Protein 6CFZ (pdb70)

Radius of gyration: 44.82 Å; Cα contacts (8 Å, |Δi|>4): 626; chains: 10; bounding box: 83×160×106 Å

Secondary structure (DSSP, 8-state):
-HHHHHHHHHHHHHHHHHHHHHHHHHHHHHIIIIIHHHHHHHHHHHHHHHHHHHHHHHHHHHHHT-/-HHHHHHHHHHHHHHHHHHHHHHHHHHHHHHHHHHHHHHHHHHHHHHHIIIIIHHHHHHHHHHH-/-HHHHHHHHHHHHHHHHHHHHHHHHHHHHHHHHHHHHHHHHHHHHHHHHHHHHHHHHHHHHHHHHHHT-----------/-HHHHHHHHHHHHHHHHHHHHHHHHHHHHHHHHHHHHHHHHHHHHHHHHHHHHHHHHHHHHHHHHHSSS----/-HHHHHHHHHHHHHHHHHHHHHHHHHHHHHHHHHHHHTTHHHHHHHHHHHHHHHHHHHHHHHS-----/-HHHHHHHHHHHHHHHHHHHHHHHHHHHHHHHHHHHHHH---HHHHHHHHHHHHHHTT-/-HHHHHHHHHHHHHHHHHHHHHHHHHHHHHHHHHHHHHHHHHHHHHHHHHHHHHH-/---HHHHHHHHHHHHHHHHHHHHHHHHHHHHHHHHHHHHHHHHHHHHHHHHS---/-HHHHHHHHHHHHHHHHHHHHHHHHHHTTHHHHHHHHHHH-------TTTHHHHHHHHHHHTTTHHHHHHHHHHHHHHHHHHHHHHHHHHHHHHHHHHHHHHHHT-/-HHHHHHHHHHHHHHHHTS----S--SHHHHTTS--S--S---------HHHHHHHHHHHHSSS--SS-SSSHHHHHHHHHHHHHHH---TTHHHHHHHHHHHHHHHHHHHHHHHHHHHHHHHHHHHHHHHHH-

Structure (mmCIF, N/CA/C/O backbone):
data_6CFZ
#
_entry.id   6CFZ
#
_cell.length_a   1
_cell.length_b   1
_cell.length_c   1
_cell.angle_alpha   90.000
_cell.angle_beta   90.000
_cell.angle_gamma   90.000
#
_symmetry.space_group_name_H-M   'P 1'
#
loop_
_entity.id
_entity.type
_entity.pdbx_description
1 polymer Ask1
2 polymer Dad3
3 polymer Dad2
4 polymer Duo1
5 polymer Dad4
6 polymer Dad1,Dad1
7 polymer Hsk3
8 polymer Dam1
9 polymer Spc19
10 polymer Spc34
#
loop_
_atom_site.group_PDB
_atom_site.id
_atom_site.type_symbol
_atom_site.label_atom_id
_atom_site.label_alt_id
_atom_site.label_comp_id
_atom_site.label_asym_id
_atom_site.label_entity_id
_atom_site.label_seq_id
_atom_site.pdbx_PDB_ins_code
_atom_site.Cartn_x
_atom_site.Cartn_y
_atom_site.Cartn_z
_atom_site.occupancy
_atom_site.B_iso_or_equiv
_atom_site.auth_seq_id
_atom_site.auth_comp_id
_atom_site.auth_asym_id
_atom_site.auth_atom_id
_atom_site.pdbx_PDB_model_num
ATOM 1 N N . THR A 1 2 ? 624.140 424.654 435.776 1.00 245.68 13 THR A N 1
ATOM 2 C CA . THR A 1 2 ? 623.280 423.499 435.995 1.00 245.68 13 THR A CA 1
ATOM 3 C C . THR A 1 2 ? 623.367 422.534 434.830 1.00 245.68 13 THR A C 1
ATOM 4 O O . THR A 1 2 ? 623.490 421.329 435.007 1.00 245.68 13 THR A O 1
ATOM 14 N N . LEU A 1 3 ? 623.306 423.094 433.627 1.00 238.79 14 LEU A N 1
ATOM 15 C CA . LEU A 1 3 ? 623.353 422.288 432.415 1.00 238.79 14 LEU A CA 1
ATOM 16 C C . LEU A 1 3 ? 624.718 421.639 432.263 1.00 238.79 14 LEU A C 1
ATOM 17 O O . LEU A 1 3 ? 624.848 420.407 432.281 1.00 238.79 14 LEU A O 1
ATOM 33 N N . THR A 1 4 ? 625.758 422.466 432.145 1.00 233.69 15 THR A N 1
ATOM 34 C CA . THR A 1 4 ? 627.115 421.952 432.049 1.00 233.69 15 THR A CA 1
ATOM 35 C C . THR A 1 4 ? 627.513 421.247 433.339 1.00 233.69 15 THR A C 1
ATOM 36 O O . THR A 1 4 ? 628.358 420.341 433.324 1.00 233.69 15 THR A O 1
ATOM 47 N N . GLU A 1 5 ? 626.902 421.644 434.458 1.00 254.40 16 GLU A N 1
ATOM 48 C CA . GLU A 1 5 ? 627.168 421.003 435.734 1.00 254.40 16 GLU A CA 1
ATOM 49 C C . GLU A 1 5 ? 626.750 419.543 435.682 1.00 254.40 16 GLU A C 1
ATOM 50 O O . GLU A 1 5 ? 627.551 418.645 435.958 1.00 254.40 16 GLU A O 1
ATOM 62 N N . GLU A 1 6 ? 625.492 419.295 435.309 1.00 247.26 17 GLU A N 1
ATOM 63 C CA . GLU A 1 6 ? 624.996 417.931 435.200 1.00 247.26 17 GLU A CA 1
ATOM 64 C C . GLU A 1 6 ? 625.735 417.168 434.123 1.00 247.26 17 GLU A C 1
ATOM 65 O O . GLU A 1 6 ? 625.934 415.957 434.258 1.00 247.26 17 GLU A O 1
ATOM 77 N N . LEU A 1 7 ? 626.151 417.862 433.061 1.00 235.27 18 LEU A N 1
ATOM 78 C CA . LEU A 1 7 ? 626.913 417.229 431.993 1.00 235.27 18 LEU A CA 1
ATOM 79 C C . LEU A 1 7 ? 628.196 416.628 432.539 1.00 235.27 18 LEU A C 1
ATOM 80 O O . LEU A 1 7 ? 628.445 415.425 432.409 1.00 235.27 18 LEU A O 1
ATOM 96 N N . GLU A 1 8 ? 629.007 417.464 433.181 1.00 241.37 19 GLU A N 1
ATOM 97 C CA . GLU A 1 8 ? 630.268 417.004 433.744 1.00 241.37 19 GLU A CA 1
ATOM 98 C C . GLU A 1 8 ? 630.049 415.987 434.856 1.00 241.37 19 GLU A C 1
ATOM 99 O O . GLU A 1 8 ? 630.822 415.029 434.985 1.00 241.37 19 GLU A O 1
ATOM 111 N N . LYS A 1 9 ? 628.998 416.174 435.661 1.00 238.64 20 LYS A N 1
ATOM 112 C CA . LYS A 1 9 ? 628.713 415.253 436.758 1.00 238.64 20 LYS A CA 1
ATOM 113 C C . LYS A 1 9 ? 628.423 413.858 436.242 1.00 238.64 20 LYS A C 1
ATOM 114 O O . LYS A 1 9 ? 629.049 412.878 436.662 1.00 238.64 20 LYS A O 1
ATOM 133 N N . LEU A 1 10 ? 627.481 413.756 435.318 1.00 226.80 21 LEU A N 1
ATOM 134 C CA . LEU A 1 10 ? 627.134 412.466 434.764 1.00 226.80 21 LEU A CA 1
ATOM 135 C C . LEU A 1 10 ? 628.283 411.896 433.955 1.00 226.80 21 LEU A C 1
ATOM 136 O O . LEU A 1 10 ? 628.435 410.676 433.886 1.00 226.80 21 LEU A O 1
ATOM 152 N N . GLU A 1 11 ? 629.115 412.757 433.367 1.00 217.08 22 GLU A N 1
ATOM 153 C CA . GLU A 1 11 ? 630.272 412.278 432.631 1.00 217.08 22 GLU A CA 1
ATOM 154 C C . GLU A 1 11 ? 631.235 411.586 433.583 1.00 217.08 22 GLU A C 1
ATOM 155 O O . GLU A 1 11 ? 631.766 410.504 433.289 1.00 217.08 22 GLU A O 1
ATOM 167 N N . GLN A 1 12 ? 631.447 412.196 434.747 1.00 229.78 23 GLN A N 1
ATOM 168 C CA . GLN A 1 12 ? 632.317 411.598 435.747 1.00 229.78 23 GLN A CA 1
ATOM 169 C C . GLN A 1 12 ? 631.702 410.316 436.276 1.00 229.78 23 GLN A C 1
ATOM 170 O O . GLN A 1 12 ? 632.420 409.349 436.554 1.00 229.78 23 GLN A O 1
ATOM 184 N N . GLN A 1 13 ? 630.371 410.294 436.413 1.00 221.00 24 GLN A N 1
ATOM 185 C CA . GLN A 1 13 ? 629.694 409.085 436.868 1.00 221.00 24 GLN A CA 1
ATOM 186 C C . GLN A 1 13 ? 629.914 407.964 435.879 1.00 221.00 24 GLN A C 1
ATOM 187 O O . GLN A 1 13 ? 630.153 406.821 436.266 1.00 221.00 24 GLN A O 1
ATOM 201 N N . ILE A 1 14 ? 629.851 408.297 434.596 1.00 219.48 25 ILE A N 1
ATOM 202 C CA . ILE A 1 14 ? 630.048 407.327 433.533 1.00 219.48 25 ILE A CA 1
ATOM 203 C C . ILE A 1 14 ? 631.452 406.756 433.602 1.00 219.48 25 ILE A C 1
ATOM 204 O O . ILE A 1 14 ? 631.653 405.540 433.506 1.00 219.48 25 ILE A O 1
ATOM 220 N N . THR A 1 15 ? 632.441 407.633 433.758 1.00 208.04 26 THR A N 1
ATOM 221 C CA . THR A 1 15 ? 633.825 407.179 433.825 1.00 208.04 26 THR A CA 1
ATOM 222 C C . THR A 1 15 ? 634.052 406.294 435.045 1.00 208.04 26 THR A C 1
ATOM 223 O O . THR A 1 15 ? 634.720 405.249 434.965 1.00 208.04 26 THR A O 1
ATOM 234 N N . LEU A 1 16 ? 633.476 406.692 436.178 1.00 217.04 27 LEU A N 1
ATOM 235 C CA . LEU A 1 16 ? 633.602 405.919 437.402 1.00 217.04 27 LEU A CA 1
ATOM 236 C C . LEU A 1 16 ? 632.955 404.557 437.241 1.00 217.04 27 LEU A C 1
ATOM 237 O O . LEU A 1 16 ? 633.523 403.535 437.638 1.00 217.04 27 LEU A O 1
ATOM 253 N N . THR A 1 17 ? 631.763 404.534 436.653 1.00 216.22 28 THR A N 1
ATOM 254 C CA . THR A 1 17 ? 631.045 403.293 436.438 1.00 216.22 28 THR A CA 1
ATOM 255 C C . THR A 1 17 ? 631.817 402.379 435.509 1.00 216.22 28 THR A C 1
ATOM 256 O O . THR A 1 17 ? 631.809 401.158 435.693 1.00 216.22 28 THR A O 1
ATOM 267 N N . LEU A 1 18 ? 632.497 402.959 434.519 1.00 218.36 29 LEU A N 1
ATOM 268 C CA . LEU A 1 18 ? 633.304 402.167 433.604 1.00 218.36 29 LEU A CA 1
ATOM 269 C C . LEU A 1 18 ? 634.426 401.491 434.368 1.00 218.36 29 LEU A C 1
ATOM 270 O O . LEU A 1 18 ? 634.693 400.293 434.190 1.00 218.36 29 LEU A O 1
ATOM 286 N N . GLN A 1 19 ? 635.086 402.257 435.237 1.00 239.63 30 GLN A N 1
ATOM 287 C CA . GLN A 1 19 ? 636.173 401.695 436.027 1.00 239.63 30 GLN A CA 1
ATOM 288 C C . GLN A 1 19 ? 635.653 400.614 436.968 1.00 239.63 30 GLN A C 1
ATOM 289 O O . GLN A 1 19 ? 636.330 399.605 437.206 1.00 239.63 30 GLN A O 1
ATOM 303 N N . GLU A 1 20 ? 634.436 400.791 437.476 1.00 228.05 31 GLU A N 1
ATOM 304 C CA . GLU A 1 20 ? 633.840 399.792 438.354 1.00 228.05 31 GLU A CA 1
ATOM 305 C C . GLU A 1 20 ? 633.557 398.506 437.604 1.00 228.05 31 GLU A C 1
ATOM 306 O O . GLU A 1 20 ? 633.758 397.403 438.133 1.00 228.05 31 GLU A O 1
ATOM 318 N N . ILE A 1 21 ? 633.066 398.642 436.376 1.00 217.88 32 ILE A N 1
ATOM 319 C CA . ILE A 1 21 ? 632.782 397.485 435.543 1.00 217.88 32 ILE A CA 1
ATOM 320 C C . ILE A 1 21 ? 634.071 396.735 435.282 1.00 217.88 32 ILE A C 1
ATOM 321 O O . ILE A 1 21 ? 634.112 395.499 435.322 1.00 217.88 32 ILE A O 1
ATOM 337 N N . ASP A 1 22 ? 635.144 397.483 435.026 1.00 231.54 33 ASP A N 1
ATOM 338 C CA . ASP A 1 22 ? 636.447 396.876 434.806 1.00 231.54 33 ASP A CA 1
ATOM 339 C C . ASP A 1 22 ? 636.901 396.122 436.040 1.00 231.54 33 ASP A C 1
ATOM 340 O O . ASP A 1 22 ? 637.486 395.038 435.942 1.00 231.54 33 ASP A O 1
ATOM 349 N N . SER A 1 23 ? 636.622 396.684 437.212 1.00 232.44 34 SER A N 1
ATOM 350 C CA . SER A 1 23 ? 637.014 396.042 438.457 1.00 232.44 34 SER A CA 1
ATOM 351 C C . SER A 1 23 ? 636.288 394.720 438.646 1.00 232.44 34 SER A C 1
ATOM 352 O O . SER A 1 23 ? 636.905 393.703 438.983 1.00 232.44 34 SER A O 1
ATOM 360 N N . ASN A 1 24 ? 634.972 394.718 438.430 1.00 223.41 35 ASN A N 1
ATOM 361 C CA . ASN A 1 24 ? 634.19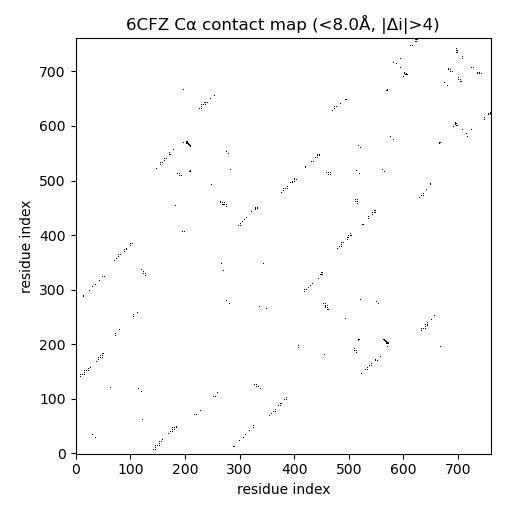3 393.492 438.586 1.00 223.41 35 ASN A CA 1
ATOM 362 C C . ASN A 1 24 ? 634.629 392.440 437.583 1.00 223.41 35 ASN A C 1
ATOM 363 O O . ASN A 1 24 ? 634.734 391.244 437.903 1.00 223.41 35 ASN A O 1
ATOM 374 N N . PHE A 1 25 ? 634.894 392.889 436.365 1.00 212.58 36 PHE A N 1
ATOM 375 C CA . PHE A 1 25 ? 635.330 392.013 435.298 1.00 212.58 36 PHE A CA 1
ATOM 376 C C . PHE A 1 25 ? 636.646 391.345 435.661 1.00 212.58 36 PHE A C 1
ATOM 377 O O . PHE A 1 25 ? 636.801 390.119 435.566 1.00 212.58 36 PHE A O 1
ATOM 394 N N . ALA A 1 26 ? 637.600 392.149 436.112 1.00 226.41 37 ALA A N 1
ATOM 395 C CA . ALA A 1 26 ? 638.890 391.624 436.515 1.00 226.41 37 ALA A CA 1
ATOM 396 C C . ALA A 1 26 ? 638.764 390.742 437.742 1.00 226.41 37 ALA A C 1
ATOM 397 O O . ALA A 1 26 ? 639.582 389.843 437.943 1.00 226.41 37 ALA A O 1
ATOM 404 N N . LYS A 1 27 ? 637.753 390.981 438.575 1.00 223.32 38 LYS A N 1
ATOM 405 C CA . LYS A 1 27 ? 637.566 390.131 439.736 1.00 223.32 38 LYS A CA 1
ATOM 406 C C . LYS A 1 27 ? 637.172 388.742 439.287 1.00 223.32 38 LYS A C 1
ATOM 407 O O . LYS A 1 27 ? 637.687 387.740 439.802 1.00 223.32 38 LYS A O 1
ATOM 426 N N . ALA A 1 28 ? 636.277 388.676 438.304 1.00 212.85 39 ALA A N 1
ATOM 427 C CA . ALA A 1 28 ? 635.879 387.385 437.764 1.00 212.85 39 ALA A CA 1
ATOM 428 C C . ALA A 1 28 ? 637.077 386.702 437.121 1.00 212.85 39 ALA A C 1
ATOM 429 O O . ALA A 1 28 ? 637.265 385.479 437.249 1.00 212.85 39 ALA A O 1
ATOM 436 N N . HIS A 1 29 ? 637.912 387.501 436.456 1.00 223.43 40 HIS A N 1
ATOM 437 C CA . HIS A 1 29 ? 639.115 386.982 435.828 1.00 223.43 40 HIS A CA 1
ATOM 438 C C . HIS A 1 29 ? 640.045 386.372 436.857 1.00 223.43 40 HIS A C 1
ATOM 439 O O . HIS A 1 29 ? 640.608 385.292 436.642 1.00 223.43 40 HIS A O 1
ATOM 453 N N . ARG A 1 30 ? 640.210 387.056 437.983 1.00 235.16 41 ARG A N 1
ATOM 454 C CA . ARG A 1 30 ? 641.078 386.553 439.036 1.00 235.16 41 ARG A CA 1
ATOM 455 C C . ARG A 1 30 ? 640.533 385.271 439.619 1.00 235.16 41 ARG A C 1
ATOM 456 O O . ARG A 1 30 ? 641.306 384.358 439.928 1.00 235.16 41 ARG A O 1
ATOM 477 N N . ILE A 1 31 ? 639.208 385.196 439.781 1.00 210.57 42 ILE A N 1
ATOM 478 C CA . ILE A 1 31 ? 638.589 384.004 440.353 1.00 210.57 42 ILE A CA 1
ATOM 479 C C . ILE A 1 31 ? 638.881 382.806 439.479 1.00 210.57 42 ILE A C 1
ATOM 480 O O . ILE A 1 31 ? 639.250 381.737 439.971 1.00 210.57 42 ILE A O 1
ATOM 496 N N . VAL A 1 32 ? 638.736 382.975 438.172 1.00 195.54 43 VAL A N 1
ATOM 497 C CA . VAL A 1 32 ? 638.992 381.859 437.272 1.00 195.54 43 VAL A CA 1
ATOM 498 C C . VAL A 1 32 ? 640.466 381.507 437.275 1.00 195.54 43 VAL A C 1
ATOM 499 O O . VAL A 1 32 ? 640.845 380.338 437.405 1.00 195.54 43 VAL A O 1
ATOM 512 N N . THR A 1 33 ? 641.315 382.510 437.130 1.00 223.76 44 THR A N 1
ATOM 513 C CA . THR A 1 33 ? 642.742 382.268 437.100 1.00 223.76 44 THR A CA 1
ATOM 514 C C . THR A 1 33 ? 643.312 381.917 438.471 1.00 223.76 44 THR A C 1
ATOM 515 O O . THR A 1 33 ? 644.462 381.471 438.545 1.00 223.76 44 THR A O 1
ATOM 526 N N . THR A 1 34 ? 642.546 382.100 439.549 1.00 227.20 45 THR A N 1
ATOM 527 C CA . THR A 1 34 ? 643.053 381.828 440.892 1.00 227.20 45 THR A CA 1
ATOM 528 C C . THR A 1 34 ? 643.455 380.375 441.116 1.00 227.20 45 THR A C 1
ATOM 529 O O . THR A 1 34 ? 644.645 380.059 441.207 1.00 227.20 45 THR A O 1
ATOM 540 N N . SER A 1 35 ? 642.469 379.487 441.219 1.00 204.36 46 SER A N 1
ATOM 541 C CA . SER A 1 35 ? 642.706 378.076 441.475 1.00 204.36 46 SER A CA 1
ATOM 542 C C . SER A 1 35 ? 641.710 377.148 440.800 1.00 204.36 46 SER A C 1
ATOM 543 O O . SER A 1 35 ? 641.723 375.946 441.085 1.00 204.36 46 SER A O 1
ATOM 551 N N . ILE A 1 36 ? 640.860 377.660 439.916 1.00 180.19 47 ILE A N 1
ATOM 552 C CA . ILE A 1 36 ? 639.876 376.823 439.248 1.00 180.19 47 ILE A CA 1
ATOM 553 C C . ILE A 1 36 ? 640.571 375.818 438.359 1.00 180.19 47 ILE A C 1
ATOM 554 O O . ILE A 1 36 ? 640.179 374.646 438.286 1.00 180.19 47 ILE A O 1
ATOM 570 N N . LEU A 1 37 ? 641.611 376.261 437.672 1.00 193.28 48 LEU A N 1
ATOM 571 C CA . LEU A 1 37 ? 642.326 375.364 436.775 1.00 193.28 48 LEU A CA 1
ATOM 572 C C . LEU A 1 37 ? 643.035 374.266 437.560 1.00 193.28 48 LEU A C 1
ATOM 573 O O . LEU A 1 37 ? 642.878 373.086 437.201 1.00 193.28 48 LEU A O 1
ATOM 589 N N . PRO A 1 38 ? 643.779 374.553 438.637 1.00 194.97 49 PRO A N 1
ATOM 590 C CA . PRO A 1 38 ? 644.351 373.451 439.420 1.00 194.97 49 PRO A CA 1
ATOM 591 C C . PRO A 1 38 ? 643.293 372.593 440.067 1.00 194.97 49 PRO A C 1
ATOM 592 O O . PRO A 1 38 ? 643.514 371.393 440.253 1.00 194.97 49 PRO A O 1
ATOM 603 N N . LEU A 1 39 ? 642.145 373.179 440.404 1.00 187.67 50 LEU A N 1
ATOM 604 C CA . LEU A 1 39 ? 641.070 372.420 441.020 1.00 187.67 50 LEU A CA 1
ATOM 605 C C . LEU A 1 39 ? 640.565 371.354 440.070 1.00 187.67 50 LEU A C 1
ATOM 606 O O . LEU A 1 39 ? 640.425 370.182 440.441 1.00 187.67 50 LEU A O 1
ATOM 622 N N . VAL A 1 40 ? 640.308 371.742 438.825 1.00 182.71 51 VAL A N 1
ATOM 623 C CA . VAL A 1 40 ? 639.843 370.756 437.862 1.00 182.71 51 VAL A CA 1
ATOM 624 C C . VAL A 1 40 ? 640.964 369.800 437.515 1.00 182.71 51 VAL A C 1
ATOM 625 O O . VAL A 1 40 ? 640.707 368.657 437.136 1.00 182.71 51 VAL A O 1
ATOM 638 N N . GLU A 1 41 ? 642.219 370.238 437.622 1.00 195.10 52 GLU A N 1
ATOM 639 C CA . GLU A 1 41 ? 643.310 369.313 437.363 1.00 195.10 52 GLU A CA 1
ATOM 640 C C . GLU A 1 41 ? 643.322 368.230 438.425 1.00 195.10 52 GLU A C 1
ATOM 641 O O . GLU A 1 41 ? 643.529 367.051 438.125 1.00 195.10 52 GLU A O 1
ATOM 653 N N . GLN A 1 42 ? 643.058 368.622 439.666 1.00 193.15 53 GLN A N 1
ATOM 654 C CA . GLN A 1 42 ? 642.978 367.661 440.754 1.00 193.15 53 GLN A CA 1
ATOM 655 C C . GLN A 1 42 ? 641.802 366.729 440.538 1.00 193.15 53 GLN A C 1
ATOM 656 O O . GLN A 1 42 ? 641.904 365.518 440.773 1.00 193.15 53 GLN A O 1
ATOM 670 N N . TYR A 1 43 ? 640.686 367.296 440.079 1.00 182.67 54 TYR A N 1
ATOM 671 C CA . TYR A 1 43 ? 639.485 366.527 439.791 1.00 182.67 54 TYR A CA 1
ATOM 672 C C . TYR A 1 43 ? 639.781 365.469 438.753 1.00 182.67 54 TYR A C 1
ATOM 673 O O . TYR A 1 43 ? 639.468 364.290 438.934 1.00 182.67 54 TYR A O 1
ATOM 691 N N . GLY A 1 44 ? 640.416 365.882 437.667 1.00 179.25 55 GLY A N 1
ATOM 692 C CA . GLY A 1 44 ? 640.761 364.954 436.619 1.00 179.25 55 GLY A CA 1
ATOM 693 C C . GLY A 1 44 ? 641.795 363.951 437.064 1.00 179.25 55 GLY A C 1
ATOM 694 O O . GLY A 1 44 ? 641.818 362.825 436.573 1.00 179.25 55 GLY A O 1
ATOM 698 N N . GLU A 1 45 ? 642.647 364.331 438.010 1.00 190.45 56 GLU A N 1
ATOM 699 C CA . GLU A 1 45 ? 643.655 363.410 438.499 1.00 190.45 56 GLU A CA 1
ATOM 700 C C . GLU A 1 45 ? 642.994 362.297 439.285 1.00 190.45 56 GLU A C 1
ATOM 701 O O . GLU A 1 45 ? 643.290 361.108 439.099 1.00 190.45 56 GLU A O 1
ATOM 713 N N . HIS A 1 46 ? 642.083 362.677 440.166 1.00 190.40 57 HIS A N 1
ATOM 714 C CA . HIS A 1 46 ? 641.371 361.676 440.932 1.00 190.40 57 HIS A CA 1
ATOM 715 C C . HIS A 1 46 ? 640.494 360.846 440.014 1.00 190.40 57 HIS A C 1
ATOM 716 O O . HIS A 1 46 ? 640.345 359.638 440.215 1.00 190.40 57 HIS A O 1
ATOM 730 N N . SER A 1 47 ? 639.953 361.475 438.976 1.00 186.96 58 SER A N 1
ATOM 731 C CA . SER A 1 47 ? 639.138 360.773 438.002 1.00 186.96 58 SER A CA 1
ATOM 732 C C . SER A 1 47 ? 639.983 359.753 437.260 1.00 186.96 58 SER A C 1
ATOM 733 O O . SER A 1 47 ? 639.522 358.648 436.950 1.00 186.96 58 SER A O 1
ATOM 741 N N . ARG A 1 48 ? 641.231 360.120 436.981 1.00 196.92 59 ARG A N 1
ATOM 742 C CA . ARG A 1 48 ? 642.161 359.223 436.321 1.00 196.92 59 ARG A CA 1
ATOM 743 C C . ARG A 1 48 ? 642.405 358.018 437.207 1.00 196.92 59 ARG A C 1
ATOM 744 O O . ARG A 1 48 ? 642.481 356.872 436.735 1.00 196.92 59 ARG A O 1
ATOM 765 N N . ALA A 1 49 ? 642.499 358.269 438.511 1.00 183.97 60 ALA A N 1
ATOM 766 C CA . ALA A 1 49 ? 642.670 357.178 439.453 1.00 183.97 60 ALA A CA 1
ATOM 767 C C . ALA A 1 49 ? 641.449 356.283 439.434 1.00 183.97 60 ALA A C 1
ATOM 768 O O . ALA A 1 49 ? 641.558 355.061 439.523 1.00 183.97 60 ALA A O 1
ATOM 775 N N . VAL A 1 50 ? 640.274 356.880 439.291 1.00 186.20 61 VAL A N 1
ATOM 776 C CA . VAL A 1 50 ? 639.064 356.074 439.235 1.00 186.20 61 VAL A CA 1
ATOM 777 C C . VAL A 1 50 ? 639.075 355.213 437.990 1.00 186.20 61 VAL A C 1
ATOM 778 O O . VAL A 1 50 ? 638.593 354.077 438.007 1.00 186.20 61 VAL A O 1
ATOM 791 N N . TRP A 1 51 ? 639.620 355.741 436.894 1.00 192.85 62 TRP A N 1
ATOM 792 C CA . TRP A 1 51 ? 639.692 354.948 435.675 1.00 192.85 62 TRP A CA 1
ATOM 793 C C . TRP A 1 51 ? 640.620 353.773 435.887 1.00 192.85 62 TRP A C 1
ATOM 794 O O . TRP A 1 51 ? 640.378 352.681 435.359 1.00 192.85 62 TRP A O 1
ATOM 815 N N . GLU A 1 52 ? 641.672 353.981 436.683 1.00 202.74 63 GLU A N 1
ATOM 816 C CA . GLU A 1 52 ? 642.549 352.872 437.022 1.00 202.74 63 GLU A CA 1
ATOM 817 C C . GLU A 1 52 ? 641.797 351.870 437.877 1.00 202.74 63 GLU A C 1
ATOM 818 O O . GLU A 1 52 ? 642.100 350.674 437.857 1.00 202.74 63 GLU A O 1
ATOM 830 N N . ALA A 1 53 ? 640.819 352.350 438.638 1.00 190.26 64 ALA A N 1
ATOM 831 C CA . ALA A 1 53 ? 640.002 351.456 439.443 1.00 190.26 64 ALA A CA 1
ATOM 832 C C . ALA A 1 53 ? 639.143 350.598 438.535 1.00 190.26 64 ALA A C 1
ATOM 833 O O . ALA A 1 53 ? 639.082 349.371 438.677 1.00 190.26 64 ALA A O 1
ATOM 840 N N . THR A 1 54 ? 638.481 351.243 437.580 1.00 201.27 65 THR A N 1
ATOM 841 C CA . THR A 1 54 ? 637.623 350.555 436.630 1.00 201.27 65 THR A CA 1
ATOM 842 C C . THR A 1 54 ? 638.410 349.730 435.630 1.00 201.27 65 THR A C 1
ATOM 843 O O . THR A 1 54 ? 637.827 348.854 434.982 1.00 201.27 65 THR A O 1
ATOM 854 N N . LYS A 1 55 ? 639.716 349.982 435.497 1.00 199.78 66 LYS A N 1
ATOM 855 C CA . LYS A 1 55 ? 640.563 349.238 434.578 1.00 199.78 66 LYS A CA 1
ATOM 856 C C . LYS A 1 55 ? 640.575 347.743 434.868 1.00 199.78 66 LYS A C 1
ATOM 857 O O . LYS A 1 55 ? 640.853 346.952 433.964 1.00 199.78 66 LYS A O 1
ATOM 876 N N . PHE A 1 56 ? 640.285 347.341 436.102 1.00 179.25 67 PHE A N 1
ATOM 877 C CA . PHE A 1 56 ? 640.271 345.939 436.468 1.00 179.25 67 PHE A CA 1
ATOM 878 C C . PHE A 1 56 ? 638.959 345.264 436.100 1.00 179.25 67 PHE A C 1
ATOM 879 O O . PHE A 1 56 ? 638.928 344.323 435.304 1.00 179.25 67 PHE A O 1
ATOM 896 N N . TRP A 1 57 ? 637.864 345.738 436.689 1.00 182.29 68 TRP A N 1
ATOM 897 C CA . TRP A 1 57 ? 636.553 345.134 436.487 1.00 182.29 68 TRP A CA 1
ATOM 898 C C . TRP A 1 57 ? 636.053 345.206 435.056 1.00 182.29 68 TRP A C 1
ATOM 899 O O . TRP A 1 57 ? 635.231 344.371 434.660 1.00 182.29 68 TRP A O 1
ATOM 920 N N . LYS A 1 58 ? 636.527 346.165 434.273 1.00 190.94 69 LYS A N 1
ATOM 921 C CA . LYS A 1 58 ? 636.104 346.248 432.886 1.00 190.94 69 LYS A CA 1
ATOM 922 C C . LYS A 1 58 ? 636.582 345.039 432.102 1.00 190.94 69 LYS A C 1
ATOM 923 O O . LYS A 1 58 ? 635.911 344.610 431.155 1.00 190.94 69 LYS A O 1
ATOM 942 N N . GLN A 1 59 ? 637.735 344.490 432.490 1.00 185.45 70 GLN A N 1
ATOM 943 C CA . GLN A 1 59 ? 638.294 343.326 431.821 1.00 185.45 70 GLN A CA 1
ATOM 944 C C . GLN A 1 59 ? 637.344 342.149 431.893 1.00 185.45 70 GLN A C 1
ATOM 945 O O . GLN A 1 59 ? 637.213 341.381 430.935 1.00 185.45 70 GLN A O 1
ATOM 959 N N . PHE A 1 60 ? 636.661 342.004 433.021 1.00 185.03 71 PHE A N 1
ATOM 960 C CA . PHE A 1 60 ? 635.755 340.882 433.189 1.00 185.03 71 PHE A CA 1
ATOM 961 C C . PHE A 1 60 ? 634.514 341.056 432.341 1.00 185.03 71 PHE A C 1
ATOM 962 O O . PHE A 1 60 ? 633.988 340.080 431.796 1.00 185.03 71 PHE A O 1
ATOM 979 N N . PHE A 1 61 ? 634.048 342.288 432.194 1.00 180.20 72 PHE A N 1
ATOM 980 C CA . PHE A 1 61 ? 632.902 342.522 431.334 1.00 180.20 72 PHE A CA 1
ATOM 981 C C . PHE A 1 61 ? 633.279 342.235 429.891 1.00 180.20 72 PHE A C 1
ATOM 982 O O . PHE A 1 61 ? 632.492 341.652 429.129 1.00 180.20 72 PHE A O 1
ATOM 999 N N . GLU A 1 62 ? 634.504 342.605 429.518 1.00 190.50 73 GLU A N 1
ATOM 1000 C CA . GLU A 1 62 ? 634.991 342.312 428.180 1.00 190.50 73 GLU A CA 1
ATOM 1001 C C . GLU A 1 62 ? 635.102 340.808 427.985 1.00 190.50 73 GLU A C 1
ATOM 1002 O O . GLU A 1 62 ? 634.810 340.287 426.902 1.00 190.50 73 GLU A O 1
ATOM 1014 N N . ALA A 1 63 ? 635.505 340.098 429.038 1.00 181.54 74 ALA A N 1
ATOM 1015 C CA . ALA A 1 63 ? 635.622 338.651 428.968 1.00 181.54 74 ALA A CA 1
ATOM 1016 C C . ALA A 1 63 ? 634.258 338.011 428.797 1.00 181.54 74 ALA A C 1
ATOM 1017 O O . ALA A 1 63 ? 634.112 337.026 428.065 1.00 181.54 74 ALA A O 1
ATOM 1024 N N . SER A 1 64 ? 633.251 338.562 429.474 1.00 179.67 75 SER A N 1
ATOM 1025 C CA . SER A 1 64 ? 631.896 338.044 429.346 1.00 179.67 75 SER A CA 1
ATOM 1026 C C . SER A 1 64 ? 631.404 338.219 427.921 1.00 179.67 75 SER A C 1
ATOM 1027 O O . SER A 1 64 ? 630.766 337.322 427.358 1.00 179.67 75 SER A O 1
ATOM 1035 N N . ALA A 1 65 ? 631.707 339.369 427.318 1.00 174.59 76 ALA A N 1
ATOM 1036 C CA . ALA A 1 65 ? 631.307 339.584 425.934 1.00 174.59 76 ALA A CA 1
ATOM 1037 C C . ALA A 1 65 ? 632.062 338.644 425.010 1.00 174.59 76 ALA A C 1
ATOM 1038 O O . ALA A 1 65 ? 631.508 338.159 424.019 1.00 174.59 76 ALA A O 1
ATOM 1045 N N . ASN A 1 66 ? 633.326 338.373 425.330 1.00 179.61 77 ASN A N 1
ATOM 1046 C CA . ASN A 1 66 ? 634.176 337.492 424.549 1.00 179.61 77 ASN A CA 1
ATOM 1047 C C . ASN A 1 66 ? 634.112 336.040 425.013 1.00 179.61 77 ASN A C 1
ATOM 1048 O O . ASN A 1 66 ? 635.022 335.265 424.701 1.00 179.61 77 ASN A O 1
ATOM 1059 N N . VAL A 1 67 ? 633.067 335.662 425.750 1.00 183.02 78 VAL A N 1
ATOM 1060 C CA . VAL A 1 67 ? 632.883 334.299 426.249 1.00 183.02 78 VAL A CA 1
ATOM 1061 C C . VAL A 1 67 ? 634.039 333.909 427.165 1.00 183.02 78 VAL A C 1
ATOM 1062 O O . VAL A 1 67 ? 635.043 333.362 426.711 1.00 183.02 78 VAL A O 1
ATOM 1075 N N . LEU B 2 2 ? 636.868 265.095 442.469 1.00 252.46 18 LEU B N 1
ATOM 1076 C CA . LEU B 2 2 ? 638.189 265.551 442.881 1.00 252.46 18 LEU B CA 1
ATOM 1077 C C . LEU B 2 2 ? 638.132 266.624 443.947 1.00 252.46 18 LEU B C 1
ATOM 1078 O O . LEU B 2 2 ? 637.602 267.707 443.714 1.00 252.46 18 LEU B O 1
ATOM 1093 N N . SER B 2 3 ? 638.691 266.330 445.113 1.00 279.17 19 SER B N 1
ATOM 1094 C CA . SER B 2 3 ? 638.716 267.317 446.182 1.00 279.17 19 SER B CA 1
ATOM 1095 C C . SER B 2 3 ? 639.577 268.542 445.846 1.00 279.17 19 SER B C 1
ATOM 1096 O O . SER B 2 3 ? 639.192 269.639 446.268 1.00 279.17 19 SER B O 1
ATOM 1104 N N . PRO B 2 4 ? 640.713 268.456 445.117 1.00 269.22 20 PRO B N 1
ATOM 1105 C CA . PRO B 2 4 ? 641.422 269.714 444.822 1.00 269.22 20 PRO B CA 1
ATOM 1106 C C . PRO B 2 4 ? 640.631 270.593 443.879 1.00 269.22 20 PRO B C 1
ATOM 1107 O O . PRO B 2 4 ? 640.562 271.810 444.086 1.00 269.22 20 PRO B O 1
ATOM 1118 N N . LEU B 2 5 ? 640.015 269.991 442.856 1.00 258.09 21 LEU B N 1
ATOM 1119 C CA . LEU B 2 5 ? 639.180 270.745 441.930 1.00 258.09 21 LEU B CA 1
ATOM 1120 C C . LEU B 2 5 ? 638.006 271.351 442.673 1.00 258.09 21 LEU B C 1
ATOM 1121 O O . LEU B 2 5 ? 637.605 272.494 442.408 1.00 258.09 21 LEU B O 1
ATOM 1137 N N . GLU B 2 6 ? 637.451 270.579 443.612 1.00 278.53 22 GLU B N 1
ATOM 1138 C CA . GLU B 2 6 ? 636.339 271.036 444.428 1.00 278.53 22 GLU B CA 1
ATOM 1139 C C . GLU B 2 6 ? 636.745 272.260 445.220 1.00 278.53 22 GLU B C 1
ATOM 1140 O O . GLU B 2 6 ? 636.038 273.269 445.227 1.00 278.53 22 GLU B O 1
ATOM 1152 N N . GLN B 2 7 ? 637.899 272.180 445.884 1.00 274.60 23 GLN B N 1
ATOM 1153 C CA . GLN B 2 7 ? 638.389 273.283 446.696 1.00 274.60 23 GLN B CA 1
ATOM 1154 C C . GLN B 2 7 ? 638.628 274.517 445.844 1.00 274.60 23 GLN B C 1
ATOM 1155 O O . GLN B 2 7 ? 638.259 275.630 446.235 1.00 274.60 23 GLN B O 1
ATOM 1169 N N . GLU B 2 8 ? 639.213 274.322 444.661 1.00 267.88 24 GLU B N 1
ATOM 1170 C CA . GLU B 2 8 ? 639.496 275.429 443.754 1.00 267.88 24 GLU B CA 1
ATOM 1171 C C . GLU B 2 8 ? 638.231 276.153 443.333 1.00 267.88 24 GLU B C 1
ATOM 1172 O O . GLU B 2 8 ? 638.067 277.348 443.598 1.00 267.88 24 GLU B O 1
ATOM 1184 N N . VAL B 2 9 ? 637.331 275.438 442.662 1.00 260.18 25 VAL B N 1
ATOM 1185 C CA . VAL B 2 9 ? 636.112 276.062 442.157 1.00 260.18 25 VAL B CA 1
ATOM 1186 C C . VAL B 2 9 ? 635.243 276.586 443.293 1.00 260.18 25 VAL B C 1
ATOM 1187 O O . VAL B 2 9 ? 634.642 277.659 443.178 1.00 260.18 25 VAL B O 1
ATOM 1200 N N . LEU B 2 10 ? 635.198 275.873 444.419 1.00 269.85 26 LEU B N 1
ATOM 1201 C CA . LEU B 2 10 ? 634.373 276.296 445.540 1.00 269.85 26 LEU B CA 1
ATOM 1202 C C . LEU B 2 10 ? 634.886 277.589 446.152 1.00 269.85 26 LEU B C 1
ATOM 1203 O O . LEU B 2 10 ? 634.126 278.550 446.311 1.00 269.85 26 LEU B O 1
ATOM 1219 N N . ASP B 2 11 ? 636.176 277.637 446.495 1.00 265.50 27 ASP B N 1
ATOM 1220 C CA . ASP B 2 11 ? 636.737 278.837 447.101 1.00 265.50 27 ASP B CA 1
ATOM 1221 C C . ASP B 2 11 ? 636.704 280.014 446.143 1.00 265.50 27 ASP B C 1
ATOM 1222 O O . ASP B 2 11 ? 636.353 281.134 446.537 1.00 265.50 27 ASP B O 1
ATOM 1231 N N . GLU B 2 12 ? 637.067 279.776 444.883 1.00 260.57 28 GLU B N 1
ATOM 1232 C CA . GLU B 2 12 ? 637.081 280.841 443.894 1.00 260.57 28 GLU B CA 1
ATOM 1233 C C . GLU B 2 12 ? 635.687 281.413 443.679 1.00 260.57 28 GLU B C 1
ATOM 1234 O O . GLU B 2 12 ? 635.495 282.635 443.697 1.00 260.57 28 GLU B O 1
ATOM 1246 N N . TYR B 2 13 ? 634.688 280.545 443.506 1.00 268.96 29 TYR B N 1
ATOM 1247 C CA . TYR B 2 13 ? 633.335 281.042 443.309 1.00 268.96 29 TYR B CA 1
ATOM 1248 C C . TYR B 2 13 ? 632.798 281.677 444.578 1.00 268.96 29 TYR B C 1
ATOM 1249 O O . TYR B 2 13 ? 631.960 282.581 444.500 1.00 268.96 29 TYR B O 1
ATOM 1267 N N . GLU B 2 14 ? 633.275 281.240 445.745 1.00 281.74 30 GLU B N 1
ATOM 1268 C CA . GLU B 2 14 ? 632.850 281.862 446.987 1.00 281.74 30 GLU B CA 1
ATOM 1269 C C . GLU B 2 14 ? 633.344 283.295 447.027 1.00 281.74 30 GLU B C 1
ATOM 1270 O O . GLU B 2 14 ? 632.607 284.212 447.419 1.00 281.74 30 GLU B O 1
ATOM 1282 N N . ARG B 2 15 ? 634.591 283.495 446.594 1.00 261.35 31 ARG B N 1
ATOM 1283 C CA . ARG B 2 15 ? 635.155 284.833 446.530 1.00 261.35 31 ARG B CA 1
ATOM 1284 C C . ARG B 2 15 ? 634.370 285.683 445.553 1.00 261.35 31 ARG B C 1
ATOM 1285 O O . ARG B 2 15 ? 634.075 286.847 445.829 1.00 261.35 31 ARG B O 1
ATOM 1306 N N . LEU B 2 16 ? 634.012 285.100 444.409 1.00 253.68 32 LEU B N 1
ATOM 1307 C CA . LEU B 2 16 ? 633.257 285.836 443.402 1.00 253.68 32 LEU B CA 1
ATOM 1308 C C . LEU B 2 16 ? 631.890 286.249 443.918 1.00 253.68 32 LEU B C 1
ATOM 1309 O O . LEU B 2 16 ? 631.459 287.384 443.702 1.00 253.68 32 LEU B O 1
ATOM 1325 N N . SER B 2 17 ? 631.199 285.344 444.606 1.00 269.72 33 SER B N 1
ATOM 1326 C CA . SER B 2 17 ? 629.882 285.665 445.140 1.00 269.72 33 SER B CA 1
ATOM 1327 C C . SER B 2 17 ? 629.978 286.752 446.196 1.00 269.72 33 SER B C 1
ATOM 1328 O O . SER B 2 17 ? 629.157 287.680 446.228 1.00 269.72 33 SER B O 1
ATOM 1336 N N . GLU B 2 18 ? 630.986 286.654 447.064 1.00 272.64 34 GLU B N 1
ATOM 1337 C CA . GLU B 2 18 ? 631.178 287.652 448.106 1.00 272.64 34 GLU B CA 1
ATOM 1338 C C . GLU B 2 18 ? 631.481 289.008 447.489 1.00 272.64 34 GLU B C 1
ATOM 1339 O O . GLU B 2 18 ? 630.910 290.036 447.888 1.00 272.64 34 GLU B O 1
ATOM 1351 N N . ASN B 2 19 ? 632.373 289.019 446.497 1.00 258.64 35 ASN B N 1
ATOM 1352 C CA . ASN B 2 19 ? 632.723 290.257 445.827 1.00 258.64 35 ASN B CA 1
ATOM 1353 C C . ASN B 2 19 ? 631.526 290.838 445.108 1.00 258.64 35 ASN B C 1
ATOM 1354 O O . ASN B 2 19 ? 631.361 292.054 445.081 1.00 258.64 35 ASN B O 1
ATOM 1365 N N . MET B 2 20 ? 630.669 289.993 444.547 1.00 247.75 36 MET B N 1
ATOM 1366 C CA . MET B 2 20 ? 629.496 290.510 443.862 1.00 247.75 36 MET B CA 1
ATOM 1367 C C . MET B 2 20 ? 628.493 291.087 444.840 1.00 247.75 36 MET B C 1
ATOM 1368 O O . MET B 2 20 ? 627.797 292.056 444.509 1.00 247.75 36 MET B O 1
ATOM 1382 N N . LYS B 2 21 ? 628.408 290.523 446.044 1.00 250.26 37 LYS B N 1
ATOM 1383 C CA . LYS B 2 21 ? 627.513 291.109 447.031 1.00 250.26 37 LYS B CA 1
ATOM 1384 C C . LYS B 2 21 ? 628.034 292.487 447.410 1.00 250.26 37 LYS B C 1
ATOM 1385 O O . LYS B 2 21 ? 627.262 293.460 447.517 1.00 250.26 37 LYS B O 1
ATOM 1404 N N . LYS B 2 22 ? 629.360 292.578 447.569 1.00 250.45 38 LYS B N 1
ATOM 1405 C CA . LYS B 2 22 ? 629.998 293.852 447.867 1.00 250.45 38 LYS B CA 1
ATOM 1406 C C . LYS B 2 22 ? 629.758 294.832 446.738 1.00 250.45 38 LYS B C 1
ATOM 1407 O O . LYS B 2 22 ? 629.512 296.015 446.981 1.00 250.45 38 LYS B O 1
ATOM 1426 N N . LEU B 2 23 ? 629.827 294.343 445.497 1.00 243.49 39 LEU B N 1
ATOM 1427 C CA . LEU B 2 23 ? 629.610 295.180 444.328 1.00 243.49 39 LEU B CA 1
ATOM 1428 C C . LEU B 2 23 ? 628.236 295.790 444.353 1.00 243.49 39 LEU B C 1
ATOM 1429 O O . LEU B 2 23 ? 628.093 297.002 444.239 1.00 243.49 39 LEU B O 1
ATOM 1445 N N . ALA B 2 24 ? 627.218 294.951 444.512 1.00 249.10 40 ALA B N 1
ATOM 1446 C CA . ALA B 2 24 ? 625.837 295.419 444.519 1.00 249.10 40 ALA B CA 1
ATOM 1447 C C . ALA B 2 24 ? 625.603 296.478 445.585 1.00 249.10 40 ALA B C 1
ATOM 1448 O O . ALA B 2 24 ? 625.140 297.588 445.280 1.00 249.10 40 ALA B O 1
ATOM 1455 N N . VAL B 2 25 ? 625.978 296.169 446.827 1.00 250.71 41 VAL B N 1
ATOM 1456 C CA . VAL B 2 25 ? 625.763 297.103 447.932 1.00 250.71 41 VAL B CA 1
ATOM 1457 C C . VAL B 2 25 ? 626.542 298.399 447.728 1.00 250.71 41 VAL B C 1
ATOM 1458 O O . VAL B 2 25 ? 625.979 299.504 447.793 1.00 250.71 41 VAL B O 1
ATOM 1471 N N . LEU B 2 26 ? 627.848 298.279 447.486 1.00 241.86 42 LEU B N 1
ATOM 1472 C CA . LEU B 2 26 ? 628.706 299.443 447.340 1.00 241.86 42 LEU B CA 1
ATOM 1473 C C . LEU B 2 26 ? 628.312 300.299 446.158 1.00 241.86 42 LEU B C 1
ATOM 1474 O O . LEU B 2 26 ? 628.200 301.514 446.294 1.00 241.86 42 LEU B O 1
ATOM 1490 N N . LEU B 2 27 ? 628.116 299.689 444.991 1.00 233.62 43 LEU B N 1
ATOM 1491 C CA . LEU B 2 27 ? 627.756 300.442 443.801 1.00 233.62 43 LEU B CA 1
ATOM 1492 C C . LEU B 2 27 ? 626.448 301.173 443.987 1.00 233.62 43 LEU B C 1
ATOM 1493 O O . LEU B 2 27 ? 626.351 302.362 443.660 1.00 233.62 43 LEU B O 1
ATOM 1509 N N . ASP B 2 28 ? 625.448 300.490 444.547 1.00 242.82 44 ASP B N 1
ATOM 1510 C CA . ASP B 2 28 ? 624.153 301.116 444.759 1.00 242.82 44 ASP B CA 1
ATOM 1511 C C . ASP B 2 28 ? 624.251 302.315 445.687 1.00 242.82 44 ASP B C 1
ATOM 1512 O O . ASP B 2 28 ? 623.797 303.405 445.338 1.00 242.82 44 ASP B O 1
ATOM 1521 N N . GLU B 2 29 ? 624.867 302.144 446.857 1.00 235.55 45 GLU B N 1
ATOM 1522 C CA . GLU B 2 29 ? 624.973 303.257 447.800 1.00 235.55 45 GLU B CA 1
ATOM 1523 C C . GLU B 2 29 ? 625.836 304.383 447.249 1.00 235.55 45 GLU B C 1
ATOM 1524 O O . GLU B 2 29 ? 625.446 305.559 447.282 1.00 235.55 45 GLU B O 1
ATOM 1536 N N . LEU B 2 30 ? 627.013 304.022 446.741 1.00 235.82 46 LEU B N 1
ATOM 1537 C CA . LEU B 2 30 ? 627.988 304.958 446.204 1.00 235.82 46 LEU B CA 1
ATOM 1538 C C . LEU B 2 30 ? 627.417 305.823 445.107 1.00 235.82 46 LEU B C 1
ATOM 1539 O O . LEU B 2 30 ? 627.727 307.015 445.034 1.00 235.82 46 LEU B O 1
ATOM 1555 N N . ALA B 2 31 ? 626.600 305.244 444.237 1.00 223.82 47 ALA B N 1
ATOM 1556 C CA . ALA B 2 31 ? 626.043 305.965 443.110 1.00 223.82 47 ALA B CA 1
ATOM 1557 C C . ALA B 2 31 ? 624.620 306.454 443.322 1.00 223.82 47 ALA B C 1
ATOM 1558 O O . ALA B 2 31 ? 624.092 307.134 442.437 1.00 223.82 47 ALA B O 1
ATOM 1565 N N . SER B 2 32 ? 623.988 306.136 444.455 1.00 221.55 48 SER B N 1
ATOM 1566 C CA . SER B 2 32 ? 622.633 306.582 444.749 1.00 221.55 48 SER B CA 1
ATOM 1567 C C . SER B 2 32 ? 622.613 307.719 445.754 1.00 221.55 48 SER B C 1
ATOM 1568 O O . SER B 2 32 ? 622.018 308.770 445.493 1.00 221.55 48 SER B O 1
ATOM 1576 N N . ALA B 2 33 ? 623.257 307.504 446.901 1.00 212.89 49 ALA B N 1
ATOM 1577 C CA . ALA B 2 33 ? 623.315 308.497 447.973 1.00 212.89 49 ALA B CA 1
ATOM 1578 C C . ALA B 2 33 ? 623.822 309.868 447.547 1.00 212.89 49 ALA B C 1
ATOM 1579 O O . ALA B 2 33 ? 623.131 310.863 447.817 1.00 212.89 49 ALA B O 1
ATOM 1586 N N . PRO B 2 34 ? 624.978 310.011 446.896 1.00 201.75 50 PRO B N 1
ATOM 1587 C CA . PRO B 2 34 ? 625.419 311.361 446.559 1.00 201.75 50 PRO B CA 1
ATOM 1588 C C . PRO B 2 34 ? 624.638 311.992 445.438 1.00 201.75 50 PRO B C 1
ATOM 1589 O O . PRO B 2 34 ? 624.539 313.223 445.405 1.00 201.75 50 PRO B O 1
ATOM 1600 N N . ALA B 2 35 ? 624.115 311.172 444.521 1.00 199.97 51 ALA B N 1
ATOM 1601 C CA . ALA B 2 35 ? 623.393 311.632 443.339 1.00 199.97 51 ALA B CA 1
ATOM 1602 C C . ALA B 2 35 ? 622.297 312.637 443.664 1.00 199.97 51 ALA B C 1
ATOM 1603 O O . ALA B 2 35 ? 622.224 313.714 443.055 1.00 199.97 51 ALA B O 1
ATOM 1610 N N . THR B 2 36 ? 621.452 312.308 444.638 1.00 228.40 52 THR B N 1
ATOM 1611 C CA . THR B 2 36 ? 620.382 313.220 445.026 1.00 228.40 52 THR B CA 1
ATOM 1612 C C . THR B 2 36 ? 620.953 314.497 445.620 1.00 228.40 52 THR B C 1
ATOM 1613 O O . THR B 2 36 ? 620.503 315.601 445.285 1.00 228.40 52 THR B O 1
ATOM 1624 N N . GLU B 2 37 ? 621.949 314.355 446.496 1.00 202.16 53 GLU B N 1
ATOM 1625 C CA . GLU B 2 37 ? 622.586 315.508 447.115 1.00 202.16 53 GLU B CA 1
ATOM 1626 C C . GLU B 2 37 ? 623.234 316.377 446.063 1.00 202.16 53 GLU B C 1
ATOM 1627 O O . GLU B 2 37 ? 623.152 317.611 446.115 1.00 202.16 53 GLU B O 1
ATOM 1639 N N . ILE B 2 38 ? 623.870 315.728 445.094 1.00 197.40 54 ILE B N 1
ATOM 1640 C CA . ILE B 2 38 ? 624.543 316.425 444.017 1.00 197.40 54 ILE B CA 1
ATOM 1641 C C . ILE B 2 38 ? 623.552 317.255 443.225 1.00 197.40 54 ILE B C 1
ATOM 1642 O O . ILE B 2 38 ? 623.746 318.457 443.047 1.00 197.40 54 ILE B O 1
ATOM 1658 N N . LEU B 2 39 ? 622.485 316.630 442.731 1.00 211.13 55 LEU B N 1
ATOM 1659 C CA . LEU B 2 39 ? 621.549 317.399 441.917 1.00 211.13 55 LEU B CA 1
ATOM 1660 C C . LEU B 2 39 ? 620.817 318.460 442.722 1.00 211.13 55 LEU B C 1
ATOM 1661 O O . LEU B 2 39 ? 620.496 319.519 442.173 1.00 211.13 55 LEU B O 1
ATOM 1677 N N . ASP B 2 40 ? 620.564 318.224 444.009 1.00 223.04 56 ASP B N 1
ATOM 1678 C CA . ASP B 2 40 ? 619.890 319.239 444.809 1.00 223.04 56 ASP B CA 1
ATOM 1679 C C . ASP B 2 40 ? 620.783 320.456 444.961 1.00 223.04 56 ASP B C 1
ATOM 1680 O O . ASP B 2 40 ? 620.375 321.598 444.677 1.00 223.04 56 ASP B O 1
ATOM 1689 N N . GLY B 2 41 ? 622.025 320.212 445.371 1.00 198.20 57 GLY B N 1
ATOM 1690 C CA . GLY B 2 41 ? 622.961 321.291 445.535 1.00 198.20 57 GLY B CA 1
ATOM 1691 C C . GLY B 2 41 ? 623.269 321.973 444.229 1.00 198.20 57 GLY B C 1
ATOM 1692 O O . GLY B 2 41 ? 623.523 323.170 444.210 1.00 198.20 57 GLY B O 1
ATOM 1696 N N . LEU B 2 42 ? 623.208 321.236 443.121 1.00 205.74 58 LEU B N 1
ATOM 1697 C CA . LEU B 2 42 ? 623.490 321.819 441.824 1.00 205.74 58 LEU B CA 1
ATOM 1698 C C . LEU B 2 42 ? 622.328 322.625 441.272 1.00 205.74 58 LEU B C 1
ATOM 1699 O O . LEU B 2 42 ? 622.568 323.621 440.587 1.00 205.74 58 LEU B O 1
ATOM 1715 N N . ARG B 2 43 ? 621.075 322.253 441.550 1.00 229.49 59 ARG B N 1
ATOM 1716 C CA . ARG B 2 43 ? 619.980 323.110 441.097 1.00 229.49 59 ARG B CA 1
ATOM 1717 C C . ARG B 2 43 ? 620.041 324.398 441.900 1.00 229.49 59 ARG B C 1
ATOM 1718 O O . ARG B 2 43 ? 619.851 325.500 441.365 1.00 229.49 59 ARG B O 1
ATOM 1739 N N . GLU B 2 44 ? 620.387 324.275 443.182 1.00 220.68 60 GLU B N 1
ATOM 1740 C CA . GLU B 2 44 ? 620.563 325.469 443.982 1.00 220.68 60 GLU B CA 1
ATOM 1741 C C . GLU B 2 44 ? 621.785 326.238 443.503 1.00 220.68 60 GLU B C 1
ATOM 1742 O O . GLU B 2 44 ? 621.812 327.468 443.560 1.00 220.68 60 GLU B O 1
ATOM 1754 N N . LEU B 2 45 ? 622.792 325.526 443.004 1.00 209.44 61 LEU B N 1
ATOM 1755 C CA .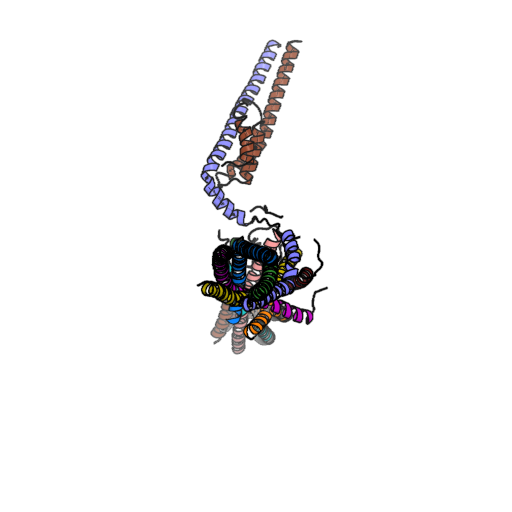 LEU B 2 45 ? 623.973 326.176 442.475 1.00 209.44 61 LEU B CA 1
ATOM 1756 C C . LEU B 2 45 ? 623.616 326.971 441.249 1.00 209.44 61 LEU B C 1
ATOM 1757 O O . LEU B 2 45 ? 624.198 328.019 440.999 1.00 209.44 61 LEU B O 1
ATOM 1773 N N . GLU B 2 46 ? 622.683 326.464 440.458 1.00 240.47 62 GLU B N 1
ATOM 1774 C CA . GLU B 2 46 ? 622.237 327.208 439.297 1.00 240.47 62 GLU B CA 1
ATOM 1775 C C . GLU B 2 46 ? 621.552 328.474 439.770 1.00 240.47 62 GLU B C 1
ATOM 1776 O O . GLU B 2 46 ? 621.812 329.574 439.259 1.00 240.47 62 GLU B O 1
ATOM 1788 N N . ARG B 2 47 ? 620.710 328.325 440.796 1.00 233.62 63 ARG B N 1
ATOM 1789 C CA . ARG B 2 47 ? 619.992 329.457 441.367 1.00 233.62 63 ARG B CA 1
ATOM 1790 C C . ARG B 2 47 ? 620.932 330.506 441.949 1.00 233.62 63 ARG B C 1
ATOM 1791 O O . ARG B 2 47 ? 620.570 331.685 442.019 1.00 233.62 63 ARG B O 1
ATOM 1812 N N . LYS B 2 48 ? 622.126 330.097 442.380 1.00 212.21 64 LYS B N 1
ATOM 1813 C CA . LYS B 2 48 ? 623.113 331.002 442.958 1.00 212.21 64 LYS B CA 1
ATOM 1814 C C . LYS B 2 48 ? 624.077 331.568 441.917 1.00 212.21 64 LYS B C 1
ATOM 1815 O O . LYS B 2 48 ? 624.271 332.784 441.842 1.00 212.21 64 LYS B O 1
ATOM 1834 N N . THR B 2 49 ? 624.685 330.694 441.115 1.00 212.03 65 THR B N 1
ATOM 1835 C CA . THR B 2 49 ? 625.623 331.101 440.075 1.00 212.03 65 THR B CA 1
ATOM 1836 C C . THR B 2 49 ? 624.985 332.012 439.049 1.00 212.03 65 THR B C 1
ATOM 1837 O O . THR B 2 49 ? 625.675 332.840 438.445 1.00 212.03 65 THR B O 1
ATOM 1848 N N . SER B 2 50 ? 623.682 331.872 438.822 1.00 210.54 66 SER B N 1
ATOM 1849 C CA . SER B 2 50 ? 623.030 332.771 437.888 1.00 210.54 66 SER B CA 1
ATOM 1850 C C . SER B 2 50 ? 623.039 334.189 438.420 1.00 210.54 66 SER B C 1
ATOM 1851 O O . SER B 2 50 ? 623.122 335.150 437.649 1.00 210.54 66 SER B O 1
ATOM 1859 N N . LEU B 2 51 ? 622.992 334.336 439.737 1.00 201.23 67 LEU B N 1
ATOM 1860 C CA . LEU B 2 51 ? 622.986 335.639 440.364 1.00 201.23 67 LEU B CA 1
ATOM 1861 C C . LEU B 2 51 ? 624.357 336.324 440.361 1.00 201.23 67 LEU B C 1
ATOM 1862 O O . LEU B 2 51 ? 624.462 337.415 440.929 1.00 201.23 67 LEU B O 1
ATOM 1878 N N . VAL B 2 52 ? 625.396 335.728 439.746 1.00 179.08 68 VAL B N 1
ATOM 1879 C CA . VAL B 2 52 ? 626.719 336.341 439.623 1.00 179.08 68 VAL B CA 1
ATOM 1880 C C . VAL B 2 52 ? 627.143 336.385 438.161 1.00 179.08 68 VAL B C 1
ATOM 1881 O O . VAL B 2 52 ? 627.711 337.382 437.707 1.00 179.08 68 VAL B O 1
ATOM 1894 N N . PHE B 2 53 ? 626.883 335.307 437.422 1.00 181.32 69 PHE B N 1
ATOM 1895 C CA . PHE B 2 53 ? 627.298 335.179 436.032 1.00 181.32 69 PHE B CA 1
ATOM 1896 C C . PHE B 2 53 ? 626.203 335.507 435.029 1.00 181.32 69 PHE B C 1
ATOM 1897 O O . PHE B 2 53 ? 626.424 336.292 434.098 1.00 181.32 69 PHE B O 1
ATOM 1914 N N . THR B 2 54 ? 625.036 334.885 435.181 1.00 207.47 70 THR B N 1
ATOM 1915 C CA . THR B 2 54 ? 623.951 335.139 434.245 1.00 207.47 70 THR B CA 1
ATOM 1916 C C . THR B 2 54 ? 623.520 336.592 434.325 1.00 207.47 70 THR B C 1
ATOM 1917 O O . THR B 2 54 ? 623.198 337.212 433.303 1.00 207.47 70 THR B O 1
ATOM 1928 N N . LEU B 2 55 ? 623.559 337.171 435.525 1.00 193.49 71 LEU B N 1
ATOM 1929 C CA . LEU B 2 55 ? 623.243 338.582 435.645 1.00 193.49 71 LEU B CA 1
ATOM 1930 C C . LEU B 2 55 ? 624.328 339.417 435.006 1.00 193.49 71 LEU B C 1
ATOM 1931 O O . LEU B 2 55 ? 624.066 340.537 434.561 1.00 193.49 71 LEU B O 1
ATOM 1947 N N . LEU B 2 56 ? 625.546 338.887 434.952 1.00 176.65 72 LEU B N 1
ATOM 1948 C CA . LEU B 2 56 ? 626.616 339.606 434.299 1.00 176.65 72 LEU B CA 1
ATOM 1949 C C . LEU B 2 56 ? 626.314 339.693 432.815 1.00 176.65 72 LEU B C 1
ATOM 1950 O O . LEU B 2 56 ? 626.441 340.765 432.214 1.00 176.65 72 LEU B O 1
ATOM 1966 N N . LYS B 2 57 ? 625.862 338.578 432.225 1.00 185.36 73 LYS B N 1
ATOM 1967 C CA . LYS B 2 57 ? 625.467 338.595 430.817 1.00 185.36 73 LYS B CA 1
ATOM 1968 C C . LYS B 2 57 ? 624.294 339.539 430.619 1.00 185.36 73 LYS B C 1
ATOM 1969 O O . LYS B 2 57 ? 624.210 340.236 429.602 1.00 185.36 73 LYS B O 1
ATOM 1988 N N . ALA B 2 58 ? 623.376 339.565 431.590 1.00 202.53 74 ALA B N 1
ATOM 1989 C CA . ALA B 2 58 ? 622.190 340.409 431.489 1.00 202.53 74 ALA B CA 1
ATOM 1990 C C . ALA B 2 58 ? 622.573 341.873 431.452 1.00 202.53 74 ALA B C 1
ATOM 1991 O O . ALA B 2 58 ? 622.153 342.617 430.564 1.00 202.53 74 ALA B O 1
ATOM 1998 N N . SER B 2 59 ? 623.371 342.292 432.423 1.00 177.48 75 SER B N 1
ATOM 1999 C CA . SER B 2 59 ? 623.828 343.668 432.503 1.00 177.48 75 SER B CA 1
ATOM 2000 C C . SER B 2 59 ? 624.635 344.051 431.275 1.00 177.48 75 SER B C 1
ATOM 2001 O O . SER B 2 59 ? 624.489 345.161 430.748 1.00 177.48 75 SER B O 1
ATOM 2009 N N . VAL B 2 60 ? 625.475 343.135 430.796 1.00 174.29 76 VAL B N 1
ATOM 2010 C CA . VAL B 2 60 ? 626.288 343.412 429.621 1.00 174.29 76 VAL B CA 1
ATOM 2011 C C . VAL B 2 60 ? 625.398 343.636 428.410 1.00 174.29 76 VAL B C 1
ATOM 2012 O O . VAL B 2 60 ? 625.577 344.609 427.668 1.00 174.29 76 VAL B O 1
ATOM 2025 N N . TYR B 2 61 ? 624.425 342.740 428.199 1.00 178.78 77 TYR B N 1
ATOM 2026 C CA . TYR B 2 61 ? 623.504 342.887 427.077 1.00 178.78 77 TYR B CA 1
ATOM 2027 C C . TYR B 2 61 ? 622.719 344.179 427.199 1.00 178.78 77 TYR B C 1
ATOM 2028 O O . TYR B 2 61 ? 622.551 344.904 426.218 1.00 178.78 77 TYR B O 1
ATOM 2046 N N . SER B 2 62 ? 622.253 344.480 428.410 1.00 179.19 78 SER B N 1
ATOM 2047 C CA . SER B 2 62 ? 621.440 345.660 428.662 1.00 179.19 78 SER B CA 1
ATOM 2048 C C . SER B 2 62 ? 622.182 346.931 428.321 1.00 179.19 78 SER B C 1
ATOM 2049 O O . SER B 2 62 ? 621.647 347.823 427.658 1.00 179.19 78 SER B O 1
ATOM 2057 N N . ILE B 2 63 ? 623.424 347.023 428.761 1.00 185.63 79 ILE B N 1
ATOM 2058 C CA . ILE B 2 63 ? 624.201 348.226 428.525 1.00 185.63 79 ILE B CA 1
ATOM 2059 C C . ILE B 2 63 ? 624.614 348.334 427.068 1.00 185.63 79 ILE B C 1
ATOM 2060 O O . ILE B 2 63 ? 624.497 349.404 426.461 1.00 185.63 79 ILE B O 1
ATOM 2076 N N . VAL B 2 64 ? 625.129 347.247 426.497 1.00 185.01 80 VAL B N 1
ATOM 2077 C CA . VAL B 2 64 ? 625.603 347.279 425.118 1.00 185.01 80 VAL B CA 1
ATOM 2078 C C . VAL B 2 64 ? 624.462 347.567 424.154 1.00 185.01 80 VAL B C 1
ATOM 2079 O O . VAL B 2 64 ? 624.638 348.279 423.159 1.00 185.01 80 VAL B O 1
ATOM 2092 N N . LEU B 2 65 ? 623.281 347.036 424.435 1.00 192.64 81 LEU B N 1
ATOM 2093 C CA . LEU B 2 65 ? 622.140 347.260 423.569 1.00 192.64 81 LEU B CA 1
ATOM 2094 C C . LEU B 2 65 ? 621.540 348.630 423.800 1.00 192.64 81 LEU B C 1
ATOM 2095 O O . LEU B 2 65 ? 621.158 349.315 422.845 1.00 192.64 81 LEU B O 1
ATOM 2111 N N . GLN B 2 66 ? 621.460 349.043 425.054 1.00 193.39 82 GLN B N 1
ATOM 2112 C CA . GLN B 2 66 ? 620.895 350.324 425.401 1.00 193.39 82 GLN B CA 1
ATOM 2113 C C . GLN B 2 66 ? 621.942 351.405 425.181 1.00 193.39 82 GLN B C 1
ATOM 2114 O O . GLN B 2 66 ? 623.014 351.136 424.638 1.00 193.39 82 GLN B O 1
ATOM 2128 N N . SER C 3 2 ? 622.923 424.266 422.544 1.00 225.34 25 SER C N 1
ATOM 2129 C CA . SER C 3 2 ? 622.290 424.036 423.839 1.00 225.34 25 SER C CA 1
ATOM 2130 C C . SER C 3 2 ? 621.197 422.952 423.809 1.00 225.34 25 SER C C 1
ATOM 2131 O O . SER C 3 2 ? 621.317 421.984 424.553 1.00 225.34 25 SER C O 1
ATOM 2138 N N . PRO C 3 3 ? 620.146 423.082 422.980 1.00 246.23 26 PRO C N 1
ATOM 2139 C CA . PRO C 3 3 ? 619.135 422.011 422.966 1.00 246.23 26 PRO C CA 1
ATOM 2140 C C . PRO C 3 3 ? 619.694 420.722 422.401 1.00 246.23 26 PRO C C 1
ATOM 2141 O O . PRO C 3 3 ? 619.292 419.623 422.822 1.00 246.23 26 PRO C O 1
ATOM 2152 N N . ALA C 3 4 ? 620.645 420.830 421.469 1.00 249.96 27 ALA C N 1
ATOM 2153 C CA . ALA C 3 4 ? 621.298 419.637 420.956 1.00 249.96 27 ALA C CA 1
ATOM 2154 C C . ALA C 3 4 ? 622.063 418.982 422.086 1.00 249.96 27 ALA C C 1
ATOM 2155 O O . ALA C 3 4 ? 622.070 417.757 422.221 1.00 249.96 27 ALA C O 1
ATOM 2162 N N . LEU C 3 5 ? 622.664 419.801 422.948 1.00 234.12 28 LEU C N 1
ATOM 2163 C CA . LEU C 3 5 ? 623.384 419.281 424.093 1.00 234.12 28 LEU C CA 1
ATOM 2164 C C . LEU C 3 5 ? 622.417 418.690 425.112 1.00 234.12 28 LEU C C 1
ATOM 2165 O O . LEU C 3 5 ? 622.799 417.791 425.870 1.00 234.12 28 LEU C O 1
ATOM 2181 N N . LEU C 3 6 ? 621.161 419.166 425.140 1.00 235.71 29 LEU C N 1
ATOM 2182 C CA . LEU C 3 6 ? 620.176 418.546 426.020 1.00 235.71 29 LEU C CA 1
ATOM 2183 C C . LEU C 3 6 ? 619.937 417.126 425.538 1.00 235.71 29 LEU C C 1
ATOM 2184 O O . LEU C 3 6 ? 619.862 416.173 426.327 1.00 235.71 29 LEU C O 1
ATOM 2200 N N . ALA C 3 7 ? 619.859 416.973 424.220 1.00 243.32 30 ALA C N 1
ATOM 2201 C CA . ALA C 3 7 ? 619.707 415.640 423.660 1.00 243.32 30 ALA C CA 1
ATOM 2202 C C . ALA C 3 7 ? 620.957 414.806 423.925 1.00 243.32 30 ALA C C 1
ATOM 2203 O O . ALA C 3 7 ? 620.856 413.594 424.152 1.00 243.32 30 ALA C O 1
ATOM 2210 N N . ARG C 3 8 ? 622.134 415.446 423.920 1.00 239.93 31 ARG C N 1
ATOM 2211 C CA . ARG C 3 8 ? 623.377 414.730 424.196 1.00 239.93 31 ARG C CA 1
ATOM 2212 C C . ARG C 3 8 ? 623.365 414.172 425.603 1.00 239.93 31 ARG C C 1
ATOM 2213 O O . ARG C 3 8 ? 623.727 413.015 425.822 1.00 239.93 31 ARG C O 1
ATOM 2234 N N . VAL C 3 9 ? 622.943 414.984 426.574 1.00 232.01 32 VAL C N 1
ATOM 2235 C CA . VAL C 3 9 ? 622.910 414.482 427.943 1.00 232.01 32 VAL C CA 1
ATOM 2236 C C . VAL C 3 9 ? 621.857 413.393 428.065 1.00 232.01 32 VAL C C 1
ATOM 2237 O O . VAL C 3 9 ? 622.015 412.479 428.872 1.00 232.01 32 VAL C O 1
ATOM 2250 N N . ASN C 3 10 ? 620.788 413.444 427.258 1.00 238.88 33 ASN C N 1
ATOM 2251 C CA . ASN C 3 10 ? 619.816 412.354 427.309 1.00 238.88 33 ASN C CA 1
ATOM 2252 C C . ASN C 3 10 ? 620.454 411.062 426.804 1.00 238.88 33 ASN C C 1
ATOM 2253 O O . ASN C 3 10 ? 620.205 409.970 427.345 1.00 238.88 33 ASN C O 1
ATOM 2264 N N . GLU C 3 11 ? 621.302 411.181 425.778 1.00 241.70 34 GLU C N 1
ATOM 2265 C CA . GLU C 3 11 ? 622.009 410.013 425.266 1.00 241.70 34 GLU C CA 1
ATOM 2266 C C . GLU C 3 11 ? 622.927 409.465 426.341 1.00 241.70 34 GLU C C 1
ATOM 2267 O O . GLU C 3 11 ? 623.007 408.249 426.559 1.00 241.70 34 GLU C O 1
ATOM 2279 N N . LYS C 3 12 ? 623.605 410.367 427.044 1.00 231.92 35 LYS C N 1
ATOM 2280 C CA . LYS C 3 12 ? 624.500 409.951 428.109 1.00 231.92 35 LYS C CA 1
ATOM 2281 C C . LYS C 3 12 ? 623.723 409.335 429.264 1.00 231.92 35 LYS C C 1
ATOM 2282 O O . LYS C 3 12 ? 624.245 408.451 429.946 1.00 231.92 35 LYS C O 1
ATOM 2301 N N . LYS C 3 13 ? 622.479 409.774 429.488 1.00 227.81 36 LYS C N 1
ATOM 2302 C CA . LYS C 3 13 ? 621.662 409.182 430.541 1.00 227.81 36 LYS C CA 1
ATOM 2303 C C . LYS C 3 13 ? 621.379 407.733 430.213 1.00 227.81 36 LYS C C 1
ATOM 2304 O O . LYS C 3 13 ? 621.506 406.846 431.067 1.00 227.81 36 LYS C O 1
ATOM 2323 N N . ALA C 3 14 ? 620.992 407.487 428.960 1.00 231.90 37 ALA C N 1
ATOM 2324 C CA . ALA C 3 14 ? 620.717 406.124 428.524 1.00 231.90 37 ALA C CA 1
ATOM 2325 C C . ALA C 3 14 ? 621.968 405.268 428.635 1.00 231.90 37 ALA C C 1
ATOM 2326 O O . ALA C 3 14 ? 621.914 404.109 429.078 1.00 231.90 37 ALA C O 1
ATOM 2333 N N . GLU C 3 15 ? 623.108 405.844 428.258 1.00 232.30 38 GLU C N 1
ATOM 2334 C CA . GLU C 3 15 ? 624.369 405.127 428.345 1.00 232.30 38 GLU C CA 1
ATOM 2335 C C . GLU C 3 15 ? 624.705 404.790 429.786 1.00 232.30 38 GLU C C 1
ATOM 2336 O O . GLU C 3 15 ? 625.168 403.686 430.077 1.00 232.30 38 GLU C O 1
ATOM 2348 N N . LEU C 3 16 ? 624.458 405.723 430.705 1.00 223.57 39 LEU C N 1
ATOM 2349 C CA . LEU C 3 16 ? 624.761 405.466 432.107 1.00 223.57 39 LEU C CA 1
ATOM 2350 C C . LEU C 3 16 ? 623.853 404.388 432.666 1.00 223.57 39 LEU C C 1
ATOM 2351 O O . LEU C 3 16 ? 624.286 403.581 433.494 1.00 223.57 39 LEU C O 1
ATOM 2367 N N . GLU C 3 17 ? 622.594 404.358 432.226 1.00 222.52 40 GLU C N 1
ATOM 2368 C CA . GLU C 3 17 ? 621.686 403.319 432.696 1.00 222.52 40 GLU C CA 1
ATOM 2369 C C . GLU C 3 17 ? 622.179 401.962 432.232 1.00 222.52 40 GLU C C 1
ATOM 2370 O O . GLU C 3 17 ? 622.204 400.988 433.005 1.00 222.52 40 GLU C O 1
ATOM 2382 N N . ASN C 3 18 ? 622.619 401.905 430.975 1.00 218.02 41 ASN C N 1
ATOM 2383 C CA . ASN C 3 18 ? 623.169 400.677 430.426 1.00 218.02 41 ASN C CA 1
ATOM 2384 C C . ASN C 3 18 ? 624.404 400.250 431.203 1.00 218.02 41 ASN C C 1
ATOM 2385 O O . ASN C 3 18 ? 624.570 399.073 431.540 1.00 218.02 41 ASN C O 1
ATOM 2396 N N . LEU C 3 19 ? 625.263 401.212 431.518 1.00 221.62 42 LEU C N 1
ATOM 2397 C CA . LEU C 3 19 ? 626.488 400.928 432.248 1.00 221.62 42 LEU C CA 1
ATOM 2398 C C . LEU C 3 19 ? 626.198 400.430 433.654 1.00 221.62 42 LEU C C 1
ATOM 2399 O O . LEU C 3 19 ? 626.899 399.544 434.156 1.00 221.62 42 LEU C O 1
ATOM 2415 N N . LYS C 3 20 ? 625.168 400.978 434.298 1.00 223.18 43 LYS C N 1
ATOM 2416 C CA . LYS C 3 20 ? 624.814 400.523 435.637 1.00 223.18 43 LYS C CA 1
ATOM 2417 C C . LYS C 3 20 ? 624.353 399.084 435.591 1.00 223.18 43 LYS C C 1
ATOM 2418 O O . LYS C 3 20 ? 624.709 398.272 436.459 1.00 223.18 43 LYS C O 1
ATOM 2437 N N . GLU C 3 21 ? 623.569 398.752 434.568 1.00 223.26 44 GLU C N 1
ATOM 2438 C CA . GLU C 3 21 ? 623.106 397.382 434.426 1.00 223.26 44 GLU C CA 1
ATOM 2439 C C . GLU C 3 21 ? 624.281 396.449 434.171 1.00 223.26 44 GLU C C 1
ATOM 2440 O O . GLU C 3 21 ? 624.334 395.338 434.712 1.00 223.26 44 GLU C O 1
ATOM 2452 N N . LEU C 3 22 ? 625.247 396.906 433.374 1.00 214.48 45 LEU C N 1
ATOM 2453 C CA . LEU C 3 22 ? 626.427 396.098 433.090 1.00 214.48 45 LEU C CA 1
ATOM 2454 C C . LEU C 3 22 ? 627.241 395.861 434.347 1.00 214.48 45 LEU C C 1
ATOM 2455 O O . LEU C 3 22 ? 627.769 394.765 434.562 1.00 214.48 45 LEU C O 1
ATOM 2471 N N . ARG C 3 23 ? 627.347 396.885 435.185 1.00 217.63 46 ARG C N 1
ATOM 2472 C CA . ARG C 3 23 ? 628.087 396.771 436.432 1.00 217.63 46 ARG C CA 1
ATOM 2473 C C . ARG C 3 23 ? 627.423 395.759 437.350 1.00 217.63 46 ARG C C 1
ATOM 2474 O O . ARG C 3 23 ? 628.097 394.904 437.949 1.00 217.63 46 ARG C O 1
ATOM 2495 N N . ASP C 3 24 ? 626.095 395.840 437.451 1.00 214.72 47 ASP C N 1
ATOM 2496 C CA . ASP C 3 24 ? 625.339 394.913 438.283 1.00 214.72 47 ASP C CA 1
ATOM 2497 C C . ASP C 3 24 ? 625.526 393.490 437.790 1.00 214.72 47 ASP C C 1
ATOM 2498 O O . ASP C 3 24 ? 625.720 392.553 438.579 1.00 214.72 47 ASP C O 1
ATOM 2507 N N . LEU C 3 25 ? 625.501 393.328 436.473 1.00 207.33 48 LEU C N 1
ATOM 2508 C CA . LEU C 3 25 ? 625.675 392.021 435.871 1.00 207.33 48 LEU C CA 1
ATOM 2509 C C . LEU C 3 25 ? 627.069 391.476 436.119 1.00 207.33 48 LEU C C 1
ATOM 2510 O O . LEU C 3 25 ? 627.226 390.284 436.384 1.00 207.33 48 LEU C O 1
ATOM 2526 N N . SER C 3 26 ? 628.089 392.330 436.044 1.00 206.72 49 SER C N 1
ATOM 2527 C CA . SER C 3 26 ? 629.453 391.871 436.283 1.00 206.72 49 SER C CA 1
ATOM 2528 C C . SER C 3 26 ? 629.614 391.407 437.719 1.00 206.72 49 SER C C 1
ATOM 2529 O O . SER C 3 26 ? 630.296 390.404 437.996 1.00 206.72 49 SER C O 1
ATOM 2537 N N . ALA C 3 27 ? 628.975 392.120 438.644 1.00 204.26 50 ALA C N 1
ATOM 2538 C CA . ALA C 3 27 ? 629.041 391.722 440.043 1.00 204.26 50 ALA C CA 1
ATOM 2539 C C . ALA C 3 27 ? 628.368 390.371 440.231 1.00 204.26 50 ALA C C 1
ATOM 2540 O O . ALA C 3 27 ? 628.894 389.483 440.922 1.00 204.26 50 ALA C O 1
ATOM 2547 N N . ALA C 3 28 ? 627.215 390.194 439.586 1.00 195.58 51 ALA C N 1
ATOM 2548 C CA . ALA C 3 28 ? 626.503 388.929 439.666 1.00 195.58 51 ALA C CA 1
ATOM 2549 C C . ALA C 3 28 ? 627.325 387.802 439.064 1.00 195.58 51 ALA C C 1
ATOM 2550 O O . ALA C 3 28 ? 627.298 386.669 439.565 1.00 195.58 51 ALA C O 1
ATOM 2557 N N . VAL C 3 29 ? 628.072 388.110 438.004 1.00 200.12 52 VAL C N 1
ATOM 2558 C CA . VAL C 3 29 ? 628.917 387.123 437.344 1.00 200.12 52 VAL C CA 1
ATOM 2559 C C . VAL C 3 29 ? 629.957 386.611 438.314 1.00 200.12 52 VAL C C 1
ATOM 2560 O O . VAL C 3 29 ? 630.103 385.400 438.509 1.00 200.12 52 VAL C O 1
ATOM 2573 N N . ALA C 3 30 ? 630.691 387.538 438.931 1.00 198.15 53 ALA C N 1
ATOM 2574 C CA . ALA C 3 30 ? 631.727 387.156 439.885 1.00 198.15 53 ALA C CA 1
ATOM 2575 C C . ALA C 3 30 ? 631.147 386.368 441.054 1.00 198.15 53 ALA C C 1
ATOM 2576 O O . ALA C 3 30 ? 631.790 385.430 441.559 1.00 198.15 53 ALA C O 1
ATOM 2583 N N . ALA C 3 31 ? 629.920 386.708 441.465 1.00 189.93 54 ALA C N 1
ATOM 2584 C CA . ALA C 3 31 ? 629.270 385.963 442.539 1.00 189.93 54 ALA C CA 1
ATOM 2585 C C . ALA C 3 31 ? 629.043 384.524 442.108 1.00 189.93 54 ALA C C 1
ATOM 2586 O O . ALA C 3 31 ? 629.268 383.572 442.876 1.00 189.93 54 ALA C O 1
ATOM 2593 N N . GLN C 3 32 ? 628.621 384.356 440.859 1.00 186.61 55 GLN C N 1
ATOM 2594 C CA . GLN C 3 32 ? 628.406 383.022 440.336 1.00 186.61 55 GLN C CA 1
ATOM 2595 C C . GLN C 3 32 ? 629.714 382.264 440.237 1.00 186.61 55 GLN C C 1
ATOM 2596 O O . GLN C 3 32 ? 629.729 381.043 440.405 1.00 186.61 55 GLN C O 1
ATOM 2610 N N . MET C 3 33 ? 630.815 382.968 439.980 1.00 184.98 56 MET C N 1
ATOM 2611 C CA . MET C 3 33 ? 632.098 382.282 439.910 1.00 184.98 56 MET C CA 1
ATOM 2612 C C . MET C 3 33 ? 632.484 381.754 441.278 1.00 184.98 56 MET C C 1
ATOM 2613 O O . MET C 3 33 ? 633.052 380.661 441.398 1.00 184.98 56 MET C O 1
ATOM 2627 N N . GLU C 3 34 ? 632.175 382.524 442.320 1.00 190.62 57 GLU C N 1
ATOM 2628 C CA . GLU C 3 34 ? 632.476 382.074 443.676 1.00 190.62 57 GLU C CA 1
ATOM 2629 C C . GLU C 3 34 ? 631.681 380.816 444.003 1.00 190.62 57 GLU C C 1
ATOM 2630 O O . GLU C 3 34 ? 632.224 379.823 444.526 1.00 190.62 57 GLU C O 1
ATOM 2642 N N . ALA C 3 35 ? 630.386 380.847 443.674 1.00 183.72 58 ALA C N 1
ATOM 2643 C CA . ALA C 3 35 ? 629.528 379.693 443.917 1.00 183.72 58 ALA C CA 1
ATOM 2644 C C . ALA C 3 35 ? 630.026 378.487 443.139 1.00 183.72 58 ALA C C 1
ATOM 2645 O O . ALA C 3 35 ? 630.067 377.367 443.666 1.00 183.72 58 ALA C O 1
ATOM 2652 N N . LEU C 3 36 ? 630.445 378.721 441.896 1.00 175.47 59 LEU C N 1
ATOM 2653 C CA . LEU C 3 36 ? 630.978 377.672 441.047 1.00 175.47 59 LEU C CA 1
ATOM 2654 C C . LEU C 3 36 ? 632.181 377.022 441.685 1.00 175.47 59 LEU C C 1
ATOM 2655 O O . LEU C 3 36 ? 632.325 375.796 441.654 1.00 175.47 59 LEU C O 1
ATOM 2671 N N . GLU C 3 37 ? 633.052 377.842 442.264 1.00 183.70 60 GLU C N 1
ATOM 2672 C CA . GLU C 3 37 ? 634.246 377.318 442.905 1.00 183.70 60 GLU C CA 1
ATOM 2673 C C . GLU C 3 37 ? 633.875 376.419 444.072 1.00 183.70 60 GLU C C 1
ATOM 2674 O O . GLU C 3 37 ? 634.508 375.373 444.288 1.00 183.70 60 GLU C O 1
ATOM 2686 N N . GLN C 3 38 ? 632.821 376.790 444.807 1.00 180.82 61 GLN C N 1
ATOM 2687 C CA . GLN C 3 38 ? 632.379 375.955 445.925 1.00 180.82 61 GLN C CA 1
ATOM 2688 C C . GLN C 3 38 ? 631.919 374.589 445.432 1.00 180.82 61 GLN C C 1
ATOM 2689 O O . GLN C 3 38 ? 632.284 373.539 445.990 1.00 180.82 61 GLN C O 1
ATOM 2703 N N . LYS C 3 39 ? 631.113 374.594 444.376 1.00 183.25 62 LYS C N 1
ATOM 2704 C CA . LYS C 3 39 ? 630.594 373.336 443.858 1.00 183.25 62 LYS C CA 1
ATOM 2705 C C . LYS C 3 39 ? 631.707 372.471 443.302 1.00 183.25 62 LYS C C 1
ATOM 2706 O O . LYS C 3 39 ? 631.706 371.248 443.493 1.00 183.25 62 LYS C O 1
ATOM 2725 N N . LEU C 3 40 ? 632.669 373.091 442.630 1.00 176.09 63 LEU C N 1
ATOM 2726 C CA . LEU C 3 40 ? 633.785 372.338 442.085 1.00 176.09 63 LEU C CA 1
ATOM 2727 C C . LEU C 3 40 ? 634.599 371.707 443.197 1.00 176.09 63 LEU C C 1
ATOM 2728 O O . LEU C 3 40 ? 635.107 370.585 443.048 1.00 176.09 63 LEU C O 1
ATOM 2744 N N . SER C 3 41 ? 634.709 372.405 444.326 1.00 185.97 64 SER C N 1
ATOM 2745 C CA . SER C 3 41 ? 635.422 371.843 445.460 1.00 185.97 64 SER C CA 1
ATOM 2746 C C . SER C 3 41 ? 634.694 370.613 445.967 1.00 185.97 64 SER C C 1
ATOM 2747 O O . SER C 3 41 ? 635.318 369.601 446.321 1.00 185.97 64 SER C O 1
ATOM 2755 N N . THR C 3 42 ? 633.364 370.683 445.978 1.00 189.70 65 THR C N 1
ATOM 2756 C CA . THR C 3 42 ? 632.576 369.542 446.422 1.00 189.70 65 THR C CA 1
ATOM 2757 C C . THR C 3 42 ? 632.779 368.359 445.491 1.00 189.70 65 THR C C 1
ATOM 2758 O O . THR C 3 42 ? 632.841 367.195 445.929 1.00 189.70 65 THR C O 1
ATOM 2769 N N . LEU C 3 43 ? 632.890 368.651 444.197 1.00 179.25 66 LEU C N 1
ATOM 2770 C CA . LEU C 3 43 ? 633.098 367.596 443.221 1.00 179.25 66 LEU C CA 1
ATOM 2771 C C . LEU C 3 43 ? 634.410 366.899 443.476 1.00 179.25 66 LEU C C 1
ATOM 2772 O O . LEU C 3 43 ? 634.489 365.663 443.486 1.00 179.25 66 LEU C O 1
ATOM 2788 N N . SER C 3 44 ? 635.447 367.700 443.696 1.00 185.87 67 SER C N 1
ATOM 2789 C CA . SER C 3 44 ? 636.764 367.155 443.966 1.00 185.87 67 SER C CA 1
ATOM 2790 C C . SER C 3 44 ? 636.754 366.310 445.226 1.00 185.87 67 SER C C 1
ATOM 2791 O O . SER C 3 44 ? 637.465 365.303 445.301 1.00 185.87 67 SER C O 1
ATOM 2799 N N . SER C 3 45 ? 635.932 366.690 446.208 1.00 194.75 68 SER C N 1
ATOM 2800 C CA . SER C 3 45 ? 635.840 365.905 447.432 1.00 194.75 68 SER C CA 1
ATOM 2801 C C . SER C 3 45 ? 635.278 364.528 447.130 1.00 194.75 68 SER C C 1
ATOM 2802 O O . SER C 3 45 ? 635.778 363.507 447.634 1.00 194.75 68 SER C O 1
ATOM 2810 N N . GLY C 3 46 ? 634.246 364.486 446.286 1.00 182.91 69 GLY C N 1
ATOM 2811 C CA . GLY C 3 46 ? 633.674 363.204 445.915 1.00 182.91 69 GLY C CA 1
ATOM 2812 C C . GLY C 3 46 ? 634.679 362.348 445.172 1.00 182.91 69 GLY C C 1
ATOM 2813 O O . GLY C 3 46 ? 634.773 361.129 445.386 1.00 182.91 69 GLY C O 1
ATOM 2817 N N . THR C 3 47 ? 635.472 362.987 444.316 1.00 197.34 70 THR C N 1
ATOM 2818 C CA . THR C 3 47 ? 636.485 362.251 443.575 1.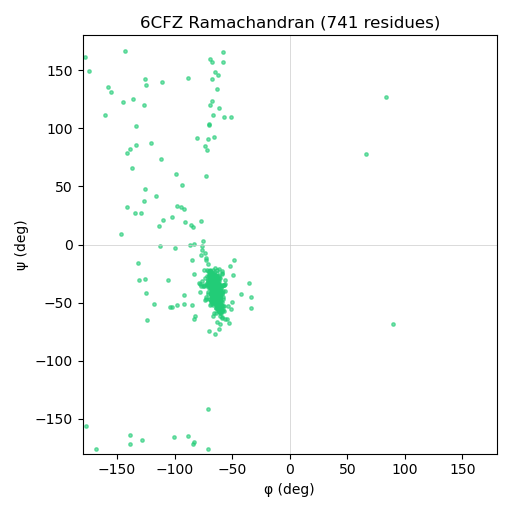00 197.34 70 THR C CA 1
ATOM 2819 C C . THR C 3 47 ? 637.535 361.683 444.514 1.00 197.34 70 THR C C 1
ATOM 2820 O O . THR C 3 47 ? 638.011 360.558 444.319 1.00 197.34 70 THR C O 1
ATOM 2831 N N . GLU C 3 48 ? 637.896 362.449 445.541 1.00 203.46 71 GLU C N 1
ATOM 2832 C CA . GLU C 3 48 ? 638.866 361.974 446.520 1.00 203.46 71 GLU C CA 1
ATOM 2833 C C . GLU C 3 48 ? 638.331 360.753 447.248 1.00 203.46 71 GLU C C 1
ATOM 2834 O O . GLU C 3 48 ? 639.083 359.819 447.568 1.00 203.46 71 GLU C O 1
ATOM 2846 N N . ALA C 3 49 ? 637.024 360.748 447.500 1.00 185.17 72 ALA C N 1
ATOM 2847 C CA . ALA C 3 49 ? 636.395 359.603 448.144 1.00 185.17 72 ALA C CA 1
ATOM 2848 C C . ALA C 3 49 ? 636.563 358.355 447.290 1.00 185.17 72 ALA C C 1
ATOM 2849 O O . ALA C 3 49 ? 636.960 357.284 447.774 1.00 185.17 72 ALA C O 1
ATOM 2856 N N . ILE C 3 50 ? 636.302 358.489 445.993 1.00 192.43 73 ILE C N 1
ATOM 2857 C CA . ILE C 3 50 ? 636.470 357.318 445.137 1.00 192.43 73 ILE C CA 1
ATOM 2858 C C . ILE C 3 50 ? 637.947 356.957 444.985 1.00 192.43 73 ILE C C 1
ATOM 2859 O O . ILE C 3 50 ? 638.286 355.789 444.726 1.00 192.43 73 ILE C O 1
ATOM 2875 N N . ALA C 3 51 ? 638.849 357.920 445.176 1.00 215.21 74 ALA C N 1
ATOM 2876 C CA . ALA C 3 51 ? 640.267 357.594 445.148 1.00 215.21 74 ALA C CA 1
ATOM 2877 C C . ALA C 3 51 ? 640.588 356.698 446.336 1.00 215.21 74 ALA C C 1
ATOM 2878 O O . ALA C 3 51 ? 641.414 355.775 446.245 1.00 215.21 74 ALA C O 1
ATOM 2885 N N . THR C 3 52 ? 639.898 356.954 447.455 1.00 204.34 75 THR C N 1
ATOM 2886 C CA . THR C 3 52 ? 640.052 356.134 448.646 1.00 204.34 75 THR C CA 1
ATOM 2887 C C . THR C 3 52 ? 639.618 354.708 448.337 1.00 204.34 75 THR C C 1
ATOM 2888 O O . THR C 3 52 ? 640.237 353.726 448.783 1.00 204.34 75 THR C O 1
ATOM 2899 N N . VAL C 3 53 ? 638.555 354.592 447.544 1.00 192.93 76 VAL C N 1
ATOM 2900 C CA . VAL C 3 53 ? 638.055 353.278 447.145 1.00 192.93 76 VAL C CA 1
ATOM 2901 C C . VAL C 3 53 ? 639.103 352.526 446.328 1.00 192.93 76 VAL C C 1
ATOM 2902 O O . VAL C 3 53 ? 639.314 351.310 446.514 1.00 192.93 76 VAL C O 1
ATOM 2915 N N . LEU C 3 54 ? 639.770 353.229 445.405 1.00 216.35 77 LEU C N 1
ATOM 2916 C CA . LEU C 3 54 ? 640.819 352.550 444.643 1.00 216.35 77 LEU C CA 1
ATOM 2917 C C . LEU C 3 54 ? 641.947 352.136 445.555 1.00 216.35 77 LEU C C 1
ATOM 2918 O O . LEU C 3 54 ? 642.576 351.106 445.311 1.00 216.35 77 LEU C O 1
ATOM 2934 N N . ALA C 3 55 ? 642.229 352.934 446.586 1.00 225.35 78 ALA C N 1
ATOM 2935 C CA . ALA C 3 55 ? 643.299 352.573 447.509 1.00 225.35 78 ALA C CA 1
ATOM 2936 C C . ALA C 3 55 ? 642.962 351.265 448.207 1.00 225.35 78 ALA C C 1
ATOM 2937 O O . ALA C 3 55 ? 643.842 350.412 448.409 1.00 225.35 78 ALA C O 1
ATOM 2944 N N . ASN C 3 56 ? 641.675 351.073 448.521 1.00 204.52 79 ASN C N 1
ATOM 2945 C CA . ASN C 3 56 ? 641.235 349.838 449.159 1.00 204.52 79 ASN C CA 1
ATOM 2946 C C . ASN C 3 56 ? 641.516 348.644 448.269 1.00 204.52 79 ASN C C 1
ATOM 2947 O O . ASN C 3 56 ? 642.233 347.711 448.653 1.00 204.52 79 ASN C O 1
ATOM 2958 N N . TRP C 3 57 ? 640.979 348.681 447.058 1.00 196.43 80 TRP C N 1
ATOM 2959 C CA . TRP C 3 57 ? 641.187 347.545 446.168 1.00 196.43 80 TRP C CA 1
ATOM 2960 C C . TRP C 3 57 ? 642.624 347.384 445.718 1.00 196.43 80 TRP C C 1
ATOM 2961 O O . TRP C 3 57 ? 643.051 346.259 445.440 1.00 196.43 80 TRP C O 1
ATOM 2982 N N . HIS C 3 58 ? 643.390 348.459 445.650 1.00 222.50 81 HIS C N 1
ATOM 2983 C CA . HIS C 3 58 ? 644.771 348.311 445.234 1.00 222.50 81 HIS C CA 1
ATOM 2984 C C . HIS C 3 58 ? 645.551 347.571 446.303 1.00 222.50 81 HIS C C 1
ATOM 2985 O O . HIS C 3 58 ? 646.330 346.653 445.996 1.00 222.50 81 HIS C O 1
ATOM 2999 N N . ASN C 3 59 ? 645.320 347.935 447.569 1.00 229.83 82 ASN C N 1
ATOM 3000 C CA . ASN C 3 59 ? 645.990 347.236 448.654 1.00 229.83 82 ASN C CA 1
ATOM 3001 C C . ASN C 3 59 ? 645.524 345.798 448.720 1.00 229.83 82 ASN C C 1
ATOM 3002 O O . ASN C 3 59 ? 646.311 344.915 449.072 1.00 229.83 82 ASN C O 1
ATOM 3013 N N . VAL C 3 60 ? 644.263 345.554 448.360 1.00 207.48 83 VAL C N 1
ATOM 3014 C CA . VAL C 3 60 ? 643.734 344.198 448.352 1.00 207.48 83 VAL C CA 1
ATOM 3015 C C . VAL C 3 60 ? 644.512 343.355 447.371 1.00 207.48 83 VAL C C 1
ATOM 3016 O O . VAL C 3 60 ? 645.021 342.279 447.702 1.00 207.48 83 VAL C O 1
ATOM 3029 N N . LEU C 3 61 ? 644.593 343.848 446.144 1.00 217.26 84 LEU C N 1
ATOM 3030 C CA . LEU C 3 61 ? 645.264 343.146 445.067 1.00 217.26 84 LEU C CA 1
ATOM 3031 C C . LEU C 3 61 ? 646.716 342.861 445.390 1.00 217.26 84 LEU C C 1
ATOM 3032 O O . LEU C 3 61 ? 647.194 341.736 445.202 1.00 217.26 84 LEU C O 1
ATOM 3048 N N . ARG C 3 62 ? 647.429 343.867 445.887 1.00 238.94 85 ARG C N 1
ATOM 3049 C CA . ARG C 3 62 ? 648.835 343.649 446.202 1.00 238.94 85 ARG C CA 1
ATOM 3050 C C . ARG C 3 62 ? 648.989 342.682 447.367 1.00 238.94 85 ARG C C 1
ATOM 3051 O O . ARG C 3 62 ? 649.892 341.835 447.361 1.00 238.94 85 ARG C O 1
ATOM 3072 N N . ALA C 3 63 ? 648.093 342.767 448.352 1.00 246.31 86 ALA C N 1
ATOM 3073 C CA . ALA C 3 63 ? 648.167 341.880 449.502 1.00 246.31 86 ALA C CA 1
ATOM 3074 C C . ALA C 3 63 ? 647.945 340.439 449.092 1.00 246.31 86 ALA C C 1
ATOM 3075 O O . ALA C 3 63 ? 648.586 339.521 449.616 1.00 246.31 86 ALA C O 1
ATOM 3082 N N . ILE C 3 64 ? 647.046 340.226 448.146 1.00 224.16 87 ILE C N 1
ATOM 3083 C CA . ILE C 3 64 ? 646.759 338.876 447.701 1.00 224.16 87 ILE C CA 1
ATOM 3084 C C . ILE C 3 64 ? 647.906 338.352 446.870 1.00 224.16 87 ILE C C 1
ATOM 3085 O O . ILE C 3 64 ? 648.315 337.194 447.011 1.00 224.16 87 ILE C O 1
ATOM 3101 N N . SER C 3 65 ? 648.403 339.190 445.958 1.00 245.30 88 SER C N 1
ATOM 3102 C CA . SER C 3 65 ? 649.493 338.799 445.078 1.00 245.30 88 SER C CA 1
ATOM 3103 C C . SER C 3 65 ? 650.723 338.405 445.872 1.00 245.30 88 SER C C 1
ATOM 3104 O O . SER C 3 65 ? 651.448 337.481 445.486 1.00 245.30 88 SER C O 1
ATOM 3112 N N . MET C 3 66 ? 650.964 339.080 446.996 1.00 274.29 89 MET C N 1
ATOM 3113 C CA . MET C 3 66 ? 652.101 338.704 447.822 1.00 274.29 89 MET C CA 1
ATOM 3114 C C . MET C 3 66 ? 651.872 337.332 448.437 1.00 274.29 89 MET C C 1
ATOM 3115 O O . MET C 3 66 ? 652.808 336.534 448.564 1.00 274.29 89 MET C O 1
ATOM 3129 N N . ALA C 3 67 ? 650.626 337.028 448.793 1.00 254.27 90 ALA C N 1
ATOM 3130 C CA . ALA C 3 67 ? 650.304 335.718 449.331 1.00 254.27 90 ALA C CA 1
ATOM 3131 C C . ALA C 3 67 ? 650.242 334.694 448.220 1.00 254.27 90 ALA C C 1
ATOM 3132 O O . ALA C 3 67 ? 650.626 333.537 448.411 1.00 254.27 90 ALA C O 1
ATOM 3139 N N . SER C 3 68 ? 649.760 335.114 447.058 1.00 242.40 91 SER C N 1
ATOM 3140 C CA . SER C 3 68 ? 649.638 334.235 445.915 1.00 242.40 91 SER C CA 1
ATOM 3141 C C . SER C 3 68 ? 650.994 333.878 445.334 1.00 242.40 91 SER C C 1
ATOM 3142 O O . SER C 3 68 ? 651.186 332.755 444.858 1.00 242.40 91 SER C O 1
ATOM 3150 N N . ALA C 3 69 ? 651.939 334.812 445.375 1.00 268.74 92 ALA C N 1
ATOM 3151 C CA . ALA C 3 69 ? 653.280 334.622 444.840 1.00 268.74 92 ALA C CA 1
ATOM 3152 C C . ALA C 3 69 ? 654.231 333.918 445.800 1.00 268.74 92 ALA C C 1
ATOM 3153 O O . ALA C 3 69 ? 655.445 333.960 445.574 1.00 268.74 92 ALA C O 1
ATOM 3160 N N . LYS C 3 70 ? 653.728 333.283 446.854 1.00 267.70 93 LYS C N 1
ATOM 3161 C CA . LYS C 3 70 ? 654.587 332.587 447.805 1.00 267.70 93 LYS C CA 1
ATOM 3162 C C . LYS C 3 70 ? 655.247 331.397 447.110 1.00 267.70 93 LYS C C 1
ATOM 3163 O O . LYS C 3 70 ? 654.580 330.437 446.715 1.00 267.70 93 LYS C O 1
ATOM 3182 N N . ILE C 3 71 ? 656.561 331.488 446.918 1.00 263.88 94 ILE C N 1
ATOM 3183 C CA . ILE C 3 71 ? 657.350 330.452 446.254 1.00 263.88 94 ILE C CA 1
ATOM 3184 C C . ILE C 3 71 ? 658.684 330.354 446.985 1.00 263.88 94 ILE C C 1
ATOM 3185 O O . ILE C 3 71 ? 659.689 330.897 446.505 1.00 263.88 94 ILE C O 1
ATOM 3201 N N . PRO C 3 72 ? 658.755 329.689 448.149 1.00 250.78 95 PRO C N 1
ATOM 3202 C CA . PRO C 3 72 ? 660.059 329.617 448.816 1.00 250.78 95 PRO C CA 1
ATOM 3203 C C . PRO C 3 72 ? 661.037 328.703 448.089 1.00 250.78 95 PRO C C 1
ATOM 3204 O O . PRO C 3 72 ? 660.606 327.664 447.590 1.00 250.78 95 PRO C O 1
ATOM 3215 N N . PRO C 3 86 ? 654.782 334.545 459.657 1.00 280.43 109 PRO C N 1
ATOM 3216 C CA . PRO C 3 86 ? 655.448 335.479 460.567 1.00 280.43 109 PRO C CA 1
ATOM 3217 C C . PRO C 3 86 ? 654.568 335.877 461.753 1.00 280.43 109 PRO C C 1
ATOM 3218 O O . PRO C 3 86 ? 653.650 335.141 462.110 1.00 280.43 109 PRO C O 1
ATOM 3229 N N . GLN C 3 87 ? 654.847 337.037 462.346 1.00 277.70 110 GLN C N 1
ATOM 3230 C CA . GLN C 3 87 ? 654.078 337.552 463.464 1.00 277.70 110 GLN C CA 1
ATOM 3231 C C . GLN C 3 87 ? 652.701 337.996 462.974 1.00 277.70 110 GLN C C 1
ATOM 3232 O O . GLN C 3 87 ? 652.346 337.832 461.804 1.00 277.70 110 GLN C O 1
ATOM 3246 N N . THR C 3 88 ? 651.920 338.564 463.897 1.00 245.07 111 THR C N 1
ATOM 3247 C CA . THR C 3 88 ? 650.581 339.072 463.636 1.00 245.07 111 THR C CA 1
ATOM 3248 C C . THR C 3 88 ? 650.516 340.594 463.774 1.00 245.07 111 THR C C 1
ATOM 3249 O O . THR C 3 88 ? 649.423 341.158 463.872 1.00 245.07 111 THR C O 1
ATOM 3260 N N . LEU C 3 89 ? 651.661 341.277 463.784 1.00 253.55 112 LEU C N 1
ATOM 3261 C CA . LEU C 3 89 ? 651.682 342.724 463.943 1.00 253.55 112 LEU C CA 1
ATOM 3262 C C . LEU C 3 89 ? 651.103 343.391 462.700 1.00 253.55 112 LEU C C 1
ATOM 3263 O O . LEU C 3 89 ? 651.609 343.202 461.590 1.00 253.55 112 LEU C O 1
ATOM 3279 N N . VAL C 3 90 ? 650.025 344.151 462.896 1.00 232.98 113 VAL C N 1
ATOM 3280 C CA . VAL C 3 90 ? 649.308 344.860 461.837 1.00 232.98 113 VAL C CA 1
ATOM 3281 C C . VAL C 3 90 ? 648.943 346.239 462.353 1.00 232.98 113 VAL C C 1
ATOM 3282 O O . VAL C 3 90 ? 649.389 346.646 463.432 1.00 232.98 113 VAL C O 1
ATOM 3295 N N . ARG C 3 91 ? 648.134 346.957 461.579 1.00 228.96 114 ARG C N 1
ATOM 3296 C CA . ARG C 3 91 ? 647.663 348.286 461.923 1.00 228.96 114 ARG C CA 1
ATOM 3297 C C . ARG C 3 91 ? 646.153 348.282 461.829 1.00 228.96 114 ARG C C 1
ATOM 3298 O O . ARG C 3 91 ? 645.601 348.028 460.754 1.00 228.96 114 ARG C O 1
ATOM 3319 N N . ILE C 3 92 ? 645.501 348.577 462.947 1.00 233.02 115 ILE C N 1
ATOM 3320 C CA . ILE C 3 92 ? 644.048 348.590 463.060 1.00 233.02 115 ILE C CA 1
ATOM 3321 C C . ILE C 3 92 ? 643.612 349.994 463.469 1.00 233.02 115 ILE C C 1
ATOM 3322 O O . ILE C 3 92 ? 643.477 350.262 464.671 1.00 233.02 115 ILE C O 1
ATOM 3338 N N . PRO C 3 93 ? 643.390 350.931 462.526 1.00 224.48 116 PRO C N 1
ATOM 3339 C CA . PRO C 3 93 ? 642.943 352.266 462.937 1.00 224.48 116 PRO C CA 1
ATOM 3340 C C . PRO C 3 93 ? 641.576 352.286 463.615 1.00 224.48 116 PRO C C 1
ATOM 3341 O O . PRO C 3 93 ? 640.809 351.346 463.416 1.00 224.48 116 PRO C O 1
ATOM 3352 N N . GLU D 4 2 ? 646.480 264.275 433.801 1.00 265.33 49 GLU D N 1
ATOM 3353 C CA . GLU D 4 2 ? 645.075 264.041 433.494 1.00 265.33 49 GLU D CA 1
ATOM 3354 C C . GLU D 4 2 ? 644.390 265.242 432.886 1.00 265.33 49 GLU D C 1
ATOM 3355 O O . GLU D 4 2 ? 644.794 266.384 433.101 1.00 265.33 49 GLU D O 1
ATOM 3366 N N . ALA D 4 3 ? 643.327 264.966 432.130 1.00 260.18 50 ALA D N 1
ATOM 3367 C CA . ALA D 4 3 ? 642.550 266.043 431.536 1.00 260.18 50 ALA D CA 1
ATOM 3368 C C . ALA D 4 3 ? 641.854 266.852 432.619 1.00 260.18 50 ALA D C 1
ATOM 3369 O O . ALA D 4 3 ? 641.655 268.063 432.459 1.00 260.18 50 ALA D O 1
ATOM 3376 N N . ARG D 4 4 ? 641.490 266.199 433.730 1.00 268.18 51 ARG D N 1
ATOM 3377 C CA . ARG D 4 4 ? 640.851 266.901 434.833 1.00 268.18 51 ARG D CA 1
ATOM 3378 C C . ARG D 4 4 ? 641.799 267.917 435.436 1.00 268.18 51 ARG D C 1
ATOM 3379 O O . ARG D 4 4 ? 641.377 269.004 435.833 1.00 268.18 51 ARG D O 1
ATOM 3400 N N . GLU D 4 5 ? 643.089 267.583 435.510 1.00 266.77 52 GLU D N 1
ATOM 3401 C CA . GLU D 4 5 ? 644.056 268.529 436.050 1.00 266.77 52 GLU D CA 1
ATOM 3402 C C . GLU D 4 5 ? 644.201 269.723 435.121 1.00 266.77 52 GLU D C 1
ATOM 3403 O O . GLU D 4 5 ? 644.368 270.858 435.582 1.00 266.77 52 GLU D O 1
ATOM 3415 N N . ALA D 4 6 ? 644.136 269.482 433.809 1.00 261.68 53 ALA D N 1
ATOM 3416 C CA . ALA D 4 6 ? 644.219 270.579 432.856 1.00 261.68 53 ALA D CA 1
ATOM 3417 C C . ALA D 4 6 ? 643.015 271.488 433.012 1.00 261.68 53 ALA D C 1
ATOM 3418 O O . ALA D 4 6 ? 643.148 272.717 433.017 1.00 261.68 53 ALA D O 1
ATOM 3425 N N . ALA D 4 7 ? 641.835 270.888 433.172 1.00 266.11 54 ALA D N 1
ATOM 3426 C CA . ALA D 4 7 ? 640.621 271.664 433.374 1.00 266.11 54 ALA D CA 1
ATOM 3427 C C . ALA D 4 7 ? 640.694 272.437 434.681 1.00 266.11 54 ALA D C 1
ATOM 3428 O O . ALA D 4 7 ? 640.271 273.593 434.755 1.00 266.11 54 ALA D O 1
ATOM 3435 N N . LEU D 4 8 ? 641.253 271.805 435.712 1.00 261.11 55 LEU D N 1
ATOM 3436 C CA . LEU D 4 8 ? 641.403 272.413 437.027 1.00 261.11 55 LEU D CA 1
ATOM 3437 C C . LEU D 4 8 ? 642.280 273.652 436.956 1.00 261.11 55 LEU D C 1
ATOM 3438 O O . LEU D 4 8 ? 641.903 274.736 437.421 1.00 261.11 55 LEU D O 1
ATOM 3454 N N . ARG D 4 9 ? 643.464 273.497 436.373 1.00 264.59 56 ARG D N 1
ATOM 3455 C CA . ARG D 4 9 ? 644.404 274.600 436.268 1.00 264.59 56 ARG D CA 1
ATOM 3456 C C . ARG D 4 9 ? 643.872 275.703 435.371 1.00 264.59 56 ARG D C 1
ATOM 3457 O O . ARG D 4 9 ? 644.020 276.882 435.693 1.00 264.59 56 ARG D O 1
ATOM 3478 N N . LYS D 4 10 ? 643.241 275.350 434.251 1.00 238.17 57 LYS D N 1
ATOM 3479 C CA . LYS D 4 10 ? 642.698 276.379 433.374 1.00 238.17 57 LYS D CA 1
ATOM 3480 C C . LYS D 4 10 ? 641.546 277.109 434.044 1.00 238.17 57 LYS D C 1
ATOM 3481 O O . LYS D 4 10 ? 641.377 278.321 433.848 1.00 238.17 57 LYS D O 1
ATOM 3500 N N . GLU D 4 11 ? 640.766 276.390 434.856 1.00 260.06 58 GLU D N 1
ATOM 3501 C CA . GLU D 4 11 ? 639.672 276.999 435.590 1.00 260.06 58 GLU D CA 1
ATOM 3502 C C . GLU D 4 11 ? 640.224 278.010 436.574 1.00 260.06 58 GLU D C 1
ATOM 3503 O O . GLU D 4 11 ? 639.735 279.143 436.668 1.00 260.06 58 GLU D O 1
ATOM 3515 N N . LEU D 4 12 ? 641.260 277.606 437.311 1.00 261.15 59 LEU D N 1
ATOM 3516 C CA . LEU D 4 12 ? 641.883 278.512 438.262 1.00 261.15 59 LEU D CA 1
ATOM 3517 C C . LEU D 4 12 ? 642.493 279.705 437.553 1.00 261.15 59 LEU D C 1
ATOM 3518 O O . LEU D 4 12 ? 642.408 280.822 438.051 1.00 261.15 59 LEU D O 1
ATOM 3534 N N . GLU D 4 13 ? 643.098 279.489 436.387 1.00 255.63 60 GLU D N 1
ATOM 3535 C CA . GLU D 4 13 ? 643.719 280.586 435.652 1.00 255.63 60 GLU D CA 1
ATOM 3536 C C . GLU D 4 13 ? 642.694 281.623 435.226 1.00 255.63 60 GLU D C 1
ATOM 3537 O O . GLU D 4 13 ? 642.853 282.816 435.506 1.00 255.63 60 GLU D O 1
ATOM 3549 N N . GLY D 4 14 ? 641.631 281.182 434.556 1.00 246.19 61 GLY D N 1
ATOM 3550 C CA . GLY D 4 14 ? 640.614 282.120 434.112 1.00 246.19 61 GLY D CA 1
ATOM 3551 C C . GLY D 4 14 ? 639.914 282.814 435.264 1.00 246.19 61 GLY D C 1
ATOM 3552 O O . GLY D 4 14 ? 639.741 284.041 435.263 1.00 246.19 61 GLY D O 1
ATOM 3556 N N . VAL D 4 15 ? 639.521 282.042 436.279 1.00 260.44 62 VAL D N 1
ATOM 3557 C CA . VAL D 4 15 ? 638.820 282.636 437.405 1.00 260.44 62 VAL D CA 1
ATOM 3558 C C . VAL D 4 15 ? 639.745 283.538 438.197 1.00 260.44 62 VAL D C 1
ATOM 3559 O O . VAL D 4 15 ? 639.305 284.547 438.747 1.00 260.44 62 VAL D O 1
ATOM 3572 N N . ARG D 4 16 ? 641.029 283.209 438.274 1.00 261.32 63 ARG D N 1
ATOM 3573 C CA . ARG D 4 16 ? 641.954 284.052 439.005 1.00 261.32 63 ARG D CA 1
ATOM 3574 C C . ARG D 4 16 ? 642.197 285.341 438.251 1.00 261.32 63 ARG D C 1
ATOM 3575 O O . ARG D 4 16 ? 642.373 286.384 438.881 1.00 261.32 63 ARG D O 1
ATOM 3596 N N . LYS D 4 17 ? 642.213 285.289 436.913 1.00 247.81 64 LYS D N 1
ATOM 3597 C CA . LYS D 4 17 ? 642.348 286.512 436.132 1.00 247.81 64 LYS D CA 1
ATOM 3598 C C . LYS D 4 17 ? 641.161 287.403 436.412 1.00 247.81 64 LYS D C 1
ATOM 3599 O O . LYS D 4 17 ? 641.293 288.620 436.604 1.00 247.81 64 LYS D O 1
ATOM 3618 N N . ILE D 4 18 ? 639.989 286.778 436.465 1.00 257.20 65 ILE D N 1
ATOM 3619 C CA . ILE D 4 18 ? 638.759 287.488 436.759 1.00 257.20 65 ILE D CA 1
ATOM 3620 C C . ILE D 4 18 ? 638.823 288.066 438.165 1.00 257.20 65 ILE D C 1
ATOM 3621 O O . ILE D 4 18 ? 638.406 289.201 438.401 1.00 257.20 65 ILE D O 1
ATOM 3637 N N . ASN D 4 19 ? 639.367 287.302 439.112 1.00 260.63 66 ASN D N 1
ATOM 3638 C CA . ASN D 4 19 ? 639.478 287.765 440.489 1.00 260.63 66 ASN D CA 1
ATOM 3639 C C . ASN D 4 19 ? 640.422 288.943 440.599 1.00 260.63 66 ASN D C 1
ATOM 3640 O O . ASN D 4 19 ? 640.157 289.882 441.346 1.00 260.63 66 ASN D O 1
ATOM 3651 N N . GLU D 4 20 ? 641.533 288.902 439.875 1.00 267.37 67 GLU D N 1
ATOM 3652 C CA . GLU D 4 20 ? 642.483 290.004 439.911 1.00 267.37 67 GLU D CA 1
ATOM 3653 C C . GLU D 4 20 ? 641.856 291.255 439.326 1.00 267.37 67 GLU D C 1
ATOM 3654 O O . GLU D 4 20 ? 642.016 292.360 439.868 1.00 267.37 67 GLU D O 1
ATOM 3666 N N . VAL D 4 21 ? 641.114 291.085 438.233 1.00 245.44 68 VAL D N 1
ATOM 3667 C CA . VAL D 4 21 ? 640.426 292.209 437.617 1.00 245.44 68 VAL D CA 1
ATOM 3668 C C . VAL D 4 21 ? 639.379 292.747 438.581 1.00 245.44 68 VAL D C 1
ATOM 3669 O O . VAL D 4 21 ? 639.165 293.958 438.685 1.00 245.44 68 VAL D O 1
ATOM 3682 N N . ILE D 4 22 ? 638.733 291.846 439.319 1.00 259.88 69 ILE D N 1
ATOM 3683 C CA . ILE D 4 22 ? 637.731 292.228 440.304 1.00 259.88 69 ILE D CA 1
ATOM 3684 C C . ILE D 4 22 ? 638.371 293.005 441.433 1.00 259.88 69 ILE D C 1
ATOM 3685 O O . ILE D 4 22 ? 637.808 293.986 441.917 1.00 259.88 69 ILE D O 1
ATOM 3701 N N . GLU D 4 23 ? 639.529 292.546 441.892 1.00 263.99 70 GLU D N 1
ATOM 3702 C CA . GLU D 4 23 ? 640.235 293.209 442.977 1.00 263.99 70 GLU D CA 1
ATOM 3703 C C . GLU D 4 23 ? 640.604 294.629 442.575 1.00 263.99 70 GLU D C 1
ATOM 3704 O O . GLU D 4 23 ? 640.400 295.587 443.338 1.00 263.99 70 GLU D O 1
ATOM 3716 N N . GLY D 4 24 ? 641.098 294.787 441.349 1.00 265.19 71 GLY D N 1
ATOM 3717 C CA . GLY D 4 24 ? 641.412 296.117 440.872 1.00 265.19 71 GLY D CA 1
ATOM 3718 C C . GLY D 4 24 ? 640.158 296.948 440.704 1.00 265.19 71 GLY D C 1
ATOM 3719 O O . GLY D 4 24 ? 640.170 298.159 440.938 1.00 265.19 71 GLY D O 1
ATOM 3723 N N . MET D 4 25 ? 639.055 296.304 440.326 1.00 257.23 72 MET D N 1
ATOM 3724 C CA . MET D 4 25 ? 637.795 297.002 440.132 1.00 257.23 72 MET D CA 1
ATOM 3725 C C . MET D 4 25 ? 637.252 297.534 441.450 1.00 257.23 72 MET D C 1
ATOM 3726 O O . MET D 4 25 ? 636.802 298.681 441.531 1.00 257.23 72 MET D O 1
ATOM 3740 N N . ILE D 4 26 ? 637.275 296.709 442.494 1.00 251.42 73 ILE D N 1
ATOM 3741 C CA . ILE D 4 26 ? 636.775 297.156 443.790 1.00 251.42 73 ILE D CA 1
ATOM 3742 C C . ILE D 4 26 ? 637.671 298.248 444.341 1.00 251.42 73 ILE D C 1
ATOM 3743 O O . ILE D 4 26 ? 637.193 299.191 444.986 1.00 251.42 73 ILE D O 1
ATOM 3759 N N . GLY D 4 27 ? 638.979 298.151 444.083 1.00 252.35 74 GLY D N 1
ATOM 3760 C CA . GLY D 4 27 ? 639.872 299.198 444.535 1.00 252.35 74 GLY D CA 1
ATOM 3761 C C . GLY D 4 27 ? 639.558 300.493 443.821 1.00 252.35 74 GLY D C 1
ATOM 3762 O O . GLY D 4 27 ? 639.526 301.561 444.435 1.00 252.35 74 GLY D O 1
ATOM 3766 N N . THR D 4 28 ? 639.275 300.397 442.520 1.00 250.54 75 THR D N 1
ATOM 3767 C CA . THR D 4 28 ? 638.913 301.556 441.720 1.00 250.54 75 THR D CA 1
ATOM 3768 C C . THR D 4 28 ? 637.652 302.200 442.259 1.00 250.54 75 THR D C 1
ATOM 3769 O O . THR D 4 28 ? 637.555 303.427 442.374 1.00 250.54 75 THR D O 1
ATOM 3780 N N . LEU D 4 29 ? 636.680 301.368 442.605 1.00 246.69 76 LEU D N 1
ATOM 3781 C CA . LEU D 4 29 ? 635.414 301.855 443.117 1.00 246.69 76 LEU D CA 1
ATOM 3782 C C . LEU D 4 29 ? 635.576 302.546 444.456 1.00 246.69 76 LEU D C 1
ATOM 3783 O O . LEU D 4 29 ? 634.973 303.594 444.692 1.00 246.69 76 LEU D O 1
ATOM 3799 N N . GLU D 4 30 ? 636.376 301.978 445.346 1.00 243.54 77 GLU D N 1
ATOM 3800 C CA . GLU D 4 30 ? 636.559 302.613 446.642 1.00 243.54 77 GLU D CA 1
ATOM 3801 C C . GLU D 4 30 ? 637.343 303.906 446.501 1.00 243.54 77 GLU D C 1
ATOM 3802 O O . GLU D 4 30 ? 637.101 304.872 447.243 1.00 243.54 77 GLU D O 1
ATOM 3814 N N . ARG D 4 31 ? 638.269 303.951 445.544 1.00 255.53 78 ARG D N 1
ATOM 3815 C CA . ARG D 4 31 ? 638.993 305.186 445.295 1.00 255.53 78 ARG D CA 1
ATOM 3816 C C . ARG D 4 31 ? 638.01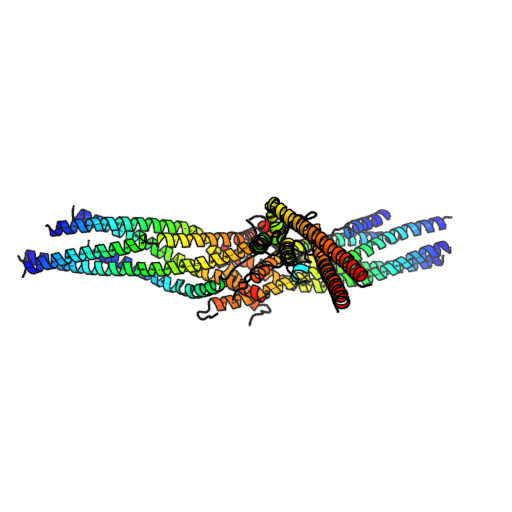7 306.240 444.817 1.00 255.53 78 ARG D C 1
ATOM 3817 O O . ARG D 4 31 ? 638.041 307.388 445.273 1.00 255.53 78 ARG D O 1
ATOM 3838 N N . ALA D 4 32 ? 637.111 305.833 443.934 1.00 241.14 79 ALA D N 1
ATOM 3839 C CA . ALA D 4 32 ? 636.087 306.732 443.439 1.00 241.14 79 ALA D CA 1
ATOM 3840 C C . ALA D 4 32 ? 635.152 307.148 444.556 1.00 241.14 79 ALA D C 1
ATOM 3841 O O . ALA D 4 32 ? 634.615 308.253 444.530 1.00 241.14 79 ALA D O 1
ATOM 3848 N N . LYS D 4 33 ? 634.950 306.272 445.539 1.00 235.21 80 LYS D N 1
ATOM 3849 C CA . LYS D 4 33 ? 634.102 306.593 446.675 1.00 235.21 80 LYS D CA 1
ATOM 3850 C C . LYS D 4 33 ? 634.700 307.758 447.433 1.00 235.21 80 LYS D C 1
ATOM 3851 O O . LYS D 4 33 ? 634.013 308.732 447.771 1.00 235.21 80 LYS D O 1
ATOM 3870 N N . GLY D 4 34 ? 636.007 307.680 447.670 1.00 241.62 81 GLY D N 1
ATOM 3871 C CA . GLY D 4 34 ? 636.685 308.771 448.344 1.00 241.62 81 GLY D CA 1
ATOM 3872 C C . GLY D 4 34 ? 636.673 310.029 447.499 1.00 241.62 81 GLY D C 1
ATOM 3873 O O . GLY D 4 34 ? 636.542 311.144 448.022 1.00 241.62 81 GLY D O 1
ATOM 3877 N N . ASN D 4 35 ? 636.785 309.862 446.176 1.00 246.44 82 ASN D N 1
ATOM 3878 C CA . ASN D 4 35 ? 636.758 311.010 445.278 1.00 246.44 82 ASN D CA 1
ATOM 3879 C C . ASN D 4 35 ? 635.421 311.710 445.356 1.00 246.44 82 ASN D C 1
ATOM 3880 O O . ASN D 4 35 ? 635.355 312.937 445.451 1.00 246.44 82 ASN D O 1
ATOM 3891 N N . MET D 4 36 ? 634.348 310.934 445.333 1.00 240.49 83 MET D N 1
ATOM 3892 C CA . MET D 4 36 ? 633.017 311.498 445.415 1.00 240.49 83 MET D CA 1
ATOM 3893 C C . MET D 4 36 ? 632.795 312.156 446.761 1.00 240.49 83 MET D C 1
ATOM 3894 O O . MET D 4 36 ? 632.071 313.154 446.846 1.00 240.49 83 MET D O 1
ATOM 3908 N N . GLY D 4 37 ? 633.423 311.628 447.812 1.00 239.25 84 GLY D N 1
ATOM 3909 C CA . GLY D 4 37 ? 633.303 312.266 449.108 1.00 239.25 84 GLY D CA 1
ATOM 3910 C C . GLY D 4 37 ? 633.938 313.641 449.073 1.00 239.25 84 GLY D C 1
ATOM 3911 O O . GLY D 4 37 ? 633.374 314.625 449.573 1.00 239.25 84 GLY D O 1
ATOM 3915 N N . THR D 4 38 ? 635.108 313.723 448.438 1.00 237.66 85 THR D N 1
ATOM 3916 C CA . THR D 4 38 ? 635.796 314.998 448.287 1.00 237.66 85 THR D CA 1
ATOM 3917 C C . THR D 4 38 ? 634.968 315.951 447.449 1.00 237.66 85 THR D C 1
ATOM 3918 O O . THR D 4 38 ? 634.922 317.155 447.717 1.00 237.66 85 THR D O 1
ATOM 3929 N N . VAL D 4 39 ? 634.320 315.414 446.424 1.00 220.50 86 VAL D N 1
ATOM 3930 C CA . VAL D 4 39 ? 633.497 316.211 445.531 1.00 220.50 86 VAL D CA 1
ATOM 3931 C C . VAL D 4 39 ? 632.353 316.831 446.303 1.00 220.50 86 VAL D C 1
ATOM 3932 O O . VAL D 4 39 ? 632.048 318.020 446.160 1.00 220.50 86 VAL D O 1
ATOM 3945 N N . SER D 4 40 ? 631.699 316.010 447.118 1.00 224.98 87 SER D N 1
ATOM 3946 C CA . SER D 4 40 ? 630.576 316.471 447.914 1.00 224.98 87 SER D CA 1
ATOM 3947 C C . SER D 4 40 ? 631.006 317.566 448.865 1.00 224.98 87 SER D C 1
ATOM 3948 O O . SER D 4 40 ? 630.332 318.594 448.986 1.00 224.98 87 SER D O 1
ATOM 3956 N N . GLN D 4 41 ? 632.141 317.367 449.529 1.00 223.25 88 GLN D N 1
ATOM 3957 C CA . GLN D 4 41 ? 632.643 318.373 450.454 1.00 223.25 88 GLN D CA 1
ATOM 3958 C C . GLN D 4 41 ? 632.971 319.663 449.719 1.00 223.25 88 GLN D C 1
ATOM 3959 O O . GLN D 4 41 ? 632.694 320.765 450.213 1.00 223.25 88 GLN D O 1
ATOM 3973 N N . THR D 4 42 ? 633.542 319.529 448.523 1.00 214.37 89 THR D N 1
ATOM 3974 C CA . THR D 4 42 ? 633.919 320.677 447.718 1.00 214.37 89 THR D CA 1
ATOM 3975 C C . THR D 4 42 ? 632.715 321.522 447.375 1.00 214.37 89 THR D C 1
ATOM 3976 O O . THR D 4 42 ? 632.702 322.738 447.599 1.00 214.37 89 THR D O 1
ATOM 3987 N N . VAL D 4 43 ? 631.693 320.884 446.822 1.00 208.07 90 VAL D N 1
ATOM 3988 C CA . VAL D 4 43 ? 630.503 321.623 446.440 1.00 208.07 90 VAL D CA 1
ATOM 3989 C C . VAL D 4 43 ? 629.798 322.178 447.655 1.00 208.07 90 VAL D C 1
ATOM 3990 O O . VAL D 4 43 ? 629.162 323.234 447.572 1.00 208.07 90 VAL D O 1
ATOM 4003 N N . THR D 4 44 ? 629.895 321.486 448.793 1.00 215.07 91 THR D N 1
ATOM 4004 C CA . THR D 4 44 ? 629.277 321.983 450.010 1.00 215.07 91 THR D CA 1
ATOM 4005 C C . THR D 4 44 ? 629.907 323.306 450.393 1.00 215.07 91 THR D C 1
ATOM 4006 O O . THR D 4 44 ? 629.220 324.295 450.690 1.00 215.07 91 THR D O 1
ATOM 4017 N N . ASN D 4 45 ? 631.231 323.340 450.339 1.00 223.13 92 ASN D N 1
ATOM 4018 C CA . ASN D 4 45 ? 631.950 324.556 450.651 1.00 223.13 92 ASN D CA 1
ATOM 4019 C C . ASN D 4 45 ? 631.651 325.639 449.640 1.00 223.13 92 ASN D C 1
ATOM 4020 O O . ASN D 4 45 ? 631.551 326.815 450.003 1.00 223.13 92 ASN D O 1
ATOM 4031 N N . ALA D 4 46 ? 631.496 325.252 448.379 1.00 204.81 93 ALA D N 1
ATOM 4032 C CA . ALA D 4 46 ? 631.190 326.220 447.340 1.00 204.81 93 ALA D CA 1
ATOM 4033 C C . ALA D 4 46 ? 629.862 326.884 447.619 1.00 204.81 93 ALA D C 1
ATOM 4034 O O . ALA D 4 46 ? 629.722 328.107 447.509 1.00 204.81 93 ALA D O 1
ATOM 4041 N N . THR D 4 47 ? 628.893 326.076 44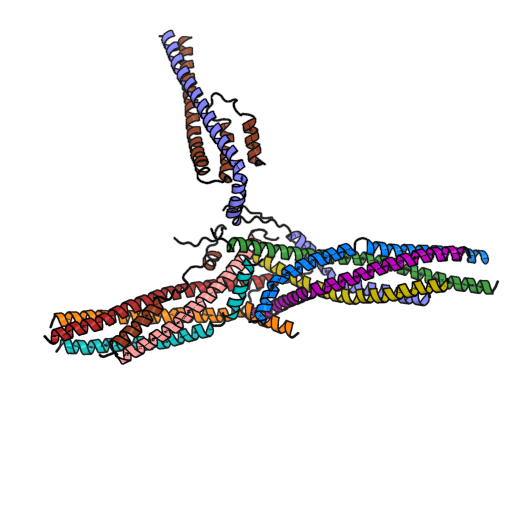8.020 1.00 213.81 94 THR D N 1
ATOM 4042 C CA . THR D 4 47 ? 627.572 326.576 448.344 1.00 213.81 94 THR D CA 1
ATOM 4043 C C . THR D 4 47 ? 627.642 327.518 449.524 1.00 213.81 94 THR D C 1
ATOM 4044 O O . THR D 4 47 ? 626.945 328.539 449.560 1.00 213.81 94 THR D O 1
ATOM 4055 N N . THR D 4 48 ? 628.490 327.186 450.495 1.00 213.78 95 THR D N 1
ATOM 4056 C CA . THR D 4 48 ? 628.646 328.028 451.670 1.00 213.78 95 THR D CA 1
ATOM 4057 C C . THR D 4 48 ? 629.168 329.395 451.281 1.00 213.78 95 THR D C 1
ATOM 4058 O O . THR D 4 48 ? 628.674 330.430 451.743 1.00 213.78 95 THR D O 1
ATOM 4069 N N . LEU D 4 49 ? 630.175 329.400 450.424 1.00 211.88 96 LEU D N 1
ATOM 4070 C CA . LEU D 4 49 ? 630.772 330.645 449.976 1.00 211.88 96 LEU D CA 1
ATOM 4071 C C . LEU D 4 49 ? 629.772 331.471 449.203 1.00 211.88 96 LEU D C 1
ATOM 4072 O O . LEU D 4 49 ? 629.717 332.700 449.333 1.00 211.88 96 LEU D O 1
ATOM 4088 N N . LEU D 4 50 ? 628.975 330.801 448.392 1.00 209.29 97 LEU D N 1
ATOM 4089 C CA . LEU D 4 50 ? 627.967 331.484 447.609 1.00 209.29 97 LEU D CA 1
ATOM 4090 C C . LEU D 4 50 ? 626.929 332.109 448.517 1.00 209.29 97 LEU D C 1
ATOM 4091 O O . LEU D 4 50 ? 626.449 333.219 448.269 1.00 209.29 97 LEU D O 1
ATOM 4107 N N . ASN D 4 51 ? 626.601 331.419 449.594 1.00 204.50 98 ASN D N 1
ATOM 4108 C CA . ASN D 4 51 ? 625.653 331.957 450.548 1.00 204.50 98 ASN D CA 1
ATOM 4109 C C . ASN D 4 51 ? 626.250 333.151 451.267 1.00 204.50 98 ASN D C 1
ATOM 4110 O O . ASN D 4 51 ? 625.538 334.104 451.609 1.00 204.50 98 ASN D O 1
ATOM 4121 N N . THR D 4 52 ? 627.561 333.113 451.492 1.00 199.30 99 THR D N 1
ATOM 4122 C CA . THR D 4 52 ? 628.224 334.238 452.126 1.00 199.30 99 THR D CA 1
ATOM 4123 C C . THR D 4 52 ? 628.141 335.438 451.216 1.00 199.30 99 THR D C 1
ATOM 4124 O O . THR D 4 52 ? 627.874 336.560 451.662 1.00 199.30 99 THR D O 1
ATOM 4135 N N . TRP D 4 53 ? 628.338 335.193 449.929 1.00 189.74 100 TRP D N 1
ATOM 4136 C CA . TRP D 4 53 ? 628.232 336.248 448.945 1.00 189.74 100 TRP D CA 1
ATOM 4137 C C . TRP D 4 53 ? 626.823 336.797 448.920 1.00 189.74 100 TRP D C 1
ATOM 4138 O O . TRP D 4 53 ? 626.621 338.001 448.766 1.00 189.74 100 TRP D O 1
ATOM 4159 N N . THR D 4 54 ? 625.842 335.911 449.072 1.00 202.15 101 THR D N 1
ATOM 4160 C CA . THR D 4 54 ? 624.442 336.299 449.036 1.00 202.15 101 THR D CA 1
ATOM 4161 C C . THR D 4 54 ? 624.136 337.268 450.154 1.00 202.15 101 THR D C 1
ATOM 4162 O O . THR D 4 54 ? 623.541 338.336 449.946 1.00 202.15 101 THR D O 1
ATOM 4173 N N . ARG D 4 55 ? 624.573 336.910 451.349 1.00 198.38 102 ARG D N 1
ATOM 4174 C CA . ARG D 4 55 ? 624.363 337.772 452.492 1.00 198.38 102 ARG D CA 1
ATOM 4175 C C . ARG D 4 55 ? 625.123 339.068 452.328 1.00 198.38 102 ARG D C 1
ATOM 4176 O O . ARG D 4 55 ? 624.655 340.130 452.764 1.00 198.38 102 ARG D O 1
ATOM 4197 N N . MET D 4 56 ? 626.285 338.992 451.680 1.00 205.71 103 MET D N 1
ATOM 4198 C CA . MET D 4 56 ? 627.089 340.176 451.459 1.00 205.71 103 MET D CA 1
ATOM 4199 C C . MET D 4 56 ? 626.347 341.156 450.579 1.00 205.71 103 MET D C 1
ATOM 4200 O O . MET D 4 56 ? 626.270 342.347 450.882 1.00 205.71 103 MET D O 1
ATOM 4214 N N . LEU D 4 57 ? 625.779 340.656 449.491 1.00 192.57 104 LEU D N 1
ATOM 4215 C CA . LEU D 4 57 ? 625.050 341.519 448.577 1.00 192.57 104 LEU D CA 1
ATOM 4216 C C . LEU D 4 57 ? 623.813 342.090 449.244 1.00 192.57 104 LEU D C 1
ATOM 4217 O O . LEU D 4 57 ? 623.453 343.253 449.017 1.00 192.57 104 LEU D O 1
ATOM 4233 N N . SER D 4 58 ? 623.166 341.284 450.083 1.00 191.26 105 SER D N 1
ATOM 4234 C CA . SER D 4 58 ? 621.968 341.721 450.784 1.00 191.26 105 SER D CA 1
ATOM 4235 C C . SER D 4 58 ? 622.266 342.904 451.686 1.00 191.26 105 SER D C 1
ATOM 4236 O O . SER D 4 58 ? 621.648 343.979 451.588 1.00 191.26 105 SER D O 1
ATOM 4244 N N . GLN D 4 59 ? 623.239 342.717 452.568 1.00 195.73 106 GLN D N 1
ATOM 4245 C CA . GLN D 4 59 ? 623.609 343.786 453.472 1.00 195.73 106 GLN D CA 1
ATOM 4246 C C . GLN D 4 59 ? 624.208 344.950 452.716 1.00 195.73 106 GLN D C 1
ATOM 4247 O O . GLN D 4 59 ? 624.087 346.088 453.162 1.00 195.73 106 GLN D O 1
ATOM 4261 N N . THR D 4 60 ? 624.829 344.693 451.566 1.00 202.70 107 THR D N 1
ATOM 4262 C CA . THR D 4 60 ? 625.386 345.773 450.777 1.00 202.70 107 THR D CA 1
ATOM 4263 C C . THR D 4 60 ? 624.276 346.657 450.264 1.00 202.70 107 THR D C 1
ATOM 4264 O O . THR D 4 60 ? 624.414 347.882 450.234 1.00 202.70 107 THR D O 1
ATOM 4275 N N . GLU D 4 61 ? 623.165 346.046 449.872 1.00 210.97 108 GLU D N 1
ATOM 4276 C CA . GLU D 4 61 ? 622.031 346.827 449.416 1.00 210.97 108 GLU D CA 1
ATOM 4277 C C . GLU D 4 61 ? 621.486 347.652 450.556 1.00 210.97 108 GLU D C 1
ATOM 4278 O O . GLU D 4 61 ? 621.150 348.832 450.382 1.00 210.97 108 GLU D O 1
ATOM 4290 N N . HIS D 4 62 ? 621.393 347.025 451.725 1.00 195.40 109 HIS D N 1
ATOM 4291 C CA . HIS D 4 62 ? 620.897 347.713 452.906 1.00 195.40 109 HIS D CA 1
ATOM 4292 C C . HIS D 4 62 ? 621.779 348.906 453.241 1.00 195.40 109 HIS D C 1
ATOM 4293 O O . HIS D 4 62 ? 621.296 350.018 453.502 1.00 195.40 109 HIS D O 1
ATOM 4307 N N . ASN D 4 63 ? 623.085 348.687 453.197 1.00 196.45 110 ASN D N 1
ATOM 4308 C CA . ASN D 4 63 ? 624.037 349.739 453.488 1.00 196.45 110 ASN D CA 1
ATOM 4309 C C . ASN D 4 63 ? 623.971 350.837 452.449 1.00 196.45 110 ASN D C 1
ATOM 4310 O O . ASN D 4 63 ? 624.096 352.012 452.788 1.00 196.45 110 ASN D O 1
ATOM 4321 N N . GLN D 4 64 ? 623.771 350.477 451.185 1.00 200.89 111 GLN D N 1
ATOM 4322 C CA . GLN D 4 64 ? 623.705 351.479 450.133 1.00 200.89 111 GLN D CA 1
ATOM 4323 C C . GLN D 4 64 ? 622.493 352.366 450.320 1.00 200.89 111 GLN D C 1
ATOM 4324 O O . GLN D 4 64 ? 622.568 353.590 450.137 1.00 200.89 111 GLN D O 1
ATOM 4338 N N . ARG D 4 65 ? 621.374 351.758 450.696 1.00 206.95 112 ARG D N 1
ATOM 4339 C CA . ARG D 4 65 ? 620.168 352.532 450.933 1.00 206.95 112 ARG D CA 1
ATOM 4340 C C . ARG D 4 65 ? 620.369 353.454 452.118 1.00 206.95 112 ARG D C 1
ATOM 4341 O O . ARG D 4 65 ? 619.894 354.595 452.119 1.00 206.95 112 ARG D O 1
ATOM 4362 N N . LEU D 4 66 ? 621.099 352.980 453.122 1.00 214.69 113 LEU D N 1
ATOM 4363 C CA . LEU D 4 66 ? 621.385 353.829 454.265 1.00 214.69 113 LEU D CA 1
ATOM 4364 C C . LEU D 4 66 ? 622.339 354.951 453.887 1.00 214.69 113 LEU D C 1
ATOM 4365 O O . LEU D 4 66 ? 622.249 356.055 454.431 1.00 214.69 113 LEU D O 1
ATOM 4381 N N . ILE D 4 67 ? 623.266 354.673 452.979 1.00 217.51 114 ILE D N 1
ATOM 4382 C CA . ILE D 4 67 ? 624.249 355.664 452.570 1.00 217.51 114 ILE D CA 1
ATOM 4383 C C . ILE D 4 67 ? 623.570 356.793 451.821 1.00 217.51 114 ILE D C 1
ATOM 4384 O O . ILE D 4 67 ? 623.807 357.972 452.102 1.00 217.51 114 ILE D O 1
ATOM 4400 N N . LEU D 4 68 ? 622.697 356.456 450.876 1.00 208.20 115 LEU D N 1
ATOM 4401 C CA . LEU D 4 68 ? 621.980 357.492 450.141 1.00 208.20 115 LEU D CA 1
ATOM 4402 C C . LEU D 4 68 ? 620.850 358.120 450.947 1.00 208.20 115 LEU D C 1
ATOM 4403 O O . LEU D 4 68 ? 620.193 359.039 450.440 1.00 208.20 115 LEU D O 1
ATOM 4419 N N . ASN D 4 69 ? 620.617 357.660 452.173 1.00 221.41 116 ASN D N 1
ATOM 4420 C CA . ASN D 4 69 ? 619.613 358.247 453.026 1.00 221.41 116 ASN D CA 1
ATOM 4421 C C . ASN D 4 69 ? 620.016 359.692 453.308 1.00 221.41 116 ASN D C 1
ATOM 4422 O O . ASN D 4 69 ? 621.190 359.935 453.621 1.00 221.41 116 ASN D O 1
ATOM 4433 N N . PRO D 4 70 ? 619.108 360.673 453.213 1.00 207.01 117 PRO D N 1
ATOM 4434 C CA . PRO D 4 70 ? 619.519 362.046 453.542 1.00 207.01 117 PRO D CA 1
ATOM 4435 C C . PRO D 4 70 ? 619.940 362.226 454.988 1.00 207.01 117 PRO D C 1
ATOM 4436 O O . PRO D 4 70 ? 620.681 363.171 455.283 1.00 207.01 117 PRO D O 1
ATOM 4447 N N . GLU D 4 71 ? 619.502 361.344 455.884 1.00 211.36 118 GLU D N 1
ATOM 4448 C CA . GLU D 4 71 ? 619.844 361.371 457.293 1.00 211.36 118 GLU D CA 1
ATOM 4449 C C . GLU D 4 71 ? 620.736 360.179 457.598 1.00 211.36 118 GLU D C 1
ATOM 4450 O O . GLU D 4 71 ? 620.516 359.078 457.088 1.00 211.36 118 GLU D O 1
ATOM 4462 N N . TRP D 4 72 ? 621.747 360.414 458.423 1.00 209.60 119 TRP D N 1
ATOM 4463 C CA . TRP D 4 72 ? 622.723 359.408 458.798 1.00 209.60 119 TRP D CA 1
ATOM 4464 C C . TRP D 4 72 ? 623.628 360.010 459.861 1.00 209.60 119 TRP D C 1
ATOM 4465 O O . TRP D 4 72 ? 623.877 361.219 459.858 1.00 209.60 119 TRP D O 1
ATOM 4486 N N . LYS D 4 73 ? 624.125 359.156 460.755 1.00 230.97 120 LYS D N 1
ATOM 4487 C CA . LYS D 4 73 ? 625.042 359.555 461.811 1.00 230.97 120 LYS D CA 1
ATOM 4488 C C . LYS D 4 73 ? 626.060 358.441 462.006 1.00 230.97 120 LYS D C 1
ATOM 4489 O O . LYS D 4 73 ? 625.890 357.322 461.518 1.00 230.97 120 LYS D O 1
ATOM 4508 N N . GLY D 4 74 ? 627.125 358.757 462.733 1.00 224.45 121 GLY D N 1
ATOM 4509 C CA . GLY D 4 74 ? 628.176 357.793 462.993 1.00 224.45 121 GLY D CA 1
ATOM 4510 C C . GLY D 4 74 ? 627.719 356.616 463.829 1.00 224.45 121 GLY D C 1
ATOM 4511 O O . GLY D 4 74 ? 627.952 355.462 463.468 1.00 224.45 121 GLY D O 1
ATOM 4515 N N . SER E 5 3 ? 636.222 415.266 425.306 1.00 215.21 3 SER E N 1
ATOM 4516 C CA . SER E 5 3 ? 637.520 414.863 424.772 1.00 215.21 3 SER E CA 1
ATOM 4517 C C . SER E 5 3 ? 638.471 414.214 425.803 1.00 215.21 3 SER E C 1
ATOM 4518 O O . SER E 5 3 ? 638.867 413.066 425.597 1.00 215.21 3 SER E O 1
ATOM 4525 N N . PRO E 5 4 ? 638.847 414.910 426.893 1.00 207.91 4 PRO E N 1
ATOM 4526 C CA . PRO E 5 4 ? 639.749 414.259 427.863 1.00 207.91 4 PRO E CA 1
ATOM 4527 C C . PRO E 5 4 ? 639.084 413.078 428.526 1.00 207.91 4 PRO E C 1
ATOM 4528 O O . PRO E 5 4 ? 639.728 412.050 428.801 1.00 207.91 4 PRO E O 1
ATOM 4539 N N . HIS E 5 5 ? 637.778 413.216 428.761 1.00 208.46 5 HIS E N 1
ATOM 4540 C CA . HIS E 5 5 ? 636.983 412.133 429.299 1.00 208.46 5 HIS E CA 1
ATOM 4541 C C . HIS E 5 5 ? 637.037 410.952 428.360 1.00 208.46 5 HIS E C 1
ATOM 4542 O O . HIS E 5 5 ? 637.146 409.802 428.787 1.00 208.46 5 HIS E O 1
ATOM 4556 N N . GLU E 5 6 ? 636.973 411.240 427.067 1.00 219.93 6 GLU E N 1
ATOM 4557 C CA . GLU E 5 6 ? 637.010 410.197 426.064 1.00 219.93 6 GLU E CA 1
ATOM 4558 C C . GLU E 5 6 ? 638.355 409.501 426.072 1.00 219.93 6 GLU E C 1
ATOM 4559 O O . GLU E 5 6 ? 638.413 408.281 425.915 1.00 219.93 6 GLU E O 1
ATOM 4571 N N . HIS E 5 7 ? 639.443 410.256 426.266 1.00 212.12 7 HIS E N 1
ATOM 4572 C CA . HIS E 5 7 ? 640.767 409.639 426.321 1.00 212.12 7 HIS E CA 1
ATOM 4573 C C . HIS E 5 7 ? 640.856 408.693 427.503 1.00 212.12 7 HIS E C 1
ATOM 4574 O O . HIS E 5 7 ? 641.355 407.565 427.382 1.00 212.12 7 HIS E O 1
ATOM 4588 N N . GLN E 5 8 ? 640.345 409.142 428.647 1.00 210.43 8 GLN E N 1
ATOM 4589 C CA . GLN E 5 8 ? 640.329 408.319 429.849 1.00 210.43 8 GLN E CA 1
ATOM 4590 C C . GLN E 5 8 ? 639.504 407.063 429.619 1.00 210.43 8 GLN E C 1
ATOM 4591 O O . GLN E 5 8 ? 639.895 405.954 430.008 1.00 210.43 8 GLN E O 1
ATOM 4605 N N . GLN E 5 9 ? 638.361 407.234 428.966 1.00 208.57 9 GLN E N 1
ATOM 4606 C CA . GLN E 5 9 ? 637.468 406.128 428.679 1.00 208.57 9 GLN E CA 1
ATOM 4607 C C . GLN E 5 9 ? 638.109 405.131 427.737 1.00 208.57 9 GLN E C 1
ATOM 4608 O O . GLN E 5 9 ? 637.984 403.921 427.934 1.00 208.57 9 GLN E O 1
ATOM 4622 N N . ASN E 5 10 ? 638.811 405.620 426.717 1.00 211.56 10 ASN E N 1
ATOM 4623 C CA . ASN E 5 10 ? 639.471 404.727 425.775 1.00 211.56 10 ASN E CA 1
ATOM 4624 C C . ASN E 5 10 ? 640.570 403.942 426.463 1.00 211.56 10 ASN E C 1
ATOM 4625 O O . ASN E 5 10 ? 640.772 402.757 426.180 1.00 211.56 10 ASN E O 1
ATOM 4636 N N . LEU E 5 11 ? 641.285 404.583 427.382 1.00 216.65 11 LEU E N 1
ATOM 4637 C CA . LEU E 5 11 ? 642.358 403.885 428.079 1.00 216.65 11 LEU E CA 1
ATOM 4638 C C . LEU E 5 11 ? 641.800 402.807 429.003 1.00 216.65 11 LEU E C 1
ATOM 4639 O O . LEU E 5 11 ? 642.329 401.679 429.055 1.00 216.65 11 LEU E O 1
ATOM 4655 N N . LEU E 5 12 ? 640.720 403.128 429.725 1.00 217.97 12 LEU E N 1
ATOM 4656 C CA . LEU E 5 12 ? 640.095 402.127 430.582 1.00 217.97 12 LEU E CA 1
ATOM 4657 C C . LEU E 5 12 ? 639.550 400.994 429.736 1.00 217.97 12 LEU E C 1
ATOM 4658 O O . LEU E 5 12 ? 639.648 399.820 430.106 1.00 217.97 12 LEU E O 1
ATOM 4674 N N . LEU E 5 13 ? 639.001 401.338 428.579 1.00 204.54 13 LEU E N 1
ATOM 4675 C CA . LEU E 5 13 ? 638.483 400.353 427.658 1.00 204.54 13 LEU E CA 1
ATOM 4676 C C . LEU E 5 13 ? 639.593 399.455 427.145 1.00 204.54 13 LEU E C 1
ATOM 4677 O O . LEU E 5 13 ? 639.372 398.268 426.891 1.00 204.54 13 LEU E O 1
ATOM 4693 N N . SER E 5 14 ? 640.791 400.007 426.985 1.00 223.44 14 SER E N 1
ATOM 4694 C CA . SER E 5 14 ? 641.913 399.208 426.520 1.00 223.44 14 SER E CA 1
ATOM 4695 C C . SER E 5 14 ? 642.292 398.169 427.563 1.00 223.44 14 SER E C 1
ATOM 4696 O O . SER E 5 14 ? 642.461 396.982 427.239 1.00 223.44 14 SER E O 1
ATOM 4704 N N . ARG E 5 15 ? 642.417 398.597 428.830 1.00 225.90 15 ARG E N 1
ATOM 4705 C CA . ARG E 5 15 ? 642.747 397.619 429.873 1.00 225.90 15 ARG E CA 1
ATOM 4706 C C . ARG E 5 15 ? 641.603 396.611 430.029 1.00 225.90 15 ARG E C 1
ATOM 4707 O O . ARG E 5 15 ? 641.853 395.427 430.313 1.00 225.90 15 ARG E O 1
ATOM 4728 N N . ILE E 5 16 ? 640.360 397.050 429.784 1.00 209.60 16 ILE E N 1
ATOM 4729 C CA . ILE E 5 16 ? 639.203 396.157 429.828 1.00 209.60 16 ILE E CA 1
ATOM 4730 C C . ILE E 5 16 ? 639.363 395.060 428.796 1.00 209.60 16 ILE E C 1
ATOM 4731 O O . ILE E 5 16 ? 639.281 393.874 429.111 1.00 209.60 16 ILE E O 1
ATOM 4747 N N . ILE E 5 17 ? 639.567 395.465 427.546 1.00 214.61 17 ILE E N 1
ATOM 4748 C CA . ILE E 5 17 ? 639.699 394.544 426.425 1.00 214.61 17 ILE E CA 1
ATOM 4749 C C . ILE E 5 17 ? 640.847 393.575 426.650 1.00 214.61 17 ILE E C 1
ATOM 4750 O O . ILE E 5 17 ? 640.767 392.396 426.275 1.00 214.61 17 ILE E O 1
ATOM 4766 N N . THR E 5 18 ? 641.919 394.042 427.285 1.00 228.98 18 THR E N 1
ATOM 4767 C CA . THR E 5 18 ? 643.018 393.129 427.560 1.00 228.98 18 THR E CA 1
ATOM 4768 C C . THR E 5 18 ? 642.584 392.078 428.575 1.00 228.98 18 THR E C 1
ATOM 4769 O O . THR E 5 18 ? 642.892 390.886 428.423 1.00 228.98 18 THR E O 1
ATOM 4780 N N . ASN E 5 19 ? 641.834 392.502 429.597 1.00 231.47 19 ASN E N 1
ATOM 4781 C CA . ASN E 5 19 ? 641.341 391.547 430.584 1.00 231.47 19 ASN E CA 1
ATOM 4782 C C . ASN E 5 19 ? 640.363 390.576 429.945 1.00 231.47 19 ASN E C 1
ATOM 4783 O O . ASN E 5 19 ? 640.318 389.400 430.314 1.00 231.47 19 ASN E O 1
ATOM 4794 N N . VAL E 5 20 ? 639.584 391.067 428.981 1.00 217.11 20 VAL E N 1
ATOM 4795 C CA . VAL E 5 20 ? 638.624 390.238 428.263 1.00 217.11 20 VAL E CA 1
ATOM 4796 C C . VAL E 5 20 ? 639.348 389.122 427.548 1.00 217.11 20 VAL E C 1
ATOM 4797 O O . VAL E 5 20 ? 638.996 387.946 427.671 1.00 217.11 20 VAL E O 1
ATOM 4810 N N . GLU E 5 21 ? 640.368 389.485 426.781 1.00 222.54 21 GLU E N 1
ATOM 4811 C CA . GLU E 5 21 ? 641.100 388.487 426.018 1.00 222.54 21 GLU E CA 1
ATOM 4812 C C . GLU E 5 21 ? 641.797 387.489 426.926 1.00 222.54 21 GLU E C 1
ATOM 4813 O O . GLU E 5 21 ? 641.781 386.285 426.649 1.00 222.54 21 GLU E O 1
ATOM 4825 N N . LYS E 5 22 ? 642.383 387.959 428.029 1.00 231.49 22 LYS E N 1
ATOM 4826 C CA . LYS E 5 22 ? 643.049 387.033 428.942 1.00 231.49 22 LYS E CA 1
ATOM 4827 C C . LYS E 5 22 ? 642.043 386.074 429.569 1.00 231.49 22 LYS E C 1
ATOM 4828 O O . LYS E 5 22 ? 642.294 384.860 429.668 1.00 231.49 22 LYS E O 1
ATOM 4847 N N . LEU E 5 23 ? 640.889 386.614 429.965 1.00 213.40 23 LEU E N 1
ATOM 4848 C CA . LEU E 5 23 ? 639.812 385.837 430.557 1.00 213.40 23 LEU E CA 1
ATOM 4849 C C . LEU E 5 23 ? 639.366 384.734 429.626 1.00 213.40 23 LEU E C 1
ATOM 4850 O O . LEU E 5 23 ? 639.301 383.553 429.995 1.00 213.40 23 LEU E O 1
ATOM 4866 N N . ASN E 5 24 ? 639.047 385.118 428.408 1.00 206.14 24 ASN E N 1
ATOM 4867 C CA . ASN E 5 24 ? 638.552 384.154 427.461 1.00 206.14 24 ASN E CA 1
ATOM 4868 C C . ASN E 5 24 ? 639.606 383.150 427.061 1.00 206.14 24 ASN E C 1
ATOM 4869 O O . ASN E 5 24 ? 639.261 382.001 426.799 1.00 206.14 24 ASN E O 1
ATOM 4880 N N . GLU E 5 25 ? 640.880 383.540 427.025 1.00 218.18 25 GLU E N 1
ATOM 4881 C CA . GLU E 5 25 ? 641.914 382.566 426.694 1.00 218.18 25 GLU E CA 1
ATOM 4882 C C . GLU E 5 25 ? 641.989 381.505 427.776 1.00 218.18 25 GLU E C 1
ATOM 4883 O O . GLU E 5 25 ? 642.137 380.303 427.490 1.00 218.18 25 GLU E O 1
ATOM 4895 N N . ALA E 5 26 ? 641.836 381.937 429.025 1.00 210.25 26 ALA E N 1
ATOM 4896 C CA . ALA E 5 26 ? 641.819 380.980 430.115 1.00 210.25 26 ALA E CA 1
ATOM 4897 C C . ALA E 5 26 ? 640.604 380.074 429.992 1.00 210.25 26 ALA E C 1
ATOM 4898 O O . ALA E 5 26 ? 640.674 378.875 430.283 1.00 210.25 26 ALA E O 1
ATOM 4905 N N . ILE E 5 27 ? 639.489 380.629 429.524 1.00 189.69 27 ILE E N 1
ATOM 4906 C CA . ILE E 5 27 ? 638.289 379.825 429.355 1.00 189.69 27 ILE E CA 1
ATOM 4907 C C . ILE E 5 27 ? 638.477 378.825 428.226 1.00 189.69 27 ILE E C 1
ATOM 4908 O O . ILE E 5 27 ? 637.918 377.722 428.271 1.00 189.69 27 ILE E O 1
ATOM 4924 N N . MET E 5 28 ? 639.234 379.197 427.191 1.00 195.89 28 MET E N 1
ATOM 4925 C CA . MET E 5 28 ? 639.498 378.265 426.103 1.00 195.89 28 MET E CA 1
ATOM 4926 C C . MET E 5 28 ? 640.275 377.088 426.649 1.00 195.89 28 MET E C 1
ATOM 4927 O O . MET E 5 28 ? 639.989 375.927 426.324 1.00 195.89 28 MET E O 1
ATOM 4941 N N . VAL E 5 29 ? 641.233 377.382 427.525 1.00 193.94 29 VAL E N 1
ATOM 4942 C CA . VAL E 5 29 ? 642.009 376.325 428.153 1.00 193.94 29 VAL E CA 1
ATOM 4943 C C . VAL E 5 29 ? 641.108 375.478 429.031 1.00 193.94 29 VAL E C 1
ATOM 4944 O O . VAL E 5 29 ? 641.272 374.258 429.118 1.00 193.94 29 VAL E O 1
ATOM 4957 N N . MET E 5 30 ? 640.139 376.116 429.682 1.00 188.97 30 MET E N 1
ATOM 4958 C CA . MET E 5 30 ? 639.223 375.405 430.557 1.00 188.97 30 MET E CA 1
ATOM 4959 C C . MET E 5 30 ? 638.404 374.388 429.782 1.00 188.97 30 MET E C 1
ATOM 4960 O O . MET E 5 30 ? 638.344 373.206 430.145 1.00 188.97 30 MET E O 1
ATOM 4974 N N . ASN E 5 31 ? 637.757 374.847 428.716 1.00 197.31 31 ASN E N 1
ATOM 4975 C CA . ASN E 5 31 ? 636.933 373.965 427.903 1.00 197.31 31 ASN E CA 1
ATOM 4976 C C . ASN E 5 31 ? 637.774 372.873 427.271 1.00 197.31 31 ASN E C 1
ATOM 4977 O O . ASN E 5 31 ? 637.330 371.725 427.173 1.00 197.31 31 ASN E O 1
ATOM 4988 N N . LYS E 5 32 ? 638.993 373.207 426.852 1.00 198.48 32 LYS E N 1
ATOM 4989 C CA . LYS E 5 32 ? 639.862 372.210 426.245 1.00 198.48 32 LYS E CA 1
ATOM 4990 C C . LYS E 5 32 ? 640.215 371.131 427.252 1.00 198.48 32 LYS E C 1
ATOM 4991 O O . LYS E 5 32 ? 640.205 369.930 426.941 1.00 198.48 32 LYS E O 1
ATOM 5010 N N . THR E 5 33 ? 640.489 371.553 428.478 1.00 189.44 33 THR E N 1
ATOM 5011 C CA . THR E 5 33 ? 640.828 370.635 429.548 1.00 189.44 33 THR E CA 1
ATOM 5012 C C . THR E 5 33 ? 639.671 369.709 429.846 1.00 189.44 33 THR E C 1
ATOM 5013 O O . THR E 5 33 ? 639.846 368.491 429.975 1.00 189.44 33 THR E O 1
ATOM 5024 N N . LEU E 5 34 ? 638.478 370.277 429.948 1.00 182.83 34 LEU E N 1
ATOM 5025 C CA . LEU E 5 34 ? 637.305 369.474 430.244 1.00 182.83 34 LEU E CA 1
ATOM 5026 C C . LEU E 5 34 ? 636.988 368.512 429.119 1.00 182.83 34 LEU E C 1
ATOM 5027 O O . LEU E 5 34 ? 636.527 367.394 429.368 1.00 182.83 34 LEU E O 1
ATOM 5043 N N . GLN E 5 35 ? 637.221 368.932 427.880 1.00 197.75 35 GLN E N 1
ATOM 5044 C CA . GLN E 5 35 ? 636.965 368.056 426.749 1.00 197.75 35 GLN E CA 1
ATOM 5045 C C . GLN E 5 35 ? 637.902 366.866 426.800 1.00 197.75 35 GLN E C 1
ATOM 5046 O O . GLN E 5 35 ? 637.497 365.729 426.540 1.00 197.75 35 GLN E O 1
ATOM 5060 N N . GLU E 5 36 ? 639.157 367.109 427.162 1.00 205.22 36 GLU E N 1
ATOM 5061 C CA . GLU E 5 36 ? 640.098 366.007 427.277 1.00 205.22 36 GLU E CA 1
ATOM 5062 C C . GLU E 5 36 ? 639.741 365.100 428.439 1.00 205.22 36 GLU E C 1
ATOM 5063 O O . GLU E 5 36 ? 639.942 363.882 428.374 1.00 205.22 36 GLU E O 1
ATOM 5075 N N . ILE E 5 37 ? 639.213 365.688 429.504 1.00 188.57 37 ILE E N 1
ATOM 5076 C CA . ILE E 5 37 ? 638.841 364.933 430.692 1.00 188.57 37 ILE E CA 1
ATOM 5077 C C . ILE E 5 37 ? 637.678 364.010 430.387 1.00 188.57 37 ILE E C 1
ATOM 5078 O O . ILE E 5 37 ? 637.697 362.826 430.744 1.00 188.57 37 ILE E O 1
ATOM 5094 N N . ASN E 5 38 ? 636.653 364.559 429.732 1.00 203.96 38 ASN E N 1
ATOM 5095 C CA . ASN E 5 38 ? 635.416 363.912 429.304 1.00 203.96 38 ASN E CA 1
ATOM 5096 C C . ASN E 5 38 ? 635.637 362.530 428.723 1.00 203.96 38 ASN E C 1
ATOM 5097 O O . ASN E 5 38 ? 634.894 361.588 429.012 1.00 203.96 38 ASN E O 1
ATOM 5108 N N . ILE E 5 39 ? 636.678 362.426 427.904 1.00 208.38 39 ILE E N 1
ATOM 5109 C CA . ILE E 5 39 ? 637.050 361.164 427.288 1.00 208.38 39 ILE E CA 1
ATOM 5110 C C . ILE E 5 39 ? 637.404 360.144 428.352 1.00 208.38 39 ILE E C 1
ATOM 5111 O O . ILE E 5 39 ? 637.178 358.942 428.172 1.00 208.38 39 ILE E O 1
ATOM 5127 N N . GLN E 5 40 ? 637.951 360.600 429.474 1.00 198.03 40 GLN E N 1
ATOM 5128 C CA . GLN E 5 40 ? 638.350 359.738 430.568 1.00 198.03 40 GLN E CA 1
ATOM 5129 C C . GLN E 5 40 ? 637.264 359.625 431.625 1.00 198.03 40 GLN E C 1
ATOM 5130 O O . GLN E 5 40 ? 637.573 359.488 432.812 1.00 198.03 40 GLN E O 1
ATOM 5144 N N . ASN E 5 41 ? 635.997 359.697 431.209 1.00 192.33 41 ASN E N 1
ATOM 5145 C CA . ASN E 5 41 ? 634.852 359.604 432.106 1.00 192.33 41 ASN E CA 1
ATOM 5146 C C . ASN E 5 41 ? 633.792 358.622 431.631 1.00 192.33 41 ASN E C 1
ATOM 5147 O O . ASN E 5 41 ? 633.094 358.018 432.453 1.00 192.33 41 ASN E O 1
ATOM 5158 N N . MET E 5 42 ? 633.658 358.463 430.314 1.00 215.38 42 MET E N 1
ATOM 5159 C CA . MET E 5 42 ? 632.653 357.560 429.766 1.00 215.38 42 MET E CA 1
ATOM 5160 C C . MET E 5 42 ? 632.899 356.119 430.187 1.00 215.38 42 MET E C 1
ATOM 5161 O O . MET E 5 42 ? 631.941 355.367 430.398 1.00 215.38 42 MET E O 1
ATOM 5175 N N . ASN E 5 43 ? 634.168 355.729 430.328 1.00 196.44 43 ASN E N 1
ATOM 5176 C CA . ASN E 5 43 ? 634.512 354.374 430.743 1.00 196.44 43 ASN E CA 1
ATOM 5177 C C . ASN E 5 43 ? 633.950 354.096 432.123 1.00 196.44 43 ASN E C 1
ATOM 5178 O O . ASN E 5 43 ? 633.277 353.081 432.375 1.00 196.44 43 ASN E O 1
ATOM 5189 N N . ILE E 5 44 ? 634.210 355.028 433.020 1.00 189.73 44 ILE E N 1
ATOM 5190 C CA . ILE E 5 44 ? 633.761 354.934 434.391 1.00 189.73 44 ILE E CA 1
ATOM 5191 C C . ILE E 5 44 ? 632.242 354.979 434.452 1.00 189.73 44 ILE E C 1
ATOM 5192 O O . ILE E 5 44 ? 631.620 354.285 435.263 1.00 189.73 44 ILE E O 1
ATOM 5208 N N . GLU E 5 45 ? 631.627 355.790 433.590 1.00 190.65 45 GLU E N 1
ATOM 5209 C CA . GLU E 5 45 ? 630.173 355.894 433.544 1.00 190.65 45 GLU E CA 1
ATOM 5210 C C . GLU E 5 45 ? 629.553 354.560 433.171 1.00 190.65 45 GLU E C 1
ATOM 5211 O O . GLU E 5 45 ? 628.546 354.136 433.760 1.00 190.65 45 GLU E O 1
ATOM 5223 N N . LEU E 5 46 ? 630.151 353.899 432.182 1.00 186.61 46 LEU E N 1
ATOM 5224 C CA . LEU E 5 46 ? 629.674 352.598 431.744 1.00 186.61 46 LEU E CA 1
ATOM 5225 C C . LEU E 5 46 ? 629.746 351.603 432.878 1.00 186.61 46 LEU E C 1
ATOM 5226 O O . LEU E 5 46 ? 628.781 350.888 433.151 1.00 186.61 46 LEU E O 1
ATOM 5242 N N . VAL E 5 47 ? 630.887 351.568 433.562 1.00 187.62 47 VAL E N 1
ATOM 5243 C CA . VAL E 5 47 ? 631.056 350.638 434.670 1.00 187.62 47 VAL E CA 1
ATOM 5244 C C . VAL E 5 47 ? 630.082 350.951 435.794 1.00 187.62 47 VAL E C 1
ATOM 5245 O O . VAL E 5 47 ? 629.596 350.040 436.485 1.00 187.62 47 VAL E O 1
ATOM 5258 N N . ALA E 5 48 ? 629.765 352.228 435.978 1.00 189.55 48 ALA E N 1
ATOM 5259 C CA . ALA E 5 48 ? 628.829 352.622 437.018 1.00 189.55 48 ALA E CA 1
ATOM 5260 C C . ALA E 5 48 ? 627.453 352.069 436.722 1.00 189.55 48 ALA E C 1
ATOM 5261 O O . ALA E 5 48 ? 626.812 351.456 437.583 1.00 189.55 48 ALA E O 1
ATOM 5268 N N . GLN E 5 49 ? 626.996 352.261 435.492 1.00 186.92 49 GLN E N 1
ATOM 5269 C CA . GLN E 5 49 ? 625.691 351.748 435.115 1.00 186.92 49 GLN E CA 1
ATOM 5270 C C . GLN E 5 49 ? 625.689 350.228 435.105 1.00 186.92 49 GLN E C 1
ATOM 5271 O O . GLN E 5 49 ? 624.647 349.605 435.339 1.00 186.92 49 GLN E O 1
ATOM 5285 N N . MET E 5 50 ? 626.845 349.621 434.846 1.00 197.70 50 MET E N 1
ATOM 5286 C CA . MET E 5 50 ? 626.945 348.171 434.848 1.00 197.70 50 MET E CA 1
ATOM 5287 C C . MET E 5 50 ? 626.693 347.632 436.245 1.00 197.70 50 MET E C 1
ATOM 5288 O O . MET E 5 50 ? 625.842 346.754 436.437 1.00 197.70 50 MET E O 1
ATOM 5302 N N . PHE E 5 51 ? 627.387 348.183 437.242 1.00 172.89 51 PHE E N 1
ATOM 5303 C CA . PHE E 5 51 ? 627.132 347.740 438.607 1.00 172.89 51 PHE E CA 1
ATOM 5304 C C . PHE E 5 51 ? 625.737 348.150 439.063 1.00 172.89 51 PHE E C 1
ATOM 5305 O O . PHE E 5 51 ? 625.129 347.457 439.889 1.00 172.89 51 PHE E O 1
ATOM 5322 N N . LYS E 5 52 ? 625.207 349.249 438.521 1.00 183.24 52 LYS E N 1
ATOM 5323 C CA . LYS E 5 52 ? 623.865 349.696 438.873 1.00 183.24 52 LYS E CA 1
ATOM 5324 C C . LYS E 5 52 ? 622.836 348.652 438.485 1.00 183.24 52 LYS E C 1
ATOM 5325 O O . LYS E 5 52 ? 622.067 348.163 439.322 1.00 183.24 52 LYS E O 1
ATOM 5344 N N . ASN E 5 53 ? 622.813 348.305 437.204 1.00 200.53 53 ASN E N 1
ATOM 5345 C CA . ASN E 5 53 ? 621.871 347.307 436.731 1.00 200.53 53 ASN E CA 1
ATOM 5346 C C . ASN E 5 53 ? 622.164 345.943 437.328 1.00 200.53 53 ASN E C 1
ATOM 5347 O O . ASN E 5 53 ? 621.248 345.126 437.451 1.00 200.53 53 ASN E O 1
ATOM 5358 N N . TYR E 5 54 ? 623.417 345.688 437.718 1.00 191.54 54 TYR E N 1
ATOM 5359 C CA . TYR E 5 54 ? 623.746 344.435 438.373 1.00 191.54 54 TYR E CA 1
ATOM 5360 C C . TYR E 5 54 ? 622.997 344.356 439.685 1.00 191.54 54 TYR E C 1
ATOM 5361 O O . TYR E 5 54 ? 622.368 343.345 440.011 1.00 191.54 54 TYR E O 1
ATOM 5379 N N . GLN E 5 55 ? 623.055 345.445 440.441 1.00 208.52 55 GLN E N 1
ATOM 5380 C CA . GLN E 5 55 ? 622.376 345.508 441.720 1.00 208.52 55 GLN E CA 1
ATOM 5381 C C . GLN E 5 55 ? 620.872 345.438 441.533 1.00 208.52 55 GLN E C 1
ATOM 5382 O O . GLN E 5 55 ? 620.160 344.799 442.316 1.00 208.52 55 GLN E O 1
ATOM 5396 N N . SER E 5 56 ? 620.376 346.084 440.487 1.00 213.92 56 SER E N 1
ATOM 5397 C CA . SER E 5 56 ? 618.944 346.087 440.231 1.00 213.92 56 SER E CA 1
ATOM 5398 C C . SER E 5 56 ? 618.437 344.688 439.912 1.00 213.92 56 SER E C 1
ATOM 5399 O O . SER E 5 56 ? 617.469 344.203 440.515 1.00 213.92 56 SER E O 1
ATOM 5407 N N . ASN E 5 57 ? 619.095 344.027 438.966 1.00 222.90 57 ASN E N 1
ATOM 5408 C CA . ASN E 5 57 ? 618.675 342.701 438.551 1.00 222.90 57 ASN E CA 1
ATOM 5409 C C . ASN E 5 57 ? 618.856 341.677 439.656 1.00 222.90 57 ASN E C 1
ATOM 5410 O O . ASN E 5 57 ? 617.983 340.822 439.854 1.00 222.90 57 ASN E O 1
ATOM 5421 N N . VAL E 5 58 ? 619.971 341.737 440.388 1.00 213.92 58 VAL E N 1
ATOM 5422 C CA . VAL E 5 58 ? 620.163 340.764 441.450 1.00 213.92 58 VAL E CA 1
ATOM 5423 C C . VAL E 5 58 ? 619.157 341.006 442.555 1.00 213.92 58 VAL E C 1
ATOM 5424 O O . VAL E 5 58 ? 618.717 340.058 443.206 1.00 213.92 58 VAL E O 1
ATOM 5437 N N . LEU E 5 59 ? 618.749 342.256 442.769 1.00 222.56 59 LEU E N 1
ATOM 5438 C CA . LEU E 5 59 ? 617.743 342.524 443.779 1.00 222.56 59 LEU E CA 1
ATOM 5439 C C . LEU E 5 59 ? 616.416 341.918 443.371 1.00 222.56 59 LEU E C 1
ATOM 5440 O O . LEU E 5 59 ? 615.741 341.271 444.178 1.00 222.56 59 LEU E O 1
ATOM 5456 N N . PHE E 5 60 ? 616.035 342.140 442.116 1.00 234.36 60 PHE E N 1
ATOM 5457 C CA . PHE E 5 60 ? 614.788 341.610 441.577 1.00 234.36 60 PHE E CA 1
ATOM 5458 C C . PHE E 5 60 ? 614.769 340.089 441.673 1.00 234.36 60 PHE E C 1
ATOM 5459 O O . PHE E 5 60 ? 613.762 339.489 442.078 1.00 234.36 60 PHE E O 1
ATOM 5476 N N . HIS E 5 61 ? 615.905 339.450 441.389 1.00 238.58 61 HIS E N 1
ATOM 5477 C CA . HIS E 5 61 ? 615.959 337.994 441.455 1.00 238.58 61 HIS E CA 1
ATOM 5478 C C . HIS E 5 61 ? 615.988 337.488 442.884 1.00 238.58 61 HIS E C 1
ATOM 5479 O O . HIS E 5 61 ? 615.418 336.432 443.178 1.00 238.58 61 HIS E O 1
ATOM 5493 N N . LEU E 5 62 ? 616.646 338.210 443.785 1.00 211.34 62 LEU E N 1
ATOM 5494 C CA . LEU E 5 62 ? 616.669 337.771 445.169 1.00 211.34 62 LEU E CA 1
ATOM 5495 C C . LEU E 5 62 ? 615.291 337.876 445.772 1.00 211.34 62 LEU E C 1
ATOM 5496 O O . LEU E 5 62 ? 614.862 336.986 446.513 1.00 211.34 62 LEU E O 1
ATOM 5512 N N . GLU E 5 63 ? 614.580 338.947 445.431 1.00 235.17 63 GLU E N 1
ATOM 5513 C CA . GLU E 5 63 ? 613.207 339.112 445.871 1.00 235.17 63 GLU E CA 1
ATOM 5514 C C . GLU E 5 63 ? 612.354 337.991 445.312 1.00 235.17 63 GLU E C 1
ATOM 5515 O O . GLU E 5 63 ? 611.424 337.521 445.978 1.00 235.17 63 GLU E O 1
ATOM 5527 N N . ALA E 5 64 ? 612.676 337.539 444.096 1.00 252.34 64 ALA E N 1
ATOM 5528 C CA . ALA E 5 64 ? 611.955 336.421 443.506 1.00 252.34 64 ALA E CA 1
ATOM 5529 C C . ALA E 5 64 ? 612.193 335.151 444.315 1.00 252.34 64 ALA E C 1
ATOM 5530 O O . ALA E 5 64 ? 611.241 334.451 444.681 1.00 252.34 64 ALA E O 1
ATOM 5537 N N . THR E 5 65 ? 613.456 334.847 444.621 1.00 237.07 65 THR E N 1
ATOM 5538 C CA . THR E 5 65 ? 613.785 333.660 445.403 1.00 237.07 65 THR E CA 1
ATOM 5539 C C . THR E 5 65 ? 613.617 334.001 446.879 1.00 237.07 65 THR E C 1
ATOM 5540 O O . THR E 5 65 ? 613.094 335.058 447.243 1.00 237.07 65 THR E O 1
ATOM 5551 N N . ASP E 5 66 ? 614.069 333.106 447.749 1.00 237.91 66 ASP E N 1
ATOM 5552 C CA . ASP E 5 66 ? 613.976 333.355 449.175 1.00 237.91 66 ASP E CA 1
ATOM 5553 C C . ASP E 5 66 ? 614.962 334.448 449.539 1.00 237.91 66 ASP E C 1
ATOM 5554 O O . ASP E 5 66 ? 616.126 334.171 449.845 1.00 237.91 66 ASP E O 1
ATOM 5563 N N . ASN E 5 67 ? 614.499 335.691 449.497 1.00 225.03 67 ASN E N 1
ATOM 5564 C CA . ASN E 5 67 ? 615.352 336.808 449.844 1.00 225.03 67 ASN E CA 1
ATOM 5565 C C . ASN E 5 67 ? 615.681 336.735 451.328 1.00 225.03 67 ASN E C 1
ATOM 5566 O O . ASN E 5 67 ? 614.960 336.114 452.115 1.00 225.03 67 ASN E O 1
ATOM 5577 N N . LEU E 5 68 ? 616.791 337.371 451.700 1.00 236.59 68 LEU E N 1
ATOM 5578 C CA . LEU E 5 68 ? 617.290 337.373 453.069 1.00 236.59 68 LEU E CA 1
ATOM 5579 C C . LEU E 5 68 ? 617.533 338.788 453.577 1.00 236.59 68 LEU E C 1
ATOM 5580 O O . LEU E 5 68 ? 618.491 339.039 454.311 1.00 236.59 68 LEU E O 1
ATOM 5596 N N . LYS E 5 69 ? 616.659 339.713 453.198 1.00 236.25 69 LYS E N 1
ATOM 5597 C CA . LYS E 5 69 ? 616.744 341.104 453.617 1.00 236.25 69 LYS E CA 1
ATOM 5598 C C . LYS E 5 69 ? 615.987 341.262 454.938 1.00 236.25 69 LYS E C 1
ATOM 5599 O O . LYS E 5 69 ? 615.678 340.276 455.613 1.00 236.25 69 LYS E O 1
ATOM 5618 N N . ASP E 5 70 ? 615.690 342.498 455.324 1.00 254.97 70 ASP E N 1
ATOM 5619 C CA . ASP E 5 70 ? 614.974 342.777 456.558 1.00 254.97 70 ASP E CA 1
ATOM 5620 C C . ASP E 5 70 ? 613.556 342.216 456.520 1.00 254.97 70 ASP E C 1
ATOM 5621 O O . ASP E 5 70 ? 612.595 342.949 456.290 1.00 254.97 70 ASP E O 1
ATOM 5630 N N . SER F 6 2 ? 630.270 263.669 438.676 1.00 299.03 18 SER F N 1
ATOM 5631 C CA . SER F 6 2 ? 630.008 265.026 438.206 1.00 299.03 18 SER F CA 1
ATOM 5632 C C . SER F 6 2 ? 629.100 265.818 439.156 1.00 299.03 18 SER F C 1
ATOM 5633 O O . SER F 6 2 ? 628.459 266.783 438.743 1.00 299.03 18 SER F O 1
ATOM 5640 N N . TYR F 6 3 ? 629.053 265.409 440.428 1.00 301.65 19 TYR F N 1
ATOM 5641 C CA . TYR F 6 3 ? 628.234 266.107 441.412 1.00 301.65 19 TYR F CA 1
ATOM 5642 C C . TYR F 6 3 ? 628.750 267.521 441.615 1.00 301.65 19 TYR F C 1
ATOM 5643 O O . TYR F 6 3 ? 627.982 268.497 441.624 1.00 301.65 19 TYR F O 1
ATOM 5661 N N . PHE F 6 4 ? 630.064 267.649 441.747 1.00 307.11 20 PHE F N 1
ATOM 5662 C CA . PHE F 6 4 ? 630.669 268.958 441.907 1.00 307.11 20 PHE F CA 1
ATOM 5663 C C . PHE F 6 4 ? 630.548 269.751 440.614 1.00 307.11 20 PHE F C 1
ATOM 5664 O O . PHE F 6 4 ? 630.504 270.981 440.652 1.00 307.11 20 PHE F O 1
ATOM 5681 N N . GLU F 6 5 ? 630.461 269.070 439.466 1.00 309.69 21 GLU F N 1
ATOM 5682 C CA . GLU F 6 5 ? 630.265 269.775 438.205 1.00 309.69 21 GLU F CA 1
ATOM 5683 C C . GLU F 6 5 ? 628.863 270.367 438.161 1.00 309.69 21 GLU F C 1
ATOM 5684 O O . GLU F 6 5 ? 628.652 271.467 437.635 1.00 309.69 21 GLU F O 1
ATOM 5696 N N . GLN F 6 6 ? 627.889 269.648 438.720 1.00 299.90 22 GLN F N 1
ATOM 5697 C CA . GLN F 6 6 ? 626.532 270.176 438.785 1.00 299.90 22 GLN F CA 1
ATOM 5698 C C . GLN F 6 6 ? 626.498 271.384 439.707 1.00 299.90 22 GLN F C 1
ATOM 5699 O O . GLN F 6 6 ? 625.829 272.389 439.416 1.00 299.90 22 GLN F O 1
ATOM 5713 N N . GLN F 6 7 ? 627.233 271.297 440.823 1.00 301.84 23 GLN F N 1
ATOM 5714 C CA . GLN F 6 7 ? 627.320 272.425 441.742 1.00 301.84 23 GLN F CA 1
ATOM 5715 C C . GLN F 6 7 ? 627.984 273.608 441.056 1.00 301.84 23 GLN F C 1
ATOM 5716 O O . GLN F 6 7 ? 627.578 274.757 441.251 1.00 301.84 23 GLN F O 1
ATOM 5730 N N . ARG F 6 8 ? 629.001 273.331 440.237 1.00 298.84 24 ARG F N 1
ATOM 5731 C CA . ARG F 6 8 ? 629.697 274.368 439.487 1.00 298.84 24 ARG F CA 1
ATOM 5732 C C . ARG F 6 8 ? 628.737 275.081 438.554 1.00 298.84 24 ARG F C 1
ATOM 5733 O O . ARG F 6 8 ? 628.744 276.311 438.468 1.00 298.84 24 ARG F O 1
ATOM 5754 N N . GLN F 6 9 ? 627.905 274.313 437.854 1.00 291.51 25 GLN F N 1
ATOM 5755 C CA . GLN F 6 9 ? 626.932 274.879 436.925 1.00 291.51 25 GLN F CA 1
ATOM 5756 C C . GLN F 6 9 ? 625.926 275.771 437.647 1.00 291.51 25 GLN F C 1
ATOM 5757 O O . GLN F 6 9 ? 625.662 276.911 437.232 1.00 291.51 25 GLN F O 1
ATOM 5771 N N . ALA F 6 10 ? 625.347 275.262 438.732 1.00 288.55 26 ALA F N 1
ATOM 5772 C CA . ALA F 6 10 ? 624.359 276.040 439.471 1.00 288.55 26 ALA F CA 1
ATOM 5773 C C . ALA F 6 10 ? 624.969 277.300 440.073 1.00 288.55 26 ALA F C 1
ATOM 5774 O O . ALA F 6 10 ? 624.353 278.376 440.061 1.00 288.55 26 ALA F O 1
ATOM 5781 N N . LEU F 6 11 ? 626.193 277.193 440.576 1.00 278.17 27 LEU F N 1
ATOM 5782 C CA . LEU F 6 11 ? 626.833 278.330 441.217 1.00 278.17 27 LEU F CA 1
ATOM 5783 C C . LEU F 6 11 ? 627.303 279.363 440.203 1.00 278.17 27 LEU F C 1
ATOM 5784 O O . LEU F 6 11 ? 627.225 280.565 440.479 1.00 278.17 27 LEU F O 1
ATOM 5800 N N . ILE F 6 12 ? 627.771 278.936 439.020 1.00 272.08 28 ILE F N 1
ATOM 5801 C CA . ILE F 6 12 ? 628.166 279.933 438.025 1.00 272.08 28 ILE F CA 1
ATOM 5802 C C . ILE F 6 12 ? 626.912 280.635 437.524 1.00 272.08 28 ILE F C 1
ATOM 5803 O O . ILE F 6 12 ? 626.953 281.825 437.192 1.00 272.08 28 ILE F O 1
ATOM 5819 N N . GLU F 6 13 ? 625.770 279.937 437.496 1.00 281.55 29 GLU F N 1
ATOM 5820 C CA . GLU F 6 13 ? 624.539 280.607 437.094 1.00 281.55 29 GLU F CA 1
ATOM 5821 C C . GLU F 6 13 ? 624.104 281.609 438.157 1.00 281.55 29 GLU F C 1
ATOM 5822 O O . GLU F 6 13 ? 623.602 282.691 437.831 1.00 281.55 29 GLU F O 1
ATOM 5834 N N . GLU F 6 14 ? 624.301 281.267 439.436 1.00 278.19 30 GLU F N 1
ATOM 5835 C CA . GLU F 6 14 ? 623.980 282.193 440.521 1.00 278.19 30 GLU F CA 1
ATOM 5836 C C . GLU F 6 14 ? 624.858 283.431 440.417 1.00 278.19 30 GLU F C 1
ATOM 5837 O O . GLU F 6 14 ? 624.406 284.573 440.624 1.00 278.19 30 GLU F O 1
ATOM 5849 N N . ILE F 6 15 ? 626.127 283.202 440.093 1.00 262.35 31 ILE F N 1
ATOM 5850 C CA . ILE F 6 15 ? 627.083 284.274 439.885 1.00 262.35 31 ILE F CA 1
ATOM 5851 C C . ILE F 6 15 ? 626.614 285.155 438.743 1.00 262.35 31 ILE F C 1
ATOM 5852 O O . ILE F 6 15 ? 626.660 286.382 438.834 1.00 262.35 31 ILE F O 1
ATOM 5868 N N . ALA F 6 16 ? 626.138 284.536 437.664 1.00 261.93 32 ALA F N 1
ATOM 5869 C CA . ALA F 6 16 ? 625.642 285.287 436.519 1.00 261.93 32 ALA F CA 1
ATOM 5870 C C . ALA F 6 16 ? 624.422 286.113 436.891 1.00 261.93 32 ALA F C 1
ATOM 5871 O O . ALA F 6 16 ? 624.230 287.218 436.369 1.00 261.93 32 ALA F O 1
ATOM 5878 N N . MET F 6 17 ? 623.593 285.592 437.795 1.00 271.21 33 MET F N 1
ATOM 5879 C CA . MET F 6 17 ? 622.409 286.320 438.233 1.00 271.21 33 MET F CA 1
ATOM 5880 C C . MET F 6 17 ? 622.816 287.604 438.935 1.00 271.21 33 MET F C 1
ATOM 5881 O O . MET F 6 17 ? 622.375 288.700 438.567 1.00 271.21 33 MET F O 1
ATOM 5895 N N . ASN F 6 18 ? 623.666 287.474 439.953 1.00 255.01 34 ASN F N 1
ATOM 5896 C CA . ASN F 6 18 ? 624.126 288.644 440.696 1.00 255.01 34 ASN F CA 1
ATOM 5897 C C . ASN F 6 18 ? 624.917 289.591 439.806 1.00 255.01 34 ASN F C 1
ATOM 5898 O O . ASN F 6 18 ? 624.843 290.816 439.964 1.00 255.01 34 ASN F O 1
ATOM 5909 N N . PHE F 6 19 ? 625.658 289.029 438.857 1.00 247.97 35 PHE F N 1
ATOM 5910 C CA . PHE F 6 19 ? 626.445 289.789 437.902 1.00 247.97 35 PHE F CA 1
ATOM 5911 C C . PHE F 6 19 ? 625.553 290.711 437.089 1.00 247.97 35 PHE F C 1
ATOM 5912 O O . PHE F 6 19 ? 625.737 291.935 437.066 1.00 247.97 35 PHE F O 1
ATOM 5929 N N . GLU F 6 20 ? 624.563 290.122 436.424 1.00 261.41 36 GLU F N 1
ATOM 5930 C CA . GLU F 6 20 ? 623.630 290.888 435.613 1.00 261.41 36 GLU F CA 1
ATOM 5931 C C . GLU F 6 20 ? 622.820 291.858 436.459 1.00 261.41 36 GLU F C 1
ATOM 5932 O O . GLU F 6 20 ? 622.443 292.941 435.983 1.00 261.41 36 GLU F O 1
ATOM 5944 N N . HIS F 6 21 ? 622.546 291.484 437.711 1.00 256.68 37 HIS F N 1
ATOM 5945 C CA . HIS F 6 21 ? 621.820 292.359 438.618 1.00 256.68 37 HIS F CA 1
ATOM 5946 C C . HIS F 6 21 ? 622.615 293.640 438.831 1.00 256.68 37 HIS F C 1
ATOM 5947 O O . HIS F 6 21 ? 622.094 294.762 438.698 1.00 256.68 37 HIS F O 1
ATOM 5961 N N . VAL F 6 22 ? 623.909 293.475 439.099 1.00 236.95 38 VAL F N 1
ATOM 5962 C CA . VAL F 6 22 ? 624.792 294.612 439.289 1.00 236.95 38 VAL F CA 1
ATOM 5963 C C . VAL F 6 22 ? 624.909 295.411 438.003 1.00 236.95 38 VAL F C 1
ATOM 5964 O O . VAL F 6 22 ? 625.044 296.641 438.046 1.00 236.95 38 VAL F O 1
ATOM 5977 N N . LEU F 6 23 ? 624.870 294.734 436.849 1.00 242.61 39 LEU F N 1
ATOM 5978 C CA . LEU F 6 23 ? 624.961 295.440 435.575 1.00 242.61 39 LEU F CA 1
ATOM 5979 C C . LEU F 6 23 ? 623.796 296.401 435.405 1.00 242.61 39 LEU F C 1
ATOM 5980 O O . LEU F 6 23 ? 623.980 297.567 435.032 1.00 242.61 39 LEU F O 1
ATOM 5996 N N . ALA F 6 24 ? 622.585 295.920 435.688 1.00 258.78 40 ALA F N 1
ATOM 5997 C CA . ALA F 6 24 ? 621.404 296.771 435.568 1.00 258.78 40 ALA F CA 1
ATOM 5998 C C . ALA F 6 24 ? 621.485 297.947 436.533 1.00 258.78 40 ALA F C 1
ATOM 5999 O O . ALA F 6 24 ? 621.110 299.089 436.184 1.00 258.78 40 ALA F O 1
ATOM 6006 N N . ASN F 6 25 ? 621.998 297.682 437.744 1.00 242.25 41 ASN F N 1
ATOM 6007 C CA . ASN F 6 25 ? 622.146 298.737 438.740 1.00 242.25 41 ASN F CA 1
ATOM 6008 C C . ASN F 6 25 ? 623.049 299.841 438.228 1.00 242.25 41 ASN F C 1
ATOM 6009 O O . ASN F 6 25 ? 622.673 301.022 438.232 1.00 242.25 41 ASN F O 1
ATOM 6020 N N . ILE F 6 26 ? 624.238 299.465 437.753 1.00 230.74 42 ILE F N 1
ATOM 6021 C CA . ILE F 6 26 ? 625.173 300.472 437.276 1.00 230.74 42 ILE F CA 1
ATOM 6022 C C . ILE F 6 26 ? 624.637 301.193 436.064 1.00 230.74 42 ILE F C 1
ATOM 6023 O O . ILE F 6 26 ? 624.967 302.352 435.859 1.00 230.74 42 ILE F O 1
ATOM 6039 N N . ASN F 6 27 ? 623.822 300.533 435.239 1.00 243.69 43 ASN F N 1
ATOM 6040 C CA . ASN F 6 27 ? 623.296 301.225 434.066 1.00 243.69 43 ASN F CA 1
ATOM 6041 C C . ASN F 6 27 ? 622.377 302.376 434.461 1.00 243.69 43 ASN F C 1
ATOM 6042 O O . ASN F 6 27 ? 622.546 303.504 433.964 1.00 243.69 43 ASN F O 1
ATOM 6053 N N . LYS F 6 28 ? 621.414 302.124 435.370 1.00 250.34 44 LYS F N 1
ATOM 6054 C CA . LYS F 6 28 ? 620.532 303.225 435.797 1.00 250.34 44 LYS F CA 1
ATOM 6055 C C . LYS F 6 28 ? 621.369 304.302 436.502 1.00 250.34 44 LYS F C 1
ATOM 6056 O O . LYS F 6 28 ? 621.145 305.519 436.323 1.00 250.34 44 LYS F O 1
ATOM 6075 N N . LEU F 6 29 ? 622.404 303.870 437.225 1.00 232.25 45 LEU F N 1
ATOM 6076 C CA . LEU F 6 29 ? 623.287 304.815 437.889 1.00 232.25 45 LEU F CA 1
ATOM 6077 C C . LEU F 6 29 ? 624.064 305.659 436.884 1.00 232.25 45 LEU F C 1
ATOM 6078 O O . LEU F 6 29 ? 624.114 306.882 437.022 1.00 232.25 45 LEU F O 1
ATOM 6094 N N . ASN F 6 30 ? 624.658 305.025 435.861 1.00 219.95 46 ASN F N 1
ATOM 6095 C CA . ASN F 6 30 ? 625.410 305.735 434.828 1.00 219.95 46 ASN F CA 1
ATOM 6096 C C . ASN F 6 30 ? 624.554 306.775 434.146 1.00 219.95 46 ASN F C 1
ATOM 6097 O O . ASN F 6 30 ? 625.059 307.843 433.770 1.00 219.95 46 ASN F O 1
ATOM 6108 N N . ARG F 6 31 ? 623.258 306.483 433.990 1.00 241.67 47 ARG F N 1
ATOM 6109 C CA . ARG F 6 31 ? 622.369 307.492 433.433 1.00 241.67 47 ARG F CA 1
ATOM 6110 C C . ARG F 6 31 ? 622.315 308.679 434.381 1.00 241.67 47 ARG F C 1
ATOM 6111 O O . ARG F 6 31 ? 622.334 309.840 433.944 1.00 241.67 47 ARG F O 1
ATOM 6132 N N . SER F 6 32 ? 622.301 308.398 435.692 1.00 238.18 48 SER F N 1
ATOM 6133 C CA . SER F 6 32 ? 622.303 309.486 436.670 1.00 238.18 48 SER F CA 1
ATOM 6134 C C . SER F 6 32 ? 623.585 310.305 436.575 1.00 238.18 48 SER F C 1
ATOM 6135 O O . SER F 6 32 ? 623.558 311.539 436.660 1.00 238.18 48 SER F O 1
ATOM 6143 N N . LEU F 6 33 ? 624.710 309.621 436.387 1.00 230.68 49 LEU F N 1
ATOM 6144 C CA . LEU F 6 33 ? 626.010 310.279 436.287 1.00 230.68 49 LEU F CA 1
ATOM 6145 C C . LEU F 6 33 ? 626.065 311.232 435.112 1.00 230.68 49 LEU F C 1
ATOM 6146 O O . LEU F 6 33 ? 626.456 312.403 435.252 1.00 230.68 49 LEU F O 1
ATOM 6162 N N . GLU F 6 34 ? 625.708 310.719 433.937 1.00 236.26 50 GLU F N 1
ATOM 6163 C CA . GLU F 6 34 ? 625.723 311.528 432.729 1.00 236.26 50 GLU F CA 1
ATOM 6164 C C . GLU F 6 34 ? 624.779 312.709 432.854 1.00 236.26 50 GLU F C 1
ATOM 6165 O O . GLU F 6 34 ? 625.110 313.820 432.424 1.00 236.26 50 GLU F O 1
ATOM 6177 N N . ALA F 6 35 ? 623.611 312.495 433.467 1.00 245.22 51 ALA F N 1
ATOM 6178 C CA . ALA F 6 35 ? 622.663 313.590 433.643 1.00 245.22 51 ALA F CA 1
ATOM 6179 C C . ALA F 6 35 ? 623.238 314.658 434.561 1.00 245.22 51 ALA F C 1
ATOM 6180 O O . ALA F 6 35 ? 623.060 315.863 434.332 1.00 245.22 51 ALA F O 1
ATOM 6187 N N . VAL F 6 36 ? 623.951 314.222 435.595 1.00 218.45 52 VAL F N 1
ATOM 6188 C CA . VAL F 6 36 ? 624.554 315.139 436.550 1.00 218.45 52 VAL F CA 1
ATOM 6189 C C . VAL F 6 36 ? 625.581 316.022 435.867 1.00 218.45 52 VAL F C 1
ATOM 6190 O O . VAL F 6 36 ? 625.547 317.251 436.000 1.00 218.45 52 VAL F O 1
ATOM 6203 N N . ILE F 6 37 ? 626.512 315.413 435.133 1.00 216.33 53 ILE F N 1
ATOM 6204 C CA . ILE F 6 37 ? 627.527 316.232 434.468 1.00 216.33 53 ILE F CA 1
ATOM 6205 C C . ILE F 6 37 ? 626.907 317.103 433.393 1.00 216.33 53 ILE F C 1
ATOM 6206 O O . ILE F 6 37 ? 627.360 318.237 433.170 1.00 216.33 53 ILE F O 1
ATOM 6222 N N . ALA F 6 38 ? 625.856 316.606 432.733 1.00 229.54 54 ALA F N 1
ATOM 6223 C CA . ALA F 6 38 ? 625.177 317.380 431.706 1.00 229.54 54 ALA F CA 1
ATOM 6224 C C . ALA F 6 38 ? 624.581 318.639 432.306 1.00 229.54 54 ALA F C 1
ATOM 6225 O O . ALA F 6 38 ? 624.598 319.706 431.683 1.00 229.54 54 ALA F O 1
ATOM 6232 N N . VAL F 6 39 ? 624.078 318.535 433.536 1.00 226.06 55 VAL F N 1
ATOM 6233 C CA . VAL F 6 39 ? 623.546 319.712 434.202 1.00 226.06 55 VAL F CA 1
ATOM 6234 C C . VAL F 6 39 ? 624.692 320.580 434.694 1.00 226.06 55 VAL F C 1
ATOM 6235 O O . VAL F 6 39 ? 624.567 321.809 434.759 1.00 226.06 55 VAL F O 1
ATOM 6248 N N . GLY F 6 40 ? 625.819 319.967 435.046 1.00 212.69 56 GLY F N 1
ATOM 6249 C CA . GLY F 6 40 ? 626.953 320.695 435.556 1.00 212.69 56 GLY F CA 1
ATOM 6250 C C . GLY F 6 40 ? 627.896 321.324 434.563 1.00 212.69 56 GLY F C 1
ATOM 6251 O O . GLY F 6 40 ? 628.861 321.951 435.007 1.00 212.69 56 GLY F O 1
ATOM 6255 N N . ASN F 6 41 ? 627.673 321.222 433.250 1.00 227.29 57 ASN F N 1
ATOM 6256 C CA . ASN F 6 41 ? 628.616 321.804 432.287 1.00 227.29 57 ASN F CA 1
ATOM 6257 C C . ASN F 6 41 ? 628.519 323.343 432.125 1.00 227.29 57 ASN F C 1
ATOM 6258 O O . ASN F 6 41 ? 629.002 323.870 431.116 1.00 227.29 57 ASN F O 1
ATOM 6269 N N . GLU F 6 42 ? 627.951 324.082 433.077 1.00 213.11 58 GLU F N 1
ATOM 6270 C CA . GLU F 6 42 ? 627.870 325.535 433.034 1.00 213.11 58 GLU F CA 1
ATOM 6271 C C . GLU F 6 42 ? 629.125 326.208 433.593 1.00 213.11 58 GLU F C 1
ATOM 6272 O O . GLU F 6 42 ? 629.078 327.398 433.926 1.00 213.11 58 GLU F O 1
ATOM 6284 N N . PHE F 6 43 ? 630.236 325.477 433.715 1.00 207.00 59 PHE F N 1
ATOM 6285 C CA . PHE F 6 43 ? 631.456 325.958 434.347 1.00 207.00 59 PHE F CA 1
ATOM 6286 C C . PHE F 6 43 ? 632.607 326.201 433.388 1.00 207.00 59 PHE F C 1
ATOM 6287 O O . PHE F 6 43 ? 633.761 326.225 433.827 1.00 207.00 59 PHE F O 1
ATOM 6304 N N . SER F 6 44 ? 632.335 326.390 432.101 1.00 213.44 60 SER F N 1
ATOM 6305 C CA . SER F 6 44 ? 633.418 326.640 431.157 1.00 213.44 60 SER F CA 1
ATOM 6306 C C . SER F 6 44 ? 633.802 328.111 431.158 1.00 213.44 60 SER F C 1
ATOM 6307 O O . SER F 6 44 ? 634.915 328.482 431.549 1.00 213.44 60 SER F O 1
ATOM 6315 N N . SER F 6 45 ? 632.871 328.966 430.739 1.00 204.43 61 SER F N 1
ATOM 6316 C CA . SER F 6 45 ? 633.131 330.397 430.689 1.00 204.43 61 SER F CA 1
ATOM 6317 C C . SER F 6 45 ? 633.272 330.990 432.075 1.00 204.43 61 SER F C 1
ATOM 6318 O O . SER F 6 45 ? 634.033 331.941 432.265 1.00 204.43 61 SER F O 1
ATOM 6326 N N . VAL F 6 46 ? 632.557 330.441 433.051 1.00 193.45 62 VAL F N 1
ATOM 6327 C CA . VAL F 6 46 ? 632.628 330.967 434.405 1.00 193.45 62 VAL F CA 1
ATOM 6328 C C . VAL F 6 46 ? 634.013 330.710 434.981 1.00 193.45 62 VAL F C 1
ATOM 6329 O O . VAL F 6 46 ? 634.659 331.611 435.555 1.00 193.45 62 VAL F O 1
ATOM 6342 N N . GLU F 6 47 ? 634.495 329.478 434.820 1.00 207.31 63 GLU F N 1
ATOM 6343 C CA . GLU F 6 47 ? 635.823 329.142 435.297 1.00 207.31 63 GLU F CA 1
ATOM 6344 C C . GLU F 6 47 ? 636.858 329.931 434.537 1.00 207.31 63 GLU F C 1
ATOM 6345 O O . GLU F 6 47 ? 637.847 330.370 435.119 1.00 207.31 63 GLU F O 1
ATOM 6357 N N . ALA F 6 48 ? 636.643 330.112 433.237 1.00 206.02 64 ALA F N 1
ATOM 6358 C CA . ALA F 6 48 ? 637.585 330.874 432.433 1.00 206.02 64 ALA F CA 1
ATOM 6359 C C . ALA F 6 48 ? 637.647 332.318 432.904 1.00 206.02 64 ALA F C 1
ATOM 6360 O O . ALA F 6 48 ? 638.721 332.931 432.931 1.00 206.02 64 ALA F O 1
ATOM 6367 N N . LEU F 6 49 ? 636.500 332.858 433.310 1.00 193.92 65 LEU F N 1
ATOM 6368 C CA . LEU F 6 49 ? 636.419 334.227 433.782 1.00 193.92 65 LEU F CA 1
ATOM 6369 C C . LEU F 6 49 ? 637.262 334.420 435.026 1.00 193.92 65 LEU F C 1
ATOM 6370 O O . LEU F 6 49 ? 638.149 335.285 435.081 1.00 193.92 65 LEU F O 1
ATOM 6386 N N . TRP F 6 50 ? 637.014 333.600 436.037 1.00 199.72 66 TRP F N 1
ATOM 6387 C CA . TRP F 6 50 ? 637.811 333.780 437.247 1.00 199.72 66 TRP F CA 1
ATOM 6388 C C . TRP F 6 50 ? 639.215 333.189 437.082 1.00 199.72 66 TRP F C 1
ATOM 6389 O O . TRP F 6 50 ? 640.111 333.474 437.893 1.00 199.72 66 TRP F O 1
ATOM 6410 N N . SER F 6 51 ? 639.470 332.450 436.001 1.00 213.22 67 SER F N 1
ATOM 6411 C CA . SER F 6 51 ? 640.831 332.055 435.722 1.00 213.22 67 SER F CA 1
ATOM 6412 C C . SER F 6 51 ? 641.573 333.301 435.293 1.00 213.22 67 SER F C 1
ATOM 6413 O O . SER F 6 51 ? 642.708 333.539 435.710 1.00 213.22 67 SER F O 1
ATOM 6421 N N . GLN F 6 52 ? 640.904 334.133 434.482 1.00 208.46 68 GLN F N 1
ATOM 6422 C CA . GLN F 6 52 ? 641.490 335.399 434.071 1.00 208.46 68 GLN F CA 1
ATOM 6423 C C . GLN F 6 52 ? 641.698 336.293 435.273 1.00 208.46 68 GLN F C 1
ATOM 6424 O O . GLN F 6 52 ? 642.661 337.061 435.297 1.00 208.46 68 GLN F O 1
ATOM 6438 N N . PHE F 6 53 ? 640.802 336.201 436.266 1.00 203.78 69 PHE F N 1
ATOM 6439 C CA . PHE F 6 53 ? 640.956 336.971 437.501 1.00 203.78 69 PHE F CA 1
ATOM 6440 C C . PHE F 6 53 ? 642.277 336.632 438.167 1.00 203.78 69 PHE F C 1
ATOM 6441 O O . PHE F 6 53 ? 643.122 337.509 438.387 1.00 203.78 69 PHE F O 1
ATOM 6458 N N . GLU F 6 54 ? 642.480 335.344 438.467 1.00 220.49 70 GLU F N 1
ATOM 6459 C CA . GLU F 6 54 ? 643.739 334.939 439.090 1.00 220.49 70 GLU F CA 1
ATOM 6460 C C . GLU F 6 54 ? 644.933 335.215 438.183 1.00 220.49 70 GLU F C 1
ATOM 6461 O O . GLU F 6 54 ? 646.043 335.439 438.678 1.00 220.49 70 GLU F O 1
ATOM 6473 N N . ASN F 6 55 ? 644.727 335.221 436.862 1.00 224.54 71 ASN F N 1
ATOM 6474 C CA . ASN F 6 55 ? 645.826 335.539 435.964 1.00 224.54 71 ASN F CA 1
ATOM 6475 C C . ASN F 6 55 ? 646.230 336.991 436.126 1.00 224.54 71 ASN F C 1
ATOM 6476 O O . ASN F 6 55 ? 647.424 337.304 436.201 1.00 224.54 71 ASN F O 1
ATOM 6487 N N . VAL F 6 56 ? 645.246 337.892 436.200 1.00 228.83 72 VAL F N 1
ATOM 6488 C CA . VAL F 6 56 ? 645.568 339.303 436.363 1.00 228.83 72 VAL F CA 1
ATOM 6489 C C . VAL F 6 56 ? 646.067 339.610 437.767 1.00 228.83 72 VAL F C 1
ATOM 6490 O O . VAL F 6 56 ? 646.615 340.698 437.982 1.00 228.83 72 VAL F O 1
ATOM 6503 N N . MET F 6 57 ? 645.899 338.691 438.733 1.00 238.62 73 MET F N 1
ATOM 6504 C CA . MET F 6 57 ? 646.449 338.955 440.061 1.00 238.62 73 MET F CA 1
ATOM 6505 C C . MET F 6 57 ? 647.970 339.004 440.004 1.00 238.62 73 MET F C 1
ATOM 6506 O O . MET F 6 57 ? 648.598 339.820 440.689 1.00 238.62 73 MET F O 1
ATOM 6520 N N . SER F 6 58 ? 648.571 338.146 439.179 1.00 245.13 74 SER F N 1
ATOM 6521 C CA . SER F 6 58 ? 650.011 338.076 438.986 1.00 245.13 74 SER F CA 1
ATOM 6522 C C . SER F 6 58 ? 650.451 338.844 437.743 1.00 245.13 74 SER F C 1
ATOM 6523 O O . SER F 6 58 ? 651.410 338.434 437.078 1.00 245.13 74 SER F O 1
ATOM 6531 N N . TRP F 6 59 ? 649.760 339.942 437.421 1.00 236.68 75 TRP F N 1
ATOM 6532 C CA . TRP F 6 59 ? 650.018 340.765 436.241 1.00 236.68 75 TRP F CA 1
ATOM 6533 C C . TRP F 6 59 ? 650.432 342.189 436.598 1.00 236.68 75 TRP F C 1
ATOM 6534 O O . TRP F 6 59 ? 651.448 342.685 436.103 1.00 236.68 75 TRP F O 1
ATOM 6555 N N . SER F 6 60 ? 649.660 342.856 437.446 1.00 223.57 76 SER F N 1
ATOM 6556 C CA . SER F 6 60 ? 649.972 344.224 437.840 1.00 223.57 76 SER F CA 1
ATOM 6557 C C . SER F 6 60 ? 651.235 344.277 438.691 1.00 223.57 76 SER F C 1
ATOM 6558 O O . SER F 6 60 ? 651.987 345.251 438.642 1.00 223.57 76 SER F O 1
ATOM 6566 N N . ALA G 7 2 ? 637.738 404.592 414.603 1.00 209.50 22 ALA G N 1
ATOM 6567 C CA . ALA G 7 2 ? 638.708 404.031 415.534 1.00 209.50 22 ALA G CA 1
ATOM 6568 C C . ALA G 7 2 ? 638.050 403.699 416.865 1.00 209.50 22 ALA G C 1
ATOM 6569 O O . ALA G 7 2 ? 638.172 402.575 417.365 1.00 209.50 22 ALA G O 1
ATOM 6575 N N . VAL G 7 3 ? 637.358 404.696 417.424 1.00 201.26 23 VAL G N 1
ATOM 6576 C CA . VAL G 7 3 ? 636.677 404.526 418.707 1.00 201.26 23 VAL G CA 1
ATOM 6577 C C . VAL G 7 3 ? 635.647 403.402 418.631 1.00 201.26 23 VAL G C 1
ATOM 6578 O O . VAL G 7 3 ? 635.746 402.403 419.354 1.00 201.26 23 VAL G O 1
ATOM 6591 N N . LYS G 7 4 ? 634.668 403.520 417.732 1.00 210.07 24 LYS G N 1
ATOM 6592 C CA . LYS G 7 4 ? 633.671 402.469 417.630 1.00 210.07 24 LYS G CA 1
ATOM 6593 C C . LYS G 7 4 ? 634.257 401.189 417.067 1.00 210.07 24 LYS G C 1
ATOM 6594 O O . LYS G 7 4 ? 633.697 400.117 417.317 1.00 210.07 24 LYS G O 1
ATOM 6613 N N . ALA G 7 5 ? 635.366 401.276 416.324 1.00 210.03 25 ALA G N 1
ATOM 6614 C CA . ALA G 7 5 ? 636.013 400.069 415.835 1.00 210.03 25 ALA G CA 1
ATOM 6615 C C . ALA G 7 5 ? 636.485 399.253 417.023 1.00 210.03 25 ALA G C 1
ATOM 6616 O O . ALA G 7 5 ? 636.303 398.032 417.075 1.00 210.03 25 ALA G O 1
ATOM 6623 N N . ARG G 7 6 ? 637.034 399.935 418.023 1.00 216.47 26 ARG G N 1
ATOM 6624 C CA . ARG G 7 6 ? 637.465 399.255 419.229 1.00 216.47 26 ARG G CA 1
ATOM 6625 C C . ARG G 7 6 ? 636.263 398.799 420.051 1.00 216.47 26 ARG G C 1
ATOM 6626 O O . ARG G 7 6 ? 636.326 397.736 420.684 1.00 216.47 26 ARG G O 1
ATOM 6647 N N . GLN G 7 7 ? 635.168 399.579 420.041 1.00 200.93 27 GLN G N 1
ATOM 6648 C CA . GLN G 7 7 ? 633.956 399.189 420.768 1.00 200.93 27 GLN G CA 1
ATOM 6649 C C . GLN G 7 7 ? 633.438 397.863 420.252 1.00 200.93 27 GLN G C 1
ATOM 6650 O O . GLN G 7 7 ? 633.200 396.919 421.014 1.00 200.93 27 GLN G O 1
ATOM 6664 N N . LEU G 7 8 ? 633.271 397.777 418.941 1.00 205.58 28 LEU G N 1
ATOM 6665 C CA . LEU G 7 8 ? 632.798 396.546 418.349 1.00 205.58 28 LEU G CA 1
ATOM 6666 C C . LEU G 7 8 ? 633.856 395.463 418.400 1.00 205.58 28 LEU G C 1
ATOM 6667 O O . LEU G 7 8 ? 633.494 394.291 418.351 1.00 205.58 28 LEU G O 1
ATOM 6683 N N . ALA G 7 9 ? 635.143 395.811 418.515 1.00 200.46 29 ALA G N 1
ATOM 6684 C CA . ALA G 7 9 ? 636.153 394.773 418.661 1.00 200.46 29 ALA G CA 1
ATOM 6685 C C . ALA G 7 9 ? 635.939 394.077 419.989 1.00 200.46 29 ALA G C 1
ATOM 6686 O O . ALA G 7 9 ? 635.954 392.841 420.080 1.00 200.46 29 ALA G O 1
ATOM 6693 N N . HIS G 7 10 ? 635.680 394.884 421.014 1.00 223.08 30 HIS G N 1
ATOM 6694 C CA . HIS G 7 10 ? 635.382 394.365 422.336 1.00 223.08 30 HIS G CA 1
ATOM 6695 C C . HIS G 7 10 ? 634.106 393.550 422.302 1.00 223.08 30 HIS G C 1
ATOM 6696 O O . HIS G 7 10 ? 634.031 392.467 422.893 1.00 223.08 30 HIS G O 1
ATOM 6710 N N . LEU G 7 11 ? 633.092 394.066 421.613 1.00 204.81 31 LEU G N 1
ATOM 6711 C CA . LEU G 7 11 ? 631.817 393.373 421.544 1.00 204.81 31 LEU G CA 1
ATOM 6712 C C . LEU G 7 11 ? 631.947 392.045 420.822 1.00 204.81 31 LEU G C 1
ATOM 6713 O O . LEU G 7 11 ? 631.386 391.041 421.261 1.00 204.81 31 LEU G O 1
ATOM 6729 N N . HIS G 7 12 ? 632.688 392.019 419.722 1.00 232.31 32 HIS G N 1
ATOM 6730 C CA . HIS G 7 12 ? 632.863 390.783 418.975 1.00 232.31 32 HIS G CA 1
ATOM 6731 C C . HIS G 7 12 ? 633.617 389.763 419.804 1.00 232.31 32 HIS G C 1
ATOM 6732 O O . HIS G 7 12 ? 633.259 388.579 419.808 1.00 232.31 32 HIS G O 1
ATOM 6746 N N . SER G 7 13 ? 634.639 390.211 420.539 1.00 212.70 33 SER G N 1
ATOM 6747 C CA . SER G 7 13 ? 635.387 389.291 421.383 1.00 212.70 33 SER G CA 1
ATOM 6748 C C . SER G 7 13 ? 634.492 388.737 422.479 1.00 212.70 33 SER G C 1
ATOM 6749 O O . SER G 7 13 ? 634.492 387.525 422.746 1.00 212.70 33 SER G O 1
ATOM 6757 N N . GLN G 7 14 ? 633.692 389.618 423.087 1.00 202.01 34 GLN G N 1
ATOM 6758 C CA . GLN G 7 14 ? 632.757 389.241 424.137 1.00 202.01 34 GLN G CA 1
ATOM 6759 C C . GLN G 7 14 ? 631.788 388.181 423.660 1.00 202.01 34 GLN G C 1
ATOM 6760 O O . GLN G 7 14 ? 631.658 387.119 424.263 1.00 202.01 34 GLN G O 1
ATOM 6774 N N . LEU G 7 15 ? 631.076 388.486 422.590 1.00 215.54 35 LEU G N 1
ATOM 6775 C CA . LEU G 7 15 ? 630.046 387.604 422.069 1.00 215.54 35 LEU G CA 1
ATOM 6776 C C . LEU G 7 15 ? 630.615 386.287 421.567 1.00 215.54 35 LEU G C 1
ATOM 6777 O O . LEU G 7 15 ? 630.007 385.226 421.769 1.00 215.54 35 LEU G O 1
ATOM 6793 N N . THR G 7 16 ? 631.776 386.337 420.914 1.00 230.95 36 THR G N 1
ATOM 6794 C CA . THR G 7 16 ? 632.426 385.139 420.401 1.00 230.95 36 THR G CA 1
ATOM 6795 C C . THR G 7 16 ? 632.745 384.187 421.534 1.00 230.95 36 THR G C 1
ATOM 6796 O O . THR G 7 16 ? 632.316 383.017 421.570 1.00 230.95 36 THR G O 1
ATOM 6807 N N . GLN G 7 17 ? 633.484 384.704 422.495 1.00 211.48 37 GLN G N 1
ATOM 6808 C CA . GLN G 7 17 ? 633.881 383.910 423.624 1.00 211.48 37 GLN G CA 1
ATOM 6809 C C . GLN G 7 17 ? 632.690 383.590 424.508 1.00 211.48 37 GLN G C 1
ATOM 6810 O O . GLN G 7 17 ? 632.724 382.594 425.230 1.00 211.48 37 GLN G O 1
ATOM 6824 N N . LEU G 7 18 ? 631.622 384.386 424.432 1.00 215.09 38 LEU G N 1
ATOM 6825 C CA . LEU G 7 18 ? 630.420 384.082 425.176 1.00 215.09 38 LEU G CA 1
ATOM 6826 C C . LEU G 7 18 ? 629.794 382.818 424.641 1.00 215.09 38 LEU G C 1
ATOM 6827 O O . LEU G 7 18 ? 629.417 381.941 425.415 1.00 215.09 38 LEU G O 1
ATOM 6843 N N . SER G 7 19 ? 629.660 382.727 423.313 1.00 218.78 39 SER G N 1
ATOM 6844 C CA . SER G 7 19 ? 629.090 381.530 422.699 1.00 218.78 39 SER G CA 1
ATOM 6845 C C . SER G 7 19 ? 629.919 380.316 423.072 1.00 218.78 39 SER G C 1
ATOM 6846 O O . SER G 7 19 ? 629.377 379.257 423.427 1.00 218.78 39 SER G O 1
ATOM 6854 N N . HIS G 7 20 ? 631.243 380.489 423.053 1.00 212.82 40 HIS G N 1
ATOM 6855 C CA . HIS G 7 20 ? 632.145 379.409 423.429 1.00 212.82 40 HIS G CA 1
ATOM 6856 C C . HIS G 7 20 ? 631.920 378.968 424.870 1.00 212.82 40 HIS G C 1
ATOM 6857 O O . HIS G 7 20 ? 631.768 377.770 425.167 1.00 212.82 40 HIS G O 1
ATOM 6871 N N . ASN G 7 21 ? 631.890 379.939 425.774 1.00 214.12 41 ASN G N 1
ATOM 6872 C CA . ASN G 7 21 ? 631.724 379.660 427.188 1.00 214.12 41 ASN G CA 1
ATOM 6873 C C . ASN G 7 21 ? 630.377 379.028 427.484 1.00 214.12 41 ASN G C 1
ATOM 6874 O O . ASN G 7 21 ? 630.281 378.134 428.324 1.00 214.12 41 ASN G O 1
ATOM 6885 N N . LEU G 7 22 ? 629.323 379.484 426.819 1.00 215.01 42 LEU G N 1
ATOM 6886 C CA . LEU G 7 22 ? 628.009 378.917 427.085 1.00 215.01 42 LEU G CA 1
ATOM 6887 C C . LEU G 7 22 ? 627.925 377.489 426.596 1.00 215.01 42 LEU G C 1
ATOM 6888 O O . LEU G 7 22 ? 627.258 376.661 427.236 1.00 215.01 42 LEU G O 1
ATOM 6904 N N . ALA G 7 23 ? 628.603 377.185 425.483 1.00 205.14 43 ALA G N 1
ATOM 6905 C CA . ALA G 7 23 ? 628.629 375.816 424.987 1.00 205.14 43 ALA G CA 1
ATOM 6906 C C . ALA G 7 23 ? 629.279 374.923 426.020 1.00 205.14 43 ALA G C 1
ATOM 6907 O O . ALA G 7 23 ? 628.717 373.885 426.421 1.00 205.14 43 ALA G O 1
ATOM 6914 N N . THR G 7 24 ? 630.460 375.363 426.473 1.00 204.51 44 THR G N 1
ATOM 6915 C CA . THR G 7 24 ? 631.247 374.701 427.502 1.00 204.51 44 THR G CA 1
ATOM 6916 C C . THR G 7 24 ? 630.384 374.425 428.720 1.00 204.51 44 THR G C 1
ATOM 6917 O O . THR G 7 24 ? 630.202 373.276 429.145 1.00 204.51 44 THR G O 1
ATOM 6928 N N . THR G 7 25 ? 629.779 375.493 429.222 1.00 204.93 45 THR G N 1
ATOM 6929 C CA . THR G 7 25 ? 628.930 375.527 430.391 1.00 204.93 45 THR G CA 1
ATOM 6930 C C . THR G 7 25 ? 627.804 374.522 430.360 1.00 204.93 45 THR G C 1
ATOM 6931 O O . THR G 7 25 ? 627.811 373.568 431.133 1.00 204.93 45 THR G O 1
ATOM 6942 N N . GLU G 7 26 ? 626.859 374.731 429.452 1.00 207.37 46 GLU G N 1
ATOM 6943 C CA . GLU G 7 26 ? 625.671 373.896 429.389 1.00 207.37 46 GLU G CA 1
ATOM 6944 C C . GLU G 7 26 ? 625.995 372.430 429.146 1.00 207.37 46 GLU G C 1
ATOM 6945 O O . GLU G 7 26 ? 625.558 371.555 429.917 1.00 207.37 46 GLU G O 1
ATOM 6957 N N . ASN G 7 27 ? 626.763 372.146 428.086 1.00 202.40 47 ASN G N 1
ATOM 6958 C CA . ASN G 7 27 ? 627.060 370.766 427.728 1.00 202.40 47 ASN G CA 1
ATOM 6959 C C . ASN G 7 27 ? 627.788 370.024 428.835 1.00 202.40 47 ASN G C 1
ATOM 6960 O O . ASN G 7 27 ? 627.319 368.987 429.332 1.00 202.40 47 ASN G O 1
ATOM 6971 N N . LEU G 7 28 ? 628.936 370.545 429.235 1.00 193.44 48 LEU G N 1
ATOM 6972 C CA . LEU G 7 28 ? 629.724 369.847 430.221 1.00 193.44 48 LEU G CA 1
ATOM 6973 C C . LEU G 7 28 ? 629.066 369.835 431.586 1.00 193.44 48 LEU G C 1
ATOM 6974 O O . LEU G 7 28 ? 629.285 368.891 432.348 1.00 193.44 48 LEU G O 1
ATOM 6990 N N . MET G 7 29 ? 628.236 370.827 431.907 1.00 198.11 49 MET G N 1
ATOM 6991 C CA . MET G 7 29 ? 627.584 370.824 433.206 1.00 198.11 49 MET G CA 1
ATOM 6992 C C . MET G 7 29 ? 626.577 369.696 433.284 1.00 198.11 49 MET G C 1
ATOM 6993 O O . MET G 7 29 ? 626.546 368.955 434.275 1.00 198.11 49 MET G O 1
ATOM 7007 N N . ARG G 7 30 ? 625.723 369.578 432.262 1.00 205.81 50 ARG G N 1
ATOM 7008 C CA . ARG G 7 30 ? 624.730 368.509 432.254 1.00 205.81 50 ARG G CA 1
ATOM 7009 C C . ARG G 7 30 ? 625.412 367.151 432.287 1.00 205.81 50 ARG G C 1
ATOM 7010 O O . ARG G 7 30 ? 625.010 366.241 433.042 1.00 205.81 50 ARG G O 1
ATOM 7031 N N . MET G 7 31 ? 626.483 367.030 431.500 1.00 200.31 51 MET G N 1
ATOM 7032 C CA . MET G 7 31 ? 627.252 365.800 431.430 1.00 200.31 51 MET G CA 1
ATOM 7033 C C . MET G 7 31 ? 627.808 365.428 432.791 1.00 200.31 51 MET G C 1
ATOM 7034 O O . MET G 7 31 ? 627.609 364.313 433.284 1.00 200.31 51 MET G O 1
ATOM 7048 N N . THR G 7 32 ? 628.494 366.376 433.415 1.00 198.96 52 THR G N 1
ATOM 7049 C CA . THR G 7 32 ? 629.099 366.153 434.714 1.00 198.96 52 THR G CA 1
ATOM 7050 C C . THR G 7 32 ? 628.067 365.884 435.791 1.00 198.96 52 THR G C 1
ATOM 7051 O O . THR G 7 32 ? 628.370 365.180 436.753 1.00 198.96 52 THR G O 1
ATOM 7062 N N . ALA G 7 33 ? 626.854 366.422 435.657 1.00 198.14 53 ALA G N 1
ATOM 7063 C CA . ALA G 7 33 ? 625.824 366.126 436.647 1.00 198.14 53 ALA G CA 1
ATOM 7064 C C . ALA G 7 33 ? 625.469 364.654 436.578 1.00 198.14 53 ALA G C 1
ATOM 7065 O O . ALA G 7 33 ? 625.321 363.971 437.609 1.00 198.14 53 ALA G O 1
ATOM 7072 N N . VAL G 7 34 ? 625.365 364.147 435.351 1.00 195.52 54 VAL G N 1
ATOM 7073 C CA . VAL G 7 34 ? 625.073 362.733 435.170 1.00 195.52 54 VAL G CA 1
ATOM 7074 C C . VAL G 7 34 ? 626.229 361.898 435.707 1.00 195.52 54 VAL G C 1
ATOM 7075 O O . VAL G 7 34 ? 626.025 360.884 436.394 1.00 195.52 54 VAL G O 1
ATOM 7088 N N . GLN G 7 35 ? 627.457 362.335 435.415 1.00 183.95 55 GLN G N 1
ATOM 7089 C CA . GLN G 7 35 ? 628.651 361.648 435.892 1.00 183.95 55 GLN G CA 1
ATOM 7090 C C . GLN G 7 35 ? 628.686 361.613 437.408 1.00 183.95 55 GLN G C 1
ATOM 7091 O O . GLN G 7 35 ? 629.083 360.614 438.015 1.00 183.95 55 GLN G O 1
ATOM 7105 N N . ALA G 7 36 ? 628.255 362.704 438.028 1.00 191.53 56 ALA G N 1
ATOM 7106 C CA . ALA G 7 36 ? 628.251 362.810 439.472 1.00 191.53 56 ALA G CA 1
ATOM 7107 C C . ALA G 7 36 ? 627.318 361.795 440.090 1.00 191.53 56 ALA G C 1
ATOM 7108 O O . ALA G 7 36 ? 627.689 361.094 441.036 1.00 191.53 56 ALA G O 1
ATOM 7115 N N . GLU G 7 37 ? 626.098 361.705 439.569 1.00 193.51 57 GLU G N 1
ATOM 7116 C CA . GLU G 7 37 ? 625.167 360.733 440.129 1.00 193.51 57 GLU G CA 1
ATOM 7117 C C . GLU G 7 37 ? 625.643 359.307 439.887 1.00 193.51 57 GLU G C 1
ATOM 7118 O O . GLU G 7 37 ? 625.403 358.412 440.718 1.00 193.51 57 GLU G O 1
ATOM 7130 N N . ALA G 7 38 ? 626.344 359.085 438.776 1.00 184.95 58 ALA G N 1
ATOM 7131 C CA . ALA G 7 38 ? 626.863 357.754 438.500 1.00 184.95 58 ALA G CA 1
ATOM 7132 C C . ALA G 7 38 ? 627.904 357.380 439.538 1.00 184.95 58 ALA G C 1
ATOM 7133 O O . ALA G 7 38 ? 627.867 356.290 440.128 1.00 184.95 58 ALA G O 1
ATOM 7140 N N . MET G 7 39 ? 628.820 358.305 439.789 1.00 185.31 59 MET G N 1
ATOM 7141 C CA . MET G 7 39 ? 629.865 358.085 440.769 1.00 185.31 59 MET G CA 1
ATOM 7142 C C . MET G 7 39 ? 629.284 357.945 442.161 1.00 185.31 59 MET G C 1
ATOM 7143 O O . MET G 7 39 ? 629.823 357.199 442.987 1.00 185.31 59 MET G O 1
ATOM 7157 N N . ARG G 7 40 ? 628.178 358.644 442.423 1.00 203.99 60 ARG G N 1
ATOM 7158 C CA . ARG G 7 40 ? 627.509 358.567 443.711 1.00 203.99 60 ARG G CA 1
ATOM 7159 C C . ARG G 7 40 ? 627.058 357.150 443.988 1.00 203.99 60 ARG G C 1
ATOM 7160 O O . ARG G 7 40 ? 627.425 356.548 445.008 1.00 203.99 60 ARG G O 1
ATOM 7181 N N . GLY G 7 41 ? 626.242 356.615 443.080 1.00 206.80 61 GLY G N 1
ATOM 7182 C CA . GLY G 7 41 ? 625.750 355.263 443.258 1.00 206.80 61 GLY G CA 1
ATOM 7183 C C . GLY G 7 41 ? 626.868 354.247 443.293 1.00 206.80 61 GLY G C 1
ATOM 7184 O O . GLY G 7 41 ? 626.808 353.270 444.053 1.00 206.80 61 GLY G O 1
ATOM 7188 N N . LEU G 7 42 ? 627.918 354.493 442.511 1.00 196.12 62 LEU G N 1
ATOM 7189 C CA . LEU G 7 42 ? 629.060 353.600 442.456 1.00 196.12 62 LEU G CA 1
ATOM 7190 C C . LEU G 7 42 ? 629.732 353.489 443.811 1.00 196.12 62 LEU G C 1
ATOM 7191 O O . LEU G 7 42 ? 629.898 352.388 444.369 1.00 196.12 62 LEU G O 1
ATOM 7207 N N . GLY G 7 43 ? 630.147 354.630 444.343 1.00 190.53 63 GLY G N 1
ATOM 7208 C CA . GLY G 7 43 ? 630.827 354.634 445.614 1.00 190.53 63 GLY G CA 1
ATOM 7209 C C . GLY G 7 43 ? 629.952 354.143 446.740 1.00 190.53 63 GLY G C 1
ATOM 7210 O O . GLY G 7 43 ? 630.442 353.510 447.675 1.00 190.53 63 GLY G O 1
ATOM 7214 N N . SER G 7 44 ? 628.647 354.396 446.656 1.00 201.29 64 SER G N 1
ATOM 7215 C CA . SER G 7 44 ? 627.762 353.927 447.708 1.00 201.29 64 SER G CA 1
ATOM 7216 C C . SER G 7 44 ? 627.691 352.415 447.708 1.00 201.29 64 SER G C 1
ATOM 7217 O O . SER G 7 44 ? 627.680 351.781 448.775 1.00 201.29 64 SER G O 1
ATOM 7225 N N . TRP G 7 45 ? 627.662 351.826 446.513 1.00 196.29 65 TRP G N 1
ATOM 7226 C CA . TRP G 7 45 ? 627.610 350.378 446.408 1.00 196.29 65 TRP G CA 1
ATOM 7227 C C . TRP G 7 45 ? 628.870 349.764 446.991 1.00 196.29 65 TRP G C 1
ATOM 7228 O O . TRP G 7 45 ? 628.816 348.797 447.761 1.00 196.29 65 TRP G O 1
ATOM 7249 N N . HIS G 7 46 ? 630.017 350.335 446.651 1.00 195.75 66 HIS G N 1
ATOM 7250 C CA . HIS G 7 46 ? 631.261 349.797 447.184 1.00 195.75 66 HIS G CA 1
ATOM 7251 C C . HIS G 7 46 ? 631.386 350.018 448.677 1.00 195.75 66 HIS G C 1
ATOM 7252 O O . HIS G 7 46 ? 632.008 349.208 449.386 1.00 195.75 66 HIS G O 1
ATOM 7266 N N . ALA G 7 47 ? 630.803 351.105 449.166 1.00 194.14 67 ALA G N 1
ATOM 7267 C CA . ALA G 7 47 ? 630.838 351.373 450.588 1.00 194.14 67 ALA G CA 1
ATOM 7268 C C . ALA G 7 47 ? 630.089 350.282 451.315 1.00 194.14 67 ALA G C 1
ATOM 7269 O O . ALA G 7 47 ? 630.617 349.664 452.242 1.00 194.14 67 ALA G O 1
ATOM 7276 N N . GLY G 7 48 ? 628.880 349.984 450.843 1.00 193.65 68 GLY G N 1
ATOM 7277 C CA . GLY G 7 48 ? 628.107 348.918 451.448 1.00 193.65 68 GLY G CA 1
ATOM 7278 C C . GLY G 7 48 ? 628.768 347.564 451.286 1.00 193.65 68 GLY G C 1
ATOM 7279 O O . GLY G 7 48 ? 628.572 346.672 452.119 1.00 193.65 68 GLY G O 1
ATOM 7283 N N . LEU G 7 49 ? 629.572 347.396 450.229 1.00 196.04 69 LEU G N 1
ATOM 7284 C CA . LEU G 7 49 ? 630.281 346.138 450.046 1.00 196.04 69 LEU G CA 1
ATOM 7285 C C . LEU G 7 49 ? 631.264 345.953 451.179 1.00 196.04 69 LEU G C 1
ATOM 7286 O O . LEU G 7 49 ? 631.327 344.894 451.820 1.00 196.04 69 LEU G O 1
ATOM 7302 N N . PHE G 7 50 ? 632.017 347.002 451.459 1.00 186.95 70 PHE G N 1
ATOM 7303 C CA . PHE G 7 50 ? 632.967 346.917 452.549 1.00 186.95 70 PHE G CA 1
ATOM 7304 C C . PHE G 7 50 ? 632.251 346.853 453.895 1.00 186.95 70 PHE G C 1
ATOM 7305 O O . PHE G 7 50 ? 632.785 346.264 454.844 1.00 186.95 70 PHE G O 1
ATOM 7322 N N . MET G 7 51 ? 631.038 347.411 453.990 1.00 198.57 71 MET G N 1
ATOM 7323 C CA . MET G 7 51 ? 630.273 347.311 455.231 1.00 198.57 71 MET G CA 1
ATOM 7324 C C . MET G 7 51 ? 629.948 345.857 455.513 1.00 198.57 71 MET G C 1
ATOM 7325 O O . MET G 7 51 ? 630.109 345.357 456.636 1.00 198.57 71 MET G O 1
ATOM 7339 N N . ALA G 7 52 ? 629.488 345.163 454.480 1.00 198.41 72 ALA G N 1
ATOM 7340 C CA . ALA G 7 52 ? 629.163 343.758 454.635 1.00 198.41 72 ALA G CA 1
ATOM 7341 C C . ALA G 7 52 ? 630.415 342.950 454.907 1.00 198.41 72 ALA G C 1
ATOM 7342 O O . ALA G 7 52 ? 630.353 341.939 455.608 1.00 198.41 72 ALA G O 1
ATOM 7349 N N . ALA G 7 53 ? 631.558 343.389 454.381 1.00 194.41 73 ALA G N 1
ATOM 7350 C CA . ALA G 7 53 ? 632.799 342.685 454.666 1.00 194.41 73 ALA G CA 1
ATOM 7351 C C . ALA G 7 53 ? 633.133 342.814 456.141 1.00 194.41 73 ALA G C 1
ATOM 7352 O O . ALA G 7 53 ? 633.610 341.861 456.778 1.00 194.41 73 ALA G O 1
ATOM 7359 N N . SER G 7 54 ? 632.864 343.994 456.698 1.00 205.05 74 SER G N 1
ATOM 7360 C CA . SER G 7 54 ? 633.107 344.209 458.116 1.00 205.05 74 SER G CA 1
ATOM 7361 C C . SER G 7 54 ? 632.204 343.312 458.944 1.00 205.05 74 SER G C 1
ATOM 7362 O O . SER G 7 54 ? 632.644 342.718 459.934 1.00 205.05 74 SER G O 1
ATOM 7370 N N . LYS G 7 55 ? 630.941 343.181 458.537 1.00 208.66 75 LYS G N 1
ATOM 7371 C CA . LYS G 7 55 ? 630.052 342.290 459.276 1.00 208.66 75 LYS G CA 1
ATOM 7372 C C . LYS G 7 55 ? 630.468 340.839 459.091 1.00 208.66 75 LYS G C 1
ATOM 7373 O O . LYS G 7 55 ? 630.253 340.015 459.987 1.00 208.66 75 LYS G O 1
ATOM 7392 N N . VAL G 7 56 ? 631.076 340.517 457.948 1.00 187.14 76 VAL G N 1
ATOM 7393 C CA . VAL G 7 56 ? 631.566 339.171 457.707 1.00 187.14 76 VAL G CA 1
ATOM 7394 C C . VAL G 7 56 ? 632.687 338.866 458.679 1.00 187.14 76 VAL G C 1
ATOM 7395 O O . VAL G 7 56 ? 632.855 337.715 459.097 1.00 187.14 76 VAL G O 1
ATOM 7408 N N . LEU G 7 57 ? 633.470 339.873 459.049 1.00 201.70 77 LEU G N 1
ATOM 7409 C CA . LEU G 7 57 ? 634.536 339.656 460.015 1.00 201.70 77 LEU G CA 1
ATOM 7410 C C . LEU G 7 57 ? 633.911 339.381 461.380 1.00 201.70 77 LEU G C 1
ATOM 7411 O O . LEU G 7 57 ? 633.488 338.262 461.671 1.00 201.70 77 LEU G O 1
ATOM 7427 N N . ASN H 8 2 ? 634.420 281.611 428.974 1.00 249.61 53 ASN H N 1
ATOM 7428 C CA . ASN H 8 2 ? 633.687 280.520 428.344 1.00 249.61 53 ASN H CA 1
ATOM 7429 C C . ASN H 8 2 ? 632.176 280.688 428.461 1.00 249.61 53 ASN H C 1
ATOM 7430 O O . ASN H 8 2 ? 631.432 280.363 427.535 1.00 249.61 53 ASN H O 1
ATOM 7440 N N . ALA H 8 3 ? 631.745 281.195 429.615 1.00 241.75 54 ALA H N 1
ATOM 7441 C CA . ALA H 8 3 ? 630.345 281.406 429.939 1.00 241.75 54 ALA H CA 1
ATOM 7442 C C . ALA H 8 3 ? 629.910 282.857 429.901 1.00 241.75 54 ALA H C 1
ATOM 7443 O O . ALA H 8 3 ? 628.741 283.123 429.616 1.00 241.75 54 ALA H O 1
ATOM 7450 N N . PHE H 8 4 ? 630.814 283.789 430.197 1.00 244.49 55 PHE H N 1
ATOM 7451 C CA . PHE H 8 4 ? 630.521 285.215 430.268 1.00 244.49 55 PHE H CA 1
ATOM 7452 C C . PHE H 8 4 ? 631.277 286.016 429.216 1.00 244.49 55 PHE H C 1
ATOM 7453 O O . PHE H 8 4 ? 631.778 287.102 429.492 1.00 244.49 55 PHE H O 1
ATOM 7470 N N . GLU H 8 5 ? 631.358 285.506 427.984 1.00 261.52 56 GLU H N 1
ATOM 7471 C CA . GLU H 8 5 ? 632.030 286.267 426.927 1.00 261.52 56 GLU H CA 1
ATOM 7472 C C . GLU H 8 5 ? 631.261 287.542 426.599 1.00 261.52 56 GLU H C 1
ATOM 7473 O O . GLU H 8 5 ? 631.828 288.646 426.745 1.00 261.52 56 GLU H O 1
ATOM 7485 N N . PRO H 8 6 ? 629.985 287.492 426.182 1.00 256.99 57 PRO H N 1
ATOM 7486 C CA . PRO H 8 6 ? 629.273 288.752 425.930 1.00 256.99 57 PRO H CA 1
ATOM 7487 C C . PRO H 8 6 ? 629.045 289.543 427.206 1.00 256.99 57 PRO H C 1
ATOM 7488 O O . PRO H 8 6 ? 628.921 290.773 427.155 1.00 256.99 57 PRO H O 1
ATOM 7499 N N . ALA H 8 7 ? 629.010 288.859 428.354 1.00 248.72 58 ALA H N 1
ATOM 7500 C CA . ALA H 8 7 ? 628.866 289.542 429.633 1.00 248.72 58 ALA H CA 1
ATOM 7501 C C . ALA H 8 7 ? 630.070 290.433 429.882 1.00 248.72 58 ALA H C 1
ATOM 7502 O O . ALA H 8 7 ? 629.933 291.585 430.310 1.00 248.72 58 ALA H O 1
ATOM 7509 N N . PHE H 8 8 ? 631.264 289.921 429.596 1.00 252.09 59 PHE H N 1
ATOM 7510 C CA . PHE H 8 8 ? 632.458 290.727 429.777 1.00 252.09 59 PHE H CA 1
ATOM 7511 C C . PHE H 8 8 ? 632.529 291.804 428.710 1.00 252.09 59 PHE H C 1
ATOM 7512 O O . PHE H 8 8 ? 633.105 292.868 428.950 1.00 252.09 59 PHE H O 1
ATOM 7529 N N . ALA H 8 9 ? 631.935 291.567 427.538 1.00 260.61 60 ALA H N 1
ATOM 7530 C CA . ALA H 8 9 ? 631.902 292.632 426.540 1.00 260.61 60 ALA H CA 1
ATOM 7531 C C . ALA H 8 9 ? 631.039 293.780 427.060 1.00 260.61 60 ALA H C 1
ATOM 7532 O O . ALA H 8 9 ? 631.379 294.967 426.907 1.00 260.61 60 ALA H O 1
ATOM 7539 N N . GLU H 8 10 ? 629.935 293.425 427.726 1.00 261.70 61 GLU H N 1
ATOM 7540 C CA . GLU H 8 10 ? 629.068 294.421 428.341 1.00 261.70 61 GLU H CA 1
ATOM 7541 C C . GLU H 8 10 ? 629.821 295.147 429.443 1.00 261.70 61 GLU H C 1
ATOM 7542 O O . GLU H 8 10 ? 629.650 296.358 429.633 1.00 261.70 61 GLU H O 1
ATOM 7554 N N . LEU H 8 11 ? 630.663 294.415 430.178 1.00 245.80 62 LEU H N 1
ATOM 7555 C CA . LEU H 8 11 ? 631.457 295.044 431.223 1.00 245.80 62 LEU H CA 1
ATOM 7556 C C . LEU H 8 11 ? 632.426 296.040 430.627 1.00 245.80 62 LEU H C 1
ATOM 7557 O O . LEU H 8 11 ? 632.650 297.104 431.205 1.00 245.80 62 LEU H O 1
ATOM 7573 N N . ALA H 8 12 ? 633.016 295.694 429.477 1.00 250.38 63 ALA H N 1
ATOM 7574 C CA . ALA H 8 12 ? 633.944 296.590 428.797 1.00 250.38 63 ALA H CA 1
ATOM 7575 C C . ALA H 8 12 ? 633.234 297.883 428.424 1.00 250.38 63 ALA H C 1
ATOM 7576 O O . ALA H 8 12 ? 633.776 298.987 428.579 1.00 250.38 63 ALA H O 1
ATOM 7583 N N . ASP H 8 13 ? 631.991 297.755 427.964 1.00 251.64 64 ASP H N 1
ATOM 7584 C CA . ASP H 8 13 ? 631.212 298.937 427.615 1.00 251.64 64 ASP H CA 1
ATOM 7585 C C . ASP H 8 13 ? 630.897 299.771 428.853 1.00 251.64 64 ASP H C 1
ATOM 7586 O O . ASP H 8 13 ? 630.973 301.009 428.820 1.00 251.64 64 ASP H O 1
ATOM 7595 N N . ALA H 8 14 ? 630.547 299.101 429.955 1.00 246.77 65 ALA H N 1
ATOM 7596 C CA . ALA H 8 14 ? 630.219 299.804 431.191 1.00 246.77 65 ALA H CA 1
ATOM 7597 C C . ALA H 8 14 ? 631.420 300.558 431.731 1.00 246.77 65 ALA H C 1
ATOM 7598 O O . ALA H 8 14 ? 631.296 301.709 432.162 1.00 246.77 65 ALA H O 1
ATOM 7605 N N . VAL H 8 15 ? 632.592 299.927 431.714 1.00 248.13 66 VAL H N 1
ATOM 7606 C CA . VAL H 8 15 ? 633.785 300.605 432.206 1.00 248.13 66 VAL H CA 1
ATOM 7607 C C . VAL H 8 15 ? 634.161 301.737 431.271 1.00 248.13 66 VAL H C 1
ATOM 7608 O O . VAL H 8 15 ? 634.733 302.737 431.711 1.00 248.13 66 VAL H O 1
ATOM 7621 N N . ALA H 8 16 ? 633.850 301.614 429.978 1.00 248.06 67 ALA H N 1
ATOM 7622 C CA . ALA H 8 16 ? 634.128 302.716 429.069 1.00 248.06 67 ALA H CA 1
ATOM 7623 C C . ALA H 8 16 ? 633.265 303.917 429.434 1.00 248.06 67 ALA H C 1
ATOM 7624 O O . ALA H 8 16 ? 633.746 305.062 429.472 1.00 248.06 67 ALA H O 1
ATOM 7631 N N . ASP H 8 17 ? 631.990 303.660 429.740 1.00 244.70 68 ASP H N 1
ATOM 7632 C CA . ASP H 8 17 ? 631.095 304.737 430.153 1.00 244.70 68 ASP H CA 1
ATOM 7633 C C . ASP H 8 17 ? 631.558 305.320 431.475 1.00 244.70 68 ASP H C 1
ATOM 7634 O O . ASP H 8 17 ? 631.465 306.534 431.701 1.00 244.70 68 ASP H O 1
ATOM 7643 N N . LEU H 8 18 ? 632.065 304.460 432.358 1.00 248.24 69 LEU H N 1
ATOM 7644 C CA . LEU H 8 18 ? 632.584 304.927 433.631 1.00 248.24 69 LEU H CA 1
ATOM 7645 C C . LEU H 8 18 ? 633.791 305.804 433.411 1.00 248.24 69 LEU H C 1
ATOM 7646 O O . LEU H 8 18 ? 633.987 306.786 434.124 1.00 248.24 69 LEU H O 1
ATOM 7662 N N . GLU H 8 19 ? 634.606 305.468 432.422 1.00 244.41 70 GLU H N 1
ATOM 7663 C CA . GLU H 8 19 ? 635.778 306.274 432.150 1.00 244.41 70 GLU H CA 1
ATOM 7664 C C . GLU H 8 19 ? 635.359 307.635 431.650 1.00 244.41 70 GLU H C 1
ATOM 7665 O O . GLU H 8 19 ? 635.938 308.650 432.041 1.00 244.41 70 GLU H O 1
ATOM 7677 N N . ALA H 8 20 ? 634.323 307.667 430.818 1.00 227.77 71 ALA H N 1
ATOM 7678 C CA . ALA H 8 20 ? 633.821 308.934 430.306 1.00 227.77 71 ALA H CA 1
ATOM 7679 C C . ALA H 8 20 ? 633.299 309.809 431.437 1.00 227.77 71 ALA H C 1
ATOM 7680 O O . ALA H 8 20 ? 633.698 310.975 431.578 1.00 227.77 71 ALA H O 1
ATOM 7687 N N . ASN H 8 21 ? 632.415 309.247 432.264 1.00 238.69 72 ASN H N 1
ATOM 7688 C CA . ASN H 8 21 ? 631.855 310.002 433.378 1.00 238.69 72 ASN H CA 1
ATOM 7689 C C . ASN H 8 21 ? 632.931 310.422 434.370 1.00 238.69 72 ASN H C 1
ATOM 7690 O O . ASN H 8 21 ? 632.893 311.535 434.901 1.00 238.69 72 ASN H O 1
ATOM 7701 N N . MET H 8 22 ? 633.907 309.553 434.623 1.00 236.08 73 MET H N 1
ATOM 7702 C CA . MET H 8 22 ? 634.960 309.891 435.566 1.00 236.08 73 MET H CA 1
ATOM 7703 C C . MET H 8 22 ? 635.862 310.973 435.011 1.00 236.08 73 MET H C 1
ATOM 7704 O O . MET H 8 22 ? 636.356 311.809 435.773 1.00 236.08 73 MET H O 1
ATOM 7718 N N . MET H 8 23 ? 636.075 310.993 433.696 1.00 229.01 74 MET H N 1
ATOM 7719 C CA . MET H 8 23 ? 636.876 312.060 433.122 1.00 229.01 74 MET H CA 1
ATOM 7720 C C . MET H 8 23 ? 636.135 313.370 433.251 1.00 229.01 74 MET H C 1
ATOM 7721 O O . MET H 8 23 ? 636.738 314.404 433.554 1.00 229.01 74 MET H O 1
ATOM 7735 N N . HIS H 8 24 ? 634.821 313.335 433.043 1.00 216.13 75 HIS H N 1
ATOM 7736 C CA . HIS H 8 24 ? 634.035 314.548 433.198 1.00 216.13 75 HIS H CA 1
ATOM 7737 C C . HIS H 8 24 ? 634.050 315.009 434.645 1.00 216.13 75 HIS H C 1
ATOM 7738 O O . HIS H 8 24 ? 634.110 316.210 434.915 1.00 216.13 75 HIS H O 1
ATOM 7752 N N . PHE H 8 25 ? 634.040 314.063 435.583 1.00 234.85 76 PHE H N 1
ATOM 7753 C CA . PHE H 8 25 ? 634.106 314.415 436.995 1.00 234.85 76 PHE H CA 1
ATOM 7754 C C . PHE H 8 25 ? 635.431 315.070 437.315 1.00 234.85 76 PHE H C 1
ATOM 7755 O O . PHE H 8 25 ? 635.477 316.103 437.980 1.00 234.85 76 PHE H O 1
ATOM 7772 N N . GLN H 8 26 ? 636.515 314.464 436.847 1.00 225.16 77 GLN H N 1
ATOM 7773 C CA . GLN H 8 26 ? 637.857 314.975 437.084 1.00 225.16 77 GLN H CA 1
ATOM 7774 C C . GLN H 8 26 ? 638.010 316.379 436.523 1.00 225.16 77 GLN H C 1
ATOM 7775 O O . GLN H 8 26 ? 638.460 317.302 437.214 1.00 225.16 77 GLN H O 1
ATOM 7789 N N . LEU H 8 27 ? 637.585 316.558 435.277 1.00 211.44 78 LEU H N 1
ATOM 7790 C CA . LEU H 8 27 ? 637.678 317.846 434.609 1.00 211.44 78 LEU H CA 1
ATOM 7791 C C . LEU H 8 27 ? 636.842 318.905 435.295 1.00 211.44 78 LEU H C 1
ATOM 7792 O O . LEU H 8 27 ? 637.327 319.996 435.609 1.00 211.44 78 LEU H O 1
ATOM 7808 N N . MET H 8 28 ? 635.571 318.608 435.506 1.00 209.22 79 MET H N 1
ATOM 7809 C CA . MET H 8 28 ? 634.667 319.565 436.108 1.00 209.22 79 MET H CA 1
ATOM 7810 C C . MET H 8 28 ? 635.055 319.869 437.542 1.00 209.22 79 MET H C 1
ATOM 7811 O O . MET H 8 28 ? 634.894 321.006 437.996 1.00 209.22 79 MET H O 1
ATOM 7825 N N . HIS H 8 29 ? 635.598 318.890 438.261 1.00 211.52 80 HIS H N 1
ATOM 7826 C CA . HIS H 8 29 ? 636.025 319.152 439.622 1.00 211.52 80 HIS H CA 1
ATOM 7827 C C . HIS H 8 29 ? 637.233 320.059 439.599 1.00 211.52 80 HIS H C 1
ATOM 7828 O O . HIS H 8 29 ? 637.377 320.924 440.461 1.00 211.52 80 HIS H O 1
ATOM 7842 N N . GLU H 8 30 ? 638.099 319.891 438.598 1.00 218.30 81 GLU H N 1
ATOM 7843 C CA . GLU H 8 30 ? 639.245 320.779 438.475 1.00 218.30 81 GLU H CA 1
ATOM 7844 C C . GLU H 8 30 ? 638.780 322.182 438.138 1.00 218.30 81 GLU H C 1
ATOM 7845 O O . GLU H 8 30 ? 639.342 323.170 438.631 1.00 218.30 81 GLU H O 1
ATOM 7857 N N . SER H 8 31 ? 637.752 322.274 437.292 1.00 202.97 82 SER H N 1
ATOM 7858 C CA . SER H 8 31 ? 637.205 323.563 436.903 1.00 202.97 82 SER H CA 1
ATOM 7859 C C . SER H 8 31 ? 636.667 324.270 438.132 1.00 202.97 82 SER H C 1
ATOM 7860 O O . SER H 8 31 ? 636.964 325.444 438.392 1.00 202.97 82 SER H O 1
ATOM 7868 N N . LEU H 8 32 ? 635.915 323.533 438.931 1.00 199.38 83 LEU H N 1
ATOM 7869 C CA . LEU H 8 32 ? 635.364 324.083 440.149 1.00 199.38 83 LEU H CA 1
ATOM 7870 C C . LEU H 8 32 ? 636.447 324.377 441.161 1.00 199.38 83 LEU H C 1
ATOM 7871 O O . LEU H 8 32 ? 636.291 325.283 441.978 1.00 199.38 83 LEU H O 1
ATOM 7887 N N . ALA H 8 33 ? 637.546 323.633 441.121 1.00 210.42 84 ALA H N 1
ATOM 7888 C CA . ALA H 8 33 ? 638.637 323.886 442.041 1.00 210.42 84 ALA H CA 1
ATOM 7889 C C . ALA H 8 33 ? 639.255 325.231 441.732 1.00 210.42 84 ALA H C 1
ATOM 7890 O O . ALA H 8 33 ? 639.510 326.033 442.632 1.00 210.42 84 ALA H O 1
ATOM 7897 N N . ARG H 8 34 ? 639.478 325.493 440.448 1.00 215.74 85 ARG H N 1
ATOM 7898 C CA . ARG H 8 34 ? 640.040 326.770 440.033 1.00 215.74 85 ARG H CA 1
ATOM 7899 C C . ARG H 8 34 ? 639.085 327.904 440.370 1.00 215.74 85 ARG H C 1
ATOM 7900 O O . ARG H 8 34 ? 639.502 328.968 440.850 1.00 215.74 85 ARG H O 1
ATOM 7921 N N . PHE H 8 35 ? 637.793 327.664 440.146 1.00 200.30 86 PHE H N 1
ATOM 7922 C CA . PHE H 8 35 ? 636.749 328.630 440.457 1.00 200.30 86 PHE H CA 1
ATOM 7923 C C . PHE H 8 35 ? 636.762 328.982 441.932 1.00 200.30 86 PHE H C 1
ATOM 7924 O O . PHE H 8 35 ? 636.800 330.160 442.324 1.00 200.30 86 PHE H O 1
ATOM 7941 N N . SER H 8 36 ? 636.713 327.948 442.757 1.00 216.24 87 SER H N 1
ATOM 7942 C CA . SER H 8 36 ? 636.696 328.101 444.193 1.00 216.24 87 SER H CA 1
ATOM 7943 C C . SER H 8 36 ? 637.955 328.770 444.687 1.00 216.24 87 SER H C 1
ATOM 7944 O O . SER H 8 36 ? 637.902 329.584 445.603 1.00 216.24 87 SER H O 1
ATOM 7952 N N . GLU H 8 37 ? 639.096 328.445 444.092 1.00 237.60 88 GLU H N 1
ATOM 7953 C CA . GLU H 8 37 ? 640.339 329.058 444.526 1.00 237.60 88 GLU H CA 1
ATOM 7954 C C . GLU H 8 37 ? 640.356 330.541 444.215 1.00 237.60 88 GLU H C 1
ATOM 7955 O O . GLU H 8 37 ? 640.813 331.344 445.039 1.00 237.60 88 GLU H O 1
ATOM 7967 N N . SER H 8 38 ? 639.843 330.927 443.049 1.00 222.34 89 SER H N 1
ATOM 7968 C CA . SER H 8 38 ? 639.816 332.343 442.712 1.00 222.34 89 SER H CA 1
ATOM 7969 C C . SER H 8 38 ? 638.894 333.099 443.652 1.00 222.34 89 SER H C 1
ATOM 7970 O O . SER H 8 38 ? 639.268 334.138 444.204 1.00 222.34 89 SER H O 1
ATOM 7978 N N . PHE H 8 39 ? 637.698 332.570 443.874 1.00 211.48 90 PHE H N 1
ATOM 7979 C CA . PHE H 8 39 ? 636.763 333.250 444.756 1.00 211.48 90 PHE H CA 1
ATOM 7980 C C . PHE H 8 39 ? 637.232 333.196 446.201 1.00 211.48 90 PHE H C 1
ATOM 7981 O O . PHE H 8 39 ? 636.947 334.109 446.986 1.00 211.48 90 PHE H O 1
ATOM 7998 N N . ALA H 8 40 ? 637.980 332.156 446.565 1.00 227.21 91 ALA H N 1
ATOM 7999 C CA . ALA H 8 40 ? 638.488 332.043 447.921 1.00 227.21 91 ALA H CA 1
ATOM 8000 C C . ALA H 8 40 ? 639.527 333.099 448.175 1.00 227.21 91 ALA H C 1
ATOM 8001 O O . ALA H 8 40 ? 639.446 333.822 449.163 1.00 227.21 91 ALA H O 1
ATOM 8008 N N . SER H 8 41 ? 640.510 333.197 447.285 1.00 235.63 92 SER H N 1
ATOM 8009 C CA . SER H 8 41 ? 641.542 334.207 447.440 1.00 235.63 92 SER H CA 1
ATOM 8010 C C . SER H 8 41 ? 640.940 335.600 447.343 1.00 235.63 92 SER H C 1
ATOM 8011 O O . SER H 8 41 ? 641.388 336.520 448.042 1.00 235.63 92 SER H O 1
ATOM 8019 N N . PHE H 8 42 ? 639.897 335.748 446.516 1.00 199.41 93 PHE H N 1
ATOM 8020 C CA . PHE H 8 42 ? 639.191 337.009 446.364 1.00 199.41 93 PHE H CA 1
ATOM 8021 C C . PHE H 8 42 ? 638.629 337.456 447.701 1.00 199.41 93 PHE H C 1
ATOM 8022 O O . PHE H 8 42 ? 639.020 338.492 448.258 1.00 199.41 93 PHE H O 1
ATOM 8039 N N . LEU H 8 43 ? 637.714 336.662 448.240 1.00 208.51 94 LEU H N 1
ATOM 8040 C CA . LEU H 8 43 ? 637.124 336.997 449.517 1.00 208.51 94 LEU H CA 1
ATOM 8041 C C . LEU H 8 43 ? 638.125 336.960 450.647 1.00 208.51 94 LEU H C 1
ATOM 8042 O O . LEU H 8 43 ? 637.908 337.631 451.656 1.00 208.51 94 LEU H O 1
ATOM 8058 N N . TYR H 8 44 ? 639.211 336.205 450.499 1.00 219.79 95 TYR H N 1
ATOM 8059 C CA . TYR H 8 44 ? 640.226 336.160 451.529 1.00 219.79 95 TYR H CA 1
ATOM 8060 C C . TYR H 8 44 ? 640.835 337.527 451.670 1.00 219.79 95 TYR H C 1
ATOM 8061 O O . TYR H 8 44 ? 640.798 338.123 452.745 1.00 219.79 95 TYR H O 1
ATOM 8079 N N . GLY H 8 45 ? 641.331 338.061 450.556 1.00 208.40 96 GLY H N 1
ATOM 8080 C CA . GLY H 8 45 ? 641.905 339.388 450.568 1.00 208.40 96 GLY H CA 1
ATOM 8081 C C . GLY H 8 45 ? 640.888 340.441 450.939 1.00 208.40 96 GLY H C 1
ATOM 8082 O O . GLY H 8 45 ? 641.239 341.461 451.541 1.00 208.40 96 GLY H O 1
ATOM 8086 N N . LEU H 8 46 ? 639.616 340.200 450.611 1.00 204.02 97 LEU H N 1
ATOM 8087 C CA . LEU H 8 46 ? 638.576 341.136 451.001 1.00 204.02 97 LEU H CA 1
ATOM 8088 C C . LEU H 8 46 ? 638.476 341.177 452.513 1.00 204.02 97 LEU H C 1
ATOM 8089 O O . LEU H 8 46 ? 638.411 342.256 453.122 1.0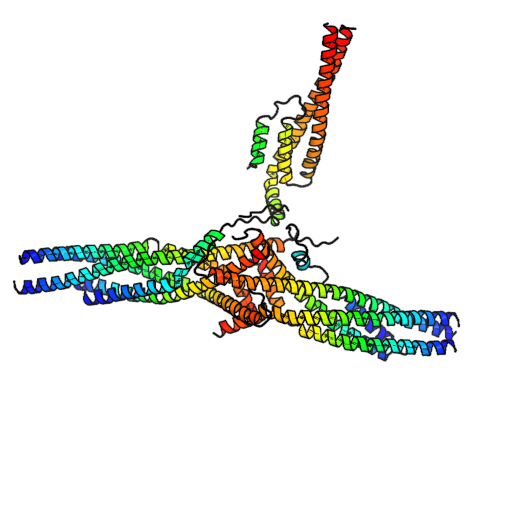0 204.02 97 LEU H O 1
ATOM 8105 N N . ASN H 8 47 ? 638.497 339.998 453.130 1.00 206.39 98 ASN H N 1
ATOM 8106 C CA . ASN H 8 47 ? 638.454 339.915 454.578 1.00 206.39 98 ASN H CA 1
ATOM 8107 C C . ASN H 8 47 ? 639.697 340.537 455.168 1.00 206.39 98 ASN H C 1
ATOM 8108 O O . ASN H 8 47 ? 639.625 341.198 456.203 1.00 206.39 98 ASN H O 1
ATOM 8119 N N . MET H 8 48 ? 640.842 340.341 454.507 1.00 219.22 99 MET H N 1
ATOM 8120 C CA . MET H 8 48 ? 642.095 340.898 454.992 1.00 219.22 99 MET H CA 1
ATOM 8121 C C . MET H 8 48 ? 642.029 342.408 455.035 1.00 219.22 99 MET H C 1
ATOM 8122 O O . MET H 8 48 ? 642.477 343.028 456.004 1.00 219.22 99 MET H O 1
ATOM 8136 N N . ASN H 8 49 ? 641.461 343.013 453.997 1.00 215.89 100 ASN H N 1
ATOM 8137 C CA . ASN H 8 49 ? 641.342 344.461 453.994 1.00 215.89 100 ASN H CA 1
ATOM 8138 C C . ASN H 8 49 ? 640.381 344.894 455.081 1.00 215.89 100 ASN H C 1
ATOM 8139 O O . ASN H 8 49 ? 640.637 345.864 455.802 1.00 215.89 100 ASN H O 1
ATOM 8150 N N . ALA H 8 50 ? 639.282 344.159 455.232 1.00 212.55 101 ALA H N 1
ATOM 8151 C CA . ALA H 8 50 ? 638.345 344.486 456.293 1.00 212.55 101 ALA H CA 1
ATOM 8152 C C . ALA H 8 50 ? 638.950 344.169 457.651 1.00 212.55 101 ALA H C 1
ATOM 8153 O O . ALA H 8 50 ? 638.683 344.870 458.631 1.00 212.55 101 ALA H O 1
ATOM 8160 N N . PHE H 8 51 ? 639.780 343.129 457.716 1.00 216.96 102 PHE H N 1
ATOM 8161 C CA . PHE H 8 51 ? 640.434 342.737 458.954 1.00 216.96 102 PHE H CA 1
ATOM 8162 C C . PHE H 8 51 ? 641.477 343.748 459.384 1.00 216.96 102 PHE H C 1
ATOM 8163 O O . PHE H 8 51 ? 641.768 343.844 460.580 1.00 216.96 102 PHE H O 1
ATOM 8180 N N . CYS H 8 52 ? 642.032 344.505 458.440 1.00 232.32 103 CYS H N 1
ATOM 8181 C CA . CYS H 8 52 ? 643.061 345.485 458.736 1.00 232.32 103 CYS H CA 1
ATOM 8182 C C . CYS H 8 52 ? 642.528 346.877 459.026 1.00 232.32 103 CYS H C 1
ATOM 8183 O O . CYS H 8 52 ? 643.021 347.534 459.947 1.00 232.32 103 CYS H O 1
ATOM 8191 N N . VAL H 8 53 ? 641.565 347.348 458.238 1.00 213.99 104 VAL H N 1
ATOM 8192 C CA . VAL H 8 53 ? 641.017 348.699 458.345 1.00 213.99 104 VAL H CA 1
ATOM 8193 C C . VAL H 8 53 ? 639.508 348.712 458.498 1.00 213.99 104 VAL H C 1
ATOM 8194 O O . VAL H 8 53 ? 638.826 349.415 457.748 1.00 213.99 104 VAL H O 1
ATOM 8207 N N . ASP H 8 54 ? 638.987 347.882 459.408 1.00 218.85 105 ASP H N 1
ATOM 8208 C CA . ASP H 8 54 ? 637.552 347.802 459.682 1.00 218.85 105 ASP H CA 1
ATOM 8209 C C . ASP H 8 54 ? 636.949 349.186 459.937 1.00 218.85 105 ASP H C 1
ATOM 8210 O O . ASP H 8 54 ? 637.213 349.846 460.945 1.00 218.85 105 ASP H O 1
ATOM 8219 N N . PHE H 8 55 ? 636.146 349.622 458.977 1.00 208.76 106 PHE H N 1
ATOM 8220 C CA . PHE H 8 55 ? 635.480 350.914 458.909 1.00 208.76 106 PHE H CA 1
ATOM 8221 C C . PHE H 8 55 ? 634.584 351.158 460.117 1.00 208.76 106 PHE H C 1
ATOM 8222 O O . PHE H 8 55 ? 634.269 350.214 460.851 1.00 208.76 106 PHE H O 1
ATOM 8239 N N . PRO H 8 56 ? 634.136 352.405 460.356 1.00 218.76 107 PRO H N 1
ATOM 8240 C CA . PRO H 8 56 ? 633.237 352.658 461.484 1.00 218.76 107 PRO H CA 1
ATOM 8241 C C . PRO H 8 56 ? 631.866 352.016 461.306 1.00 218.76 107 PRO H C 1
ATOM 8242 O O . PRO H 8 56 ? 631.097 352.494 460.472 1.00 218.76 107 PRO H O 1
ATOM 8253 N N . SER I 9 2 ? 625.593 398.989 420.429 1.00 228.58 7 SER I N 1
ATOM 8254 C CA . SER I 9 2 ? 626.663 398.315 421.151 1.00 228.58 7 SER I CA 1
ATOM 8255 C C . SER I 9 2 ? 626.179 397.871 422.516 1.00 228.58 7 SER I C 1
ATOM 8256 O O . SER I 9 2 ? 626.237 396.683 422.863 1.00 228.58 7 SER I O 1
ATOM 8263 N N . TYR I 9 3 ? 625.696 398.850 423.285 1.00 224.80 8 TYR I N 1
ATOM 8264 C CA . TYR I 9 3 ? 625.225 398.574 424.636 1.00 224.80 8 TYR I CA 1
ATOM 8265 C C . TYR I 9 3 ? 624.043 397.621 424.639 1.00 224.80 8 TYR I C 1
ATOM 8266 O O . TYR I 9 3 ? 623.887 396.844 425.583 1.00 224.80 8 TYR I O 1
ATOM 8284 N N . ALA I 9 4 ? 623.213 397.652 423.597 1.00 226.56 9 ALA I N 1
ATOM 8285 C CA . ALA I 9 4 ? 622.076 396.742 423.531 1.00 226.56 9 ALA I CA 1
ATOM 8286 C C . ALA I 9 4 ? 622.555 395.302 423.422 1.00 226.56 9 ALA I C 1
ATOM 8287 O O . ALA I 9 4 ? 622.070 394.411 424.137 1.00 226.56 9 ALA I O 1
ATOM 8294 N N . ASP I 9 5 ? 623.524 395.065 422.533 1.00 223.18 10 ASP I N 1
ATOM 8295 C CA . ASP I 9 5 ? 624.086 393.732 422.375 1.00 223.18 10 ASP I CA 1
ATOM 8296 C C . ASP I 9 5 ? 624.761 393.304 423.660 1.00 223.18 10 ASP I C 1
ATOM 8297 O O . ASP I 9 5 ? 624.654 392.145 424.078 1.00 223.18 10 ASP I O 1
ATOM 8306 N N . CYS I 9 6 ? 625.434 394.250 424.311 1.00 226.33 11 CYS I N 1
ATOM 8307 C CA . CYS I 9 6 ? 626.130 393.965 425.552 1.00 226.33 11 CYS I CA 1
ATOM 8308 C C . CYS I 9 6 ? 625.173 393.521 426.647 1.00 226.33 11 CYS I C 1
ATOM 8309 O O . CYS I 9 6 ? 625.386 392.484 427.279 1.00 226.33 11 CYS I O 1
ATOM 8317 N N . VAL I 9 7 ? 624.110 394.290 426.884 1.00 222.81 12 VAL I N 1
ATOM 8318 C CA . VAL I 9 7 ? 623.184 393.948 427.962 1.00 222.81 12 VAL I CA 1
ATOM 8319 C C . VAL I 9 7 ? 622.444 392.659 427.662 1.00 222.81 12 VAL I C 1
ATOM 8320 O O . VAL I 9 7 ? 622.289 391.813 428.548 1.00 222.81 12 VAL I O 1
ATOM 8333 N N . CYS I 9 8 ? 621.992 392.475 426.420 1.00 229.14 13 CYS I N 1
ATOM 8334 C CA . CYS I 9 8 ? 621.256 391.264 426.081 1.00 229.14 13 CYS I CA 1
ATOM 8335 C C . CYS I 9 8 ? 622.133 390.033 426.222 1.00 229.14 13 CYS I C 1
ATOM 8336 O O . CYS I 9 8 ? 621.755 389.044 426.864 1.00 229.14 13 CYS I O 1
ATOM 8344 N N . SER I 9 9 ? 623.328 390.098 425.659 1.00 220.06 14 SER I N 1
ATOM 8345 C CA . SER I 9 9 ? 624.238 388.974 425.684 1.00 220.06 14 SER I CA 1
ATOM 8346 C C . SER I 9 9 ? 624.734 388.684 427.085 1.00 220.06 14 SER I C 1
ATOM 8347 O O . SER I 9 9 ? 624.838 387.518 427.485 1.00 220.06 14 SER I O 1
ATOM 8355 N N . LEU I 9 10 ? 625.032 389.728 427.851 1.00 214.99 15 LEU I N 1
ATOM 8356 C CA . LEU I 9 10 ? 625.512 389.527 429.202 1.00 214.99 15 LEU I CA 1
ATOM 8357 C C . LEU I 9 10 ? 624.412 388.946 430.074 1.00 214.99 15 LEU I C 1
ATOM 8358 O O . LEU I 9 10 ? 624.670 388.090 430.933 1.00 214.99 15 LEU I O 1
ATOM 8374 N N . ARG I 9 11 ? 623.171 389.385 429.845 1.00 230.97 16 ARG I N 1
ATOM 8375 C CA . ARG I 9 11 ? 622.048 388.869 430.605 1.00 230.97 16 ARG I CA 1
ATOM 8376 C C . ARG I 9 11 ? 621.846 387.395 430.295 1.00 230.97 16 ARG I C 1
ATOM 8377 O O . ARG I 9 11 ? 621.591 386.591 431.200 1.00 230.97 16 ARG I O 1
ATOM 8398 N N . THR I 9 12 ? 621.998 387.020 429.024 1.00 223.61 17 THR I N 1
ATOM 8399 C CA . THR I 9 12 ? 621.864 385.615 428.656 1.00 223.61 17 THR I CA 1
ATOM 8400 C C . THR I 9 12 ? 622.982 384.791 429.266 1.00 223.61 17 THR I C 1
ATOM 8401 O O . THR I 9 12 ? 622.771 383.638 429.665 1.00 223.61 17 THR I O 1
ATOM 8412 N N . SER I 9 13 ? 624.179 385.377 429.330 1.00 214.30 18 SER I N 1
ATOM 8413 C CA . SER I 9 13 ? 625.327 384.698 429.907 1.00 214.30 18 SER I CA 1
ATOM 8414 C C . SER I 9 13 ? 625.062 384.363 431.357 1.00 214.30 18 SER I C 1
ATOM 8415 O O . SER I 9 13 ? 625.228 383.219 431.795 1.00 214.30 18 SER I O 1
ATOM 8423 N N . LEU I 9 14 ? 624.630 385.369 432.110 1.00 204.43 19 LEU I N 1
ATOM 8424 C CA . LEU I 9 14 ? 624.341 385.172 433.519 1.00 204.43 19 LEU I CA 1
ATOM 8425 C C . LEU I 9 14 ? 623.187 384.211 433.710 1.00 204.43 19 LEU I C 1
ATOM 8426 O O . LEU I 9 14 ? 623.175 383.444 434.677 1.00 204.43 19 LEU I O 1
ATOM 8442 N N . ALA I 9 15 ? 622.219 384.228 432.796 1.00 221.47 20 ALA I N 1
ATOM 8443 C CA . ALA I 9 15 ? 621.092 383.318 432.912 1.00 221.47 20 ALA I CA 1
ATOM 8444 C C . ALA I 9 15 ? 621.548 381.880 432.750 1.00 221.47 20 ALA I C 1
ATOM 8445 O O . ALA I 9 15 ? 621.126 380.994 433.504 1.00 221.47 20 ALA I O 1
ATOM 8452 N N . PHE I 9 16 ? 622.432 381.634 431.787 1.00 214.44 21 PHE I N 1
ATOM 8453 C CA . PHE I 9 16 ? 622.913 380.276 431.585 1.00 214.44 21 PHE I CA 1
ATOM 8454 C C . PHE I 9 16 ? 623.826 379.867 432.728 1.00 214.44 21 PHE I C 1
ATOM 8455 O O . PHE I 9 16 ? 623.870 378.689 433.095 1.00 214.44 21 PHE I O 1
ATOM 8472 N N . LEU I 9 17 ? 624.533 380.826 433.322 1.00 190.82 22 LEU I N 1
ATOM 8473 C CA . LEU I 9 17 ? 625.353 380.509 434.481 1.00 190.82 22 LEU I CA 1
ATOM 8474 C C . LEU I 9 17 ? 624.469 380.121 435.651 1.00 190.82 22 LEU I C 1
ATOM 8475 O O . LEU I 9 17 ? 624.791 379.209 436.426 1.00 190.82 22 LEU I O 1
ATOM 8491 N N . GLU I 9 18 ? 623.343 380.816 435.784 1.00 198.82 23 GLU I N 1
ATOM 8492 C CA . GLU I 9 18 ? 622.393 380.505 436.835 1.00 198.82 23 GLU I CA 1
ATOM 8493 C C . GLU I 9 18 ? 621.828 379.117 436.610 1.00 198.82 23 GLU I C 1
ATOM 8494 O O . GLU I 9 18 ? 621.638 378.353 437.560 1.00 198.82 23 GLU I O 1
ATOM 8506 N N . SER I 9 19 ? 621.579 378.777 435.346 1.00 208.92 24 SER I N 1
ATOM 8507 C CA . SER I 9 19 ? 621.072 377.454 435.006 1.00 208.92 24 SER I CA 1
ATOM 8508 C C . SER I 9 19 ? 622.086 376.390 435.377 1.00 208.92 24 SER I C 1
ATOM 8509 O O . SER I 9 19 ? 621.731 375.331 435.916 1.00 208.92 24 SER I O 1
ATOM 8517 N N . SER I 9 20 ? 623.357 376.672 435.083 1.00 188.65 25 SER I N 1
ATOM 8518 C CA . SER I 9 20 ? 624.452 375.765 435.381 1.00 188.65 25 SER I CA 1
ATOM 8519 C C . SER I 9 20 ? 624.501 375.451 436.862 1.00 188.65 25 SER I C 1
ATOM 8520 O O . SER I 9 20 ? 624.410 374.289 437.275 1.00 188.65 25 SER I O 1
ATOM 8528 N N . VAL I 9 21 ? 624.599 376.496 437.676 1.00 191.73 26 VAL I N 1
ATOM 8529 C CA . VAL I 9 21 ? 624.677 376.312 439.118 1.00 191.73 26 VAL I CA 1
ATOM 8530 C C . VAL I 9 21 ? 623.396 375.717 439.687 1.00 191.73 26 VAL I C 1
ATOM 8531 O O . VAL I 9 21 ? 623.449 374.943 440.645 1.00 191.73 26 VAL I O 1
ATOM 8544 N N . ALA I 9 22 ? 622.234 376.043 439.118 1.00 202.70 27 ALA I N 1
ATOM 8545 C CA . ALA I 9 22 ? 620.977 375.509 439.635 1.00 202.70 27 ALA I CA 1
ATOM 8546 C C . ALA I 9 22 ? 620.897 374.005 439.430 1.00 202.70 27 ALA I C 1
ATOM 8547 O O . ALA I 9 22 ? 620.550 373.247 440.350 1.00 202.70 27 ALA I O 1
ATOM 8554 N N . THR I 9 23 ? 621.224 373.552 438.224 1.00 202.39 28 THR I N 1
ATOM 8555 C CA . THR I 9 23 ? 621.200 372.123 437.972 1.00 202.39 28 THR I CA 1
ATOM 8556 C C . THR I 9 23 ? 622.290 371.432 438.769 1.00 202.39 28 THR I C 1
ATOM 8557 O O . THR I 9 23 ? 622.112 370.291 439.207 1.00 202.39 28 THR I O 1
ATOM 8568 N N . LEU I 9 24 ? 623.413 372.112 438.982 1.00 189.03 29 LEU I N 1
ATOM 8569 C CA . LEU I 9 24 ? 624.461 371.531 439.797 1.00 189.03 29 LEU I CA 1
ATOM 8570 C C . LEU I 9 24 ? 624.002 371.394 441.235 1.00 189.03 29 LEU I C 1
ATOM 8571 O O . LEU I 9 24 ? 624.415 370.464 441.930 1.00 189.03 29 LEU I O 1
ATOM 8587 N N . ASP I 9 25 ? 623.138 372.296 441.694 1.00 201.14 30 ASP I N 1
ATOM 8588 C CA . ASP I 9 25 ? 622.603 372.165 443.040 1.00 201.14 30 ASP I CA 1
ATOM 8589 C C . ASP I 9 25 ? 621.722 370.938 443.099 1.00 201.14 30 ASP I C 1
ATOM 8590 O O . ASP I 9 25 ? 621.818 370.123 444.020 1.00 201.14 30 ASP I O 1
ATOM 8599 N N . ASN I 9 26 ? 620.869 370.786 442.094 1.00 209.44 31 ASN I N 1
ATOM 8600 C CA . ASN I 9 26 ? 619.979 369.636 442.058 1.00 209.44 31 ASN I CA 1
ATOM 8601 C C . ASN I 9 26 ? 620.714 368.315 441.859 1.00 209.44 31 ASN I C 1
ATOM 8602 O O . ASN I 9 26 ? 620.155 367.269 442.204 1.00 209.44 31 ASN I O 1
ATOM 8613 N N . GLY I 9 27 ? 621.936 368.338 441.311 1.00 196.68 32 GLY I N 1
ATOM 8614 C CA . GLY I 9 27 ? 622.691 367.126 441.033 1.00 196.68 32 GLY I CA 1
ATOM 8615 C C . GLY I 9 27 ? 623.963 366.838 441.804 1.00 196.68 32 GLY I C 1
ATOM 8616 O O . GLY I 9 27 ? 624.585 365.803 441.549 1.00 196.68 32 GLY I O 1
ATOM 8620 N N . VAL I 9 28 ? 624.377 367.724 442.711 1.00 189.89 33 VAL I N 1
ATOM 8621 C CA . VAL I 9 28 ? 625.609 367.544 443.479 1.00 189.89 33 VAL I CA 1
ATOM 8622 C C . VAL I 9 28 ? 625.428 367.769 444.970 1.00 189.89 33 VAL I C 1
ATOM 8623 O O . VAL I 9 28 ? 626.282 367.328 445.764 1.00 189.89 33 VAL I O 1
ATOM 8636 N N . GLN I 9 29 ? 624.335 368.398 445.410 1.00 190.25 34 GLN I N 1
ATOM 8637 C CA . GLN I 9 29 ? 624.059 368.708 446.814 1.00 190.25 34 GLN I CA 1
ATOM 8638 C C . GLN I 9 29 ? 624.154 367.540 447.789 1.00 190.25 34 GLN I C 1
ATOM 8639 O O . GLN I 9 29 ? 624.265 367.773 448.996 1.00 190.25 34 GLN I O 1
ATOM 8653 N N . ASP I 9 30 ? 624.097 366.305 447.311 1.00 195.22 35 ASP I N 1
ATOM 8654 C CA . ASP I 9 30 ? 624.171 365.137 448.169 1.00 195.22 35 ASP I CA 1
ATOM 8655 C C . ASP I 9 30 ? 625.595 364.710 448.498 1.00 195.22 35 ASP I C 1
ATOM 8656 O O . ASP I 9 30 ? 625.781 363.886 449.399 1.00 195.22 35 ASP I O 1
ATOM 8665 N N . PHE I 9 31 ? 626.595 365.239 447.796 1.00 183.65 36 PHE I N 1
ATOM 8666 C CA . PHE I 9 31 ? 627.984 364.875 448.073 1.00 183.65 36 PHE I CA 1
ATOM 8667 C C . PHE I 9 31 ? 628.486 365.123 449.488 1.00 183.65 36 PHE I C 1
ATOM 8668 O O . PHE I 9 31 ? 629.184 364.237 450.004 1.00 183.65 36 PHE I O 1
ATOM 8685 N N . PRO I 9 32 ? 628.236 366.275 450.143 1.00 188.59 37 PRO I N 1
ATOM 8686 C CA . PRO I 9 32 ? 628.805 366.508 451.486 1.00 188.59 37 PRO I CA 1
ATOM 8687 C C . PRO I 9 32 ? 628.469 365.471 452.522 1.00 188.59 37 PRO I C 1
ATOM 8688 O O . PRO I 9 32 ? 629.281 365.226 453.422 1.00 188.59 37 PRO I O 1
ATOM 8699 N N . ARG I 9 33 ? 627.302 364.845 452.400 1.00 201.59 38 ARG I N 1
ATOM 8700 C CA . ARG I 9 33 ? 626.923 363.791 453.325 1.00 201.59 38 ARG I CA 1
ATOM 8701 C C . ARG I 9 33 ? 627.902 362.641 453.212 1.00 201.59 38 ARG I C 1
ATOM 8702 O O . ARG I 9 33 ? 628.519 362.217 454.197 1.00 201.59 38 ARG I O 1
ATOM 8723 N N . LEU I 9 34 ? 628.088 362.164 451.990 1.00 199.69 39 LEU I N 1
ATOM 8724 C CA . LEU I 9 34 ? 629.013 361.079 451.743 1.00 199.69 39 LEU I CA 1
ATOM 8725 C C . LEU I 9 34 ? 630.442 361.500 452.017 1.00 199.69 39 LEU I C 1
ATOM 8726 O O . LEU I 9 34 ? 631.267 360.666 452.397 1.00 199.69 39 LEU I O 1
ATOM 8742 N N . CYS I 9 35 ? 630.751 362.776 451.819 1.00 203.20 40 CYS I N 1
ATOM 8743 C CA . CYS I 9 35 ? 632.093 363.253 452.085 1.00 203.20 40 CYS I CA 1
ATOM 8744 C C . CYS I 9 35 ? 632.389 363.148 453.563 1.00 203.20 40 CYS I C 1
ATOM 8745 O O . CYS I 9 35 ? 633.443 362.651 453.953 1.00 203.20 40 CYS I O 1
ATOM 8753 N N . HIS I 9 36 ? 631.444 363.583 454.391 1.00 208.11 41 HIS I N 1
ATOM 8754 C CA . HIS I 9 36 ? 631.601 363.493 455.835 1.00 208.11 41 HIS I CA 1
ATOM 8755 C C . HIS I 9 36 ? 631.702 362.038 456.264 1.00 208.11 41 HIS I C 1
ATOM 8756 O O . HIS I 9 36 ? 632.520 361.680 457.128 1.00 208.11 41 HIS I O 1
ATOM 8770 N N . VAL I 9 37 ? 630.899 361.187 455.624 1.00 200.74 42 VAL I N 1
ATOM 8771 C CA . VAL I 9 37 ? 630.884 359.754 455.901 1.00 200.74 42 VAL I CA 1
ATOM 8772 C C . VAL I 9 37 ? 632.255 359.152 455.654 1.00 200.74 42 VAL I C 1
ATOM 8773 O O . VAL I 9 37 ? 632.871 358.528 456.527 1.00 200.74 42 VAL I O 1
ATOM 8786 N N . LEU I 9 38 ? 632.737 359.320 454.440 1.00 199.20 43 LEU I N 1
ATOM 8787 C CA . LEU I 9 38 ? 634.008 358.746 454.065 1.00 199.20 43 LEU I CA 1
ATOM 8788 C C . LEU I 9 38 ? 635.172 359.421 454.763 1.00 199.20 43 LEU I C 1
ATOM 8789 O O . LEU I 9 38 ? 636.223 358.793 454.909 1.00 199.20 43 LEU I O 1
ATOM 8805 N N . ARG I 9 39 ? 635.007 360.664 455.224 1.00 234.11 44 ARG I N 1
ATOM 8806 C CA . ARG I 9 39 ? 636.057 361.291 456.012 1.00 234.11 44 ARG I CA 1
ATOM 8807 C C . ARG I 9 39 ? 636.169 360.558 457.332 1.00 234.11 44 ARG I C 1
ATOM 8808 O O . ARG I 9 39 ? 637.271 360.328 457.843 1.00 234.11 44 ARG I O 1
ATOM 8829 N N . THR I 9 40 ? 635.020 360.166 457.881 1.00 229.57 45 THR I N 1
ATOM 8830 C CA . THR I 9 40 ? 635.017 359.390 459.109 1.00 229.57 45 THR I CA 1
ATOM 8831 C C . THR I 9 40 ? 635.556 357.979 458.862 1.00 229.57 45 THR I C 1
ATOM 8832 O O . THR I 9 40 ? 636.104 357.359 459.780 1.00 229.57 45 THR I O 1
ATOM 8843 N N . VAL I 9 41 ? 635.413 357.464 457.633 1.00 210.81 46 VAL I N 1
ATOM 8844 C CA . VAL I 9 41 ? 635.880 356.111 457.303 1.00 210.81 46 VAL I CA 1
ATOM 8845 C C . VAL I 9 41 ? 637.373 356.065 456.966 1.00 210.81 46 VAL I C 1
ATOM 8846 O O . VAL I 9 41 ? 638.023 355.030 457.149 1.00 210.81 46 VAL I O 1
ATOM 8859 N N . ARG I 9 42 ? 637.942 357.170 456.502 1.00 242.48 47 ARG I N 1
ATOM 8860 C CA . ARG I 9 42 ? 639.331 357.315 456.066 1.00 242.48 47 ARG I CA 1
ATOM 8861 C C . ARG I 9 42 ? 640.453 356.778 456.966 1.00 242.48 47 ARG I C 1
ATOM 8862 O O . ARG I 9 42 ? 641.590 356.660 456.498 1.00 242.48 47 ARG I O 1
ATOM 8883 N N . HIS I 9 43 ? 640.180 356.430 458.224 1.00 228.47 48 HIS I N 1
ATOM 8884 C CA . HIS I 9 43 ? 641.230 355.951 459.119 1.00 228.47 48 HIS I CA 1
ATOM 8885 C C . HIS I 9 43 ? 641.773 354.619 458.639 1.00 228.47 48 HIS I C 1
ATOM 8886 O O . HIS I 9 43 ? 641.226 353.563 458.972 1.00 228.47 48 HIS I O 1
ATOM 8900 N N . TYR I 9 44 ? 642.834 354.676 457.829 1.00 220.07 49 TYR I N 1
ATOM 8901 C CA . TYR I 9 44 ? 643.463 353.507 457.230 1.00 220.07 49 TYR I CA 1
ATOM 8902 C C . TYR I 9 44 ? 644.944 353.435 457.549 1.00 220.07 49 TYR I C 1
ATOM 8903 O O . TYR I 9 44 ? 645.661 354.435 457.473 1.00 220.07 49 TYR I O 1
ATOM 8921 N N . GLU I 9 45 ? 645.388 352.230 457.877 1.00 228.35 50 GLU I N 1
ATOM 8922 C CA . GLU I 9 45 ? 646.775 351.904 458.155 1.00 228.35 50 GLU I CA 1
ATOM 8923 C C . GLU I 9 45 ? 646.871 350.422 457.857 1.00 228.35 50 GLU I C 1
ATOM 8924 O O . GLU I 9 45 ? 646.030 349.655 458.334 1.00 228.35 50 GLU I O 1
ATOM 8936 N N . LEU I 9 46 ? 647.880 350.030 457.081 1.00 227.28 51 LEU I N 1
ATOM 8937 C CA . LEU I 9 46 ? 648.047 348.649 456.657 1.00 227.28 51 LEU I CA 1
ATOM 8938 C C . LEU I 9 46 ? 649.483 348.177 456.765 1.00 227.28 51 LEU I C 1
ATOM 8939 O O . LEU I 9 46 ? 650.384 348.791 456.189 1.00 227.28 51 LEU I O 1
ATOM 8955 N N . ILE I 9 47 ? 649.676 347.074 457.481 1.00 235.29 52 ILE I N 1
ATOM 8956 C CA . ILE I 9 47 ? 650.973 346.425 457.642 1.00 235.29 52 ILE I CA 1
ATOM 8957 C C . ILE I 9 47 ? 650.732 344.938 457.398 1.00 235.29 52 ILE I C 1
ATOM 8958 O O . ILE I 9 47 ? 650.213 344.256 458.293 1.00 235.29 52 ILE I O 1
ATOM 8974 N N . PRO I 9 48 ? 651.074 344.376 456.216 1.00 237.75 53 PRO I N 1
ATOM 8975 C CA . PRO I 9 48 ? 650.845 342.942 456.051 1.00 237.75 53 PRO I CA 1
ATOM 8976 C C . PRO I 9 48 ? 651.776 342.094 456.898 1.00 237.75 53 PRO I C 1
ATOM 8977 O O . PRO I 9 48 ? 652.959 341.897 456.600 1.00 237.75 53 PRO I O 1
ATOM 8988 N N . GLN I 9 49 ? 651.182 341.591 457.977 1.00 243.17 54 GLN I N 1
ATOM 8989 C CA . GLN I 9 49 ? 651.849 340.713 458.929 1.00 243.17 54 GLN I CA 1
ATOM 8990 C C . GLN I 9 49 ? 652.410 339.471 458.260 1.00 243.17 54 GLN I C 1
ATOM 8991 O O . GLN I 9 49 ? 653.461 338.972 458.668 1.00 243.17 54 GLN I O 1
ATOM 9005 N N . THR I 9 50 ? 651.728 338.959 457.239 1.00 256.55 55 THR I N 1
ATOM 9006 C CA . THR I 9 50 ? 652.175 337.753 456.563 1.00 256.55 55 THR I CA 1
ATOM 9007 C C . THR I 9 50 ? 653.314 338.043 455.596 1.00 256.55 55 THR I C 1
ATOM 9008 O O . THR I 9 50 ? 654.215 337.213 455.443 1.00 256.55 55 THR I O 1
ATOM 9019 N N . THR I 9 51 ? 653.308 339.216 454.958 1.00 261.00 56 THR I N 1
ATOM 9020 C CA . THR I 9 51 ? 654.388 339.599 454.053 1.00 261.00 56 THR I CA 1
ATOM 9021 C C . THR I 9 51 ? 655.719 339.757 454.784 1.00 261.00 56 THR I C 1
ATOM 9022 O O . THR I 9 51 ? 656.786 339.680 454.152 1.00 261.00 56 THR I O 1
ATOM 9033 N N . LEU I 9 52 ? 655.664 339.952 456.111 1.00 293.39 57 LEU I N 1
ATOM 9034 C CA . LEU I 9 52 ? 656.819 340.123 456.984 1.00 293.39 57 LEU I CA 1
ATOM 9035 C C . LEU I 9 52 ? 657.905 339.066 456.801 1.00 293.39 57 LEU I C 1
ATOM 9036 O O . LEU I 9 52 ? 659.071 339.355 457.064 1.00 293.39 57 LEU I O 1
ATOM 9052 N N . ALA I 9 53 ? 657.562 337.859 456.336 1.00 294.36 58 ALA I N 1
ATOM 9053 C CA . ALA I 9 53 ? 658.553 336.812 456.115 1.00 294.36 58 ALA I CA 1
ATOM 9054 C C . ALA I 9 53 ? 659.589 337.248 455.093 1.00 294.36 58 ALA I C 1
ATOM 9055 O O . ALA I 9 53 ? 660.751 337.488 455.439 1.00 294.36 58 ALA I O 1
ATOM 9062 N N . ALA I 9 54 ? 659.159 337.390 453.840 1.00 317.91 59 ALA I N 1
ATOM 9063 C CA . ALA I 9 54 ? 660.075 337.810 452.791 1.00 317.91 59 ALA I CA 1
ATOM 9064 C C . ALA I 9 54 ? 660.543 339.235 453.010 1.00 317.91 59 ALA I C 1
ATOM 9065 O O . ALA I 9 54 ? 661.680 339.575 452.650 1.00 317.91 59 ALA I O 1
ATOM 9072 N N . ALA I 9 55 ? 659.687 340.069 453.609 1.00 329.17 60 ALA I N 1
ATOM 9073 C CA . ALA I 9 55 ? 660.054 341.454 453.865 1.00 329.17 60 ALA I CA 1
ATOM 9074 C C . ALA I 9 55 ? 661.245 341.538 454.812 1.00 329.17 60 ALA I C 1
ATOM 9075 O O . ALA I 9 55 ? 662.272 342.146 454.480 1.00 329.17 60 ALA I O 1
ATOM 9082 N N . GLU I 9 56 ? 661.135 340.920 455.994 1.00 328.19 61 GLU I N 1
ATOM 9083 C CA . GLU I 9 56 ? 662.236 340.937 456.939 1.00 328.19 61 GLU I CA 1
ATOM 9084 C C . GLU I 9 56 ? 663.413 340.153 456.415 1.00 328.19 61 GLU I C 1
ATOM 9085 O O . GLU I 9 56 ? 664.546 340.491 456.743 1.00 328.19 61 GLU I O 1
ATOM 9097 N N . ALA I 9 57 ? 663.172 339.127 455.597 1.00 347.91 62 ALA I N 1
ATOM 9098 C CA . ALA I 9 57 ? 664.270 338.360 455.028 1.00 347.91 62 ALA I CA 1
ATOM 9099 C C . ALA I 9 57 ? 665.166 339.253 454.184 1.00 347.91 62 ALA I C 1
ATOM 9100 O O . ALA I 9 57 ? 666.355 339.411 454.479 1.00 347.91 62 ALA I O 1
ATOM 9107 N N . SER I 9 58 ? 664.589 339.886 453.160 1.00 353.63 63 SER I N 1
ATOM 9108 C CA . SER I 9 58 ? 665.361 340.770 452.291 1.00 353.63 63 SER I CA 1
ATOM 9109 C C . SER I 9 58 ? 665.939 341.957 453.060 1.00 353.63 63 SER I C 1
ATOM 9110 O O . SER I 9 58 ? 667.139 342.256 452.942 1.00 353.63 63 SER I O 1
ATOM 9118 N N . LEU I 9 59 ? 665.105 342.634 453.867 1.00 339.59 64 LEU I N 1
ATOM 9119 C CA . LEU I 9 59 ? 665.562 343.790 454.638 1.00 339.59 64 LEU I CA 1
ATOM 9120 C C . LEU I 9 59 ? 666.699 343.434 455.577 1.00 339.59 64 LEU I C 1
ATOM 9121 O O . LEU I 9 59 ? 667.809 343.953 455.448 1.00 339.59 64 LEU I O 1
ATOM 9137 N N . ARG I 9 60 ? 666.435 342.544 456.529 1.00 321.24 65 ARG I N 1
ATOM 9138 C CA . ARG I 9 60 ? 667.426 342.188 457.526 1.00 321.24 65 ARG I CA 1
ATOM 9139 C C . ARG I 9 60 ? 668.675 341.555 456.907 1.00 321.24 65 ARG I C 1
ATOM 9140 O O . ARG I 9 60 ? 669.782 341.723 457.446 1.00 321.24 65 ARG I O 1
ATOM 9161 N N . ASP I 9 61 ? 668.546 340.872 455.759 1.00 341.63 66 ASP I N 1
ATOM 9162 C CA . ASP I 9 61 ? 669.743 340.363 455.102 1.00 341.63 66 ASP I CA 1
ATOM 9163 C C . ASP I 9 61 ? 670.572 341.532 454.601 1.00 341.63 66 ASP I C 1
ATOM 9164 O O . ASP I 9 61 ? 671.806 341.502 454.675 1.00 341.63 66 ASP I O 1
ATOM 9173 N N . GLU I 9 62 ? 669.907 342.593 454.122 1.00 341.86 67 GLU I N 1
ATOM 9174 C CA . GLU I 9 62 ? 670.655 343.782 453.731 1.00 341.86 67 GLU I CA 1
ATOM 9175 C C . GLU I 9 62 ? 671.257 344.443 454.971 1.00 341.86 67 GLU I C 1
ATOM 9176 O O . GLU I 9 62 ? 672.314 345.079 454.887 1.00 341.86 67 GLU I O 1
ATOM 9188 N N . ILE I 9 63 ? 670.609 344.275 456.133 1.00 317.68 68 ILE I N 1
ATOM 9189 C CA . ILE I 9 63 ? 671.128 344.768 457.412 1.00 317.68 68 ILE I CA 1
ATOM 9190 C C . ILE I 9 63 ? 672.302 343.906 457.899 1.00 317.68 68 ILE I C 1
ATOM 9191 O O . ILE I 9 63 ? 672.970 344.288 458.867 1.00 317.68 68 ILE I O 1
ATOM 9207 N N . GLY I 9 64 ? 672.594 342.772 457.220 1.00 311.31 69 GLY I N 1
ATOM 9208 C CA . GLY I 9 64 ? 673.694 341.862 457.511 1.00 311.31 69 GLY I CA 1
ATOM 9209 C C . GLY I 9 64 ? 675.029 342.428 458.009 1.00 311.31 69 GLY I C 1
ATOM 9210 O O . GLY I 9 64 ? 675.724 341.772 458.787 1.00 311.31 69 GLY I O 1
ATOM 9214 N N . PRO I 9 65 ? 675.437 343.628 457.572 1.00 298.24 70 PRO I N 1
ATOM 9215 C CA . PRO I 9 65 ? 676.677 344.186 458.141 1.00 298.24 70 PRO I CA 1
ATOM 9216 C C . PRO I 9 65 ? 676.476 344.729 459.549 1.00 298.24 70 PRO I C 1
ATOM 9217 O O . PRO I 9 65 ? 677.379 344.625 460.388 1.00 298.24 70 PRO I O 1
ATOM 9228 N N . PHE I 9 66 ? 675.301 345.309 459.817 1.00 269.78 71 PHE I N 1
ATOM 9229 C CA . PHE I 9 66 ? 674.979 345.880 461.125 1.00 269.78 71 PHE I CA 1
ATOM 9230 C C . PHE I 9 66 ? 675.029 344.832 462.227 1.00 269.78 71 PHE I C 1
ATOM 9231 O O . PHE I 9 66 ? 675.577 345.075 463.308 1.00 269.78 71 PHE I O 1
ATOM 9248 N N . ILE I 9 67 ? 674.437 343.665 461.969 1.00 290.43 72 ILE I N 1
ATOM 9249 C CA . ILE I 9 67 ? 674.351 342.581 462.948 1.00 290.43 72 ILE I CA 1
ATOM 9250 C C . ILE I 9 67 ? 675.691 342.076 463.456 1.00 290.43 72 ILE I C 1
ATOM 9251 O O . ILE I 9 67 ? 675.742 341.481 464.540 1.00 290.43 72 ILE I O 1
ATOM 9267 N N . GLN I 9 68 ? 676.774 342.274 462.699 1.00 284.74 73 GLN I N 1
ATOM 9268 C CA . GLN I 9 68 ? 678.086 341.837 463.162 1.00 284.74 73 GLN I CA 1
ATOM 9269 C C . GLN I 9 68 ? 678.466 342.577 464.436 1.00 284.74 73 GLN I C 1
ATOM 9270 O O . GLN I 9 68 ? 679.082 342.001 465.343 1.00 284.74 73 GLN I O 1
ATOM 9284 N N . LEU I 9 69 ? 678.071 343.845 464.534 1.00 288.70 74 LEU I N 1
ATOM 9285 C CA . LEU I 9 69 ? 678.338 344.601 465.744 1.00 288.70 74 LEU I CA 1
ATOM 9286 C C . LEU I 9 69 ? 677.520 344.047 466.895 1.00 288.70 74 LEU I C 1
ATOM 9287 O O . LEU I 9 69 ? 677.990 344.016 468.031 1.00 288.70 74 LEU I O 1
ATOM 9303 N N . LEU I 9 70 ? 676.299 343.590 466.615 1.00 288.08 75 LEU I N 1
ATOM 9304 C CA . LEU I 9 70 ? 675.471 343.004 467.662 1.00 288.08 75 LEU I CA 1
ATOM 9305 C C . LEU I 9 70 ? 676.100 341.711 468.163 1.00 288.08 75 LEU I C 1
ATOM 9306 O O . LEU I 9 70 ? 676.036 341.388 469.360 1.00 288.08 75 LEU I O 1
ATOM 9322 N N . LEU I 9 71 ? 676.727 340.967 467.250 1.00 292.62 76 LEU I N 1
ATOM 9323 C CA . LEU I 9 71 ? 677.426 339.755 467.644 1.00 292.62 76 LEU I CA 1
ATOM 9324 C C . LEU I 9 71 ? 678.592 340.121 468.537 1.00 292.62 76 LEU I C 1
ATOM 9325 O O . LEU I 9 71 ? 678.840 339.466 469.557 1.00 292.62 76 LEU I O 1
ATOM 9341 N N . ASP I 9 72 ? 679.307 341.183 468.165 1.00 301.26 77 ASP I N 1
ATOM 9342 C CA . ASP I 9 72 ? 680.427 341.649 468.966 1.00 301.26 77 ASP I CA 1
ATOM 9343 C C . ASP I 9 72 ? 679.951 342.102 470.336 1.00 301.26 77 ASP I C 1
ATOM 9344 O O . ASP I 9 72 ? 680.656 341.901 471.331 1.00 301.26 77 ASP I O 1
ATOM 9353 N N . ARG I 9 73 ? 678.751 342.688 470.404 1.00 299.15 78 ARG I N 1
ATOM 9354 C CA . ARG I 9 73 ? 678.189 343.113 471.679 1.00 299.15 78 ARG I CA 1
ATOM 9355 C C . ARG I 9 73 ? 677.990 341.913 472.580 1.00 299.15 78 ARG I C 1
ATOM 9356 O O . ARG I 9 73 ? 678.493 341.887 473.702 1.00 299.15 78 ARG I O 1
ATOM 9377 N N . ALA I 9 74 ? 677.269 340.903 472.079 1.00 295.98 79 ALA I N 1
ATOM 9378 C CA . ALA I 9 74 ? 677.009 339.688 472.853 1.00 295.98 79 ALA I CA 1
ATOM 9379 C C . ALA I 9 74 ? 678.301 339.002 473.292 1.00 295.98 79 ALA I C 1
ATOM 9380 O O . ALA I 9 74 ? 678.410 338.521 474.431 1.00 295.98 79 ALA I O 1
ATOM 9387 N N . GLU I 9 75 ? 679.298 338.970 472.407 1.00 307.69 80 GLU I N 1
ATOM 9388 C CA . GLU I 9 75 ? 680.578 338.361 472.747 1.00 307.69 80 GLU I CA 1
ATOM 9389 C C . GLU I 9 75 ? 681.267 339.138 473.861 1.00 307.69 80 GLU I C 1
ATOM 9390 O O . GLU I 9 75 ? 681.837 338.549 474.792 1.00 307.69 80 GLU I O 1
ATOM 9402 N N . LYS I 9 76 ? 681.207 340.468 473.794 1.00 311.69 81 LYS I N 1
ATOM 9403 C CA . LYS I 9 76 ? 681.814 341.273 474.840 1.00 311.69 81 LYS I CA 1
ATOM 9404 C C . LYS I 9 76 ? 681.053 341.120 476.145 1.00 311.69 81 LYS I C 1
ATOM 9405 O O . LYS I 9 76 ? 681.662 341.170 477.210 1.00 311.69 81 LYS I O 1
ATOM 9424 N N . HIS I 9 77 ? 679.732 340.921 476.077 1.00 305.82 82 HIS I N 1
ATOM 9425 C CA . HIS I 9 77 ? 678.940 340.709 477.286 1.00 305.82 82 HIS I CA 1
ATOM 9426 C C . HIS I 9 77 ? 679.405 339.434 477.971 1.00 305.82 82 HIS I C 1
ATOM 9427 O O . HIS I 9 77 ? 679.563 339.387 479.201 1.00 305.82 82 HIS I O 1
ATOM 9441 N N . LEU I 9 78 ? 679.650 338.396 477.163 1.00 318.51 83 LEU I N 1
ATOM 9442 C CA . LEU I 9 78 ? 680.147 337.128 477.685 1.00 318.51 83 LEU I CA 1
ATOM 9443 C C . LEU I 9 78 ? 681.509 337.310 478.340 1.00 318.51 83 LEU I C 1
ATOM 9444 O O . LEU I 9 78 ? 681.748 336.804 479.442 1.00 318.51 83 LEU I O 1
ATOM 9460 N N . ASP I 9 79 ? 682.411 338.041 477.677 1.00 319.06 84 ASP I N 1
ATOM 9461 C CA . ASP I 9 79 ? 683.738 338.275 478.246 1.00 319.06 84 ASP I CA 1
ATOM 9462 C C . ASP I 9 79 ? 683.657 339.096 479.528 1.00 319.06 84 ASP I C 1
ATOM 9463 O O . ASP I 9 79 ? 684.429 338.868 480.471 1.00 319.06 84 ASP I O 1
ATOM 9472 N N . ARG I 9 80 ? 682.722 340.045 479.582 1.00 318.52 85 ARG I N 1
ATOM 9473 C CA . ARG I 9 80 ? 682.551 340.878 480.764 1.00 318.52 85 ARG I CA 1
ATOM 9474 C C . ARG I 9 80 ? 682.102 340.040 481.945 1.00 318.52 85 ARG I C 1
ATOM 9475 O O . ARG I 9 80 ? 682.698 340.112 483.027 1.00 318.52 85 ARG I O 1
ATOM 9496 N N . GLN I 9 81 ? 681.073 339.209 481.753 1.00 314.65 86 GLN I N 1
ATOM 9497 C CA . GLN I 9 81 ? 680.656 338.363 482.865 1.00 314.65 86 GLN I CA 1
ATOM 9498 C C . GLN I 9 81 ? 681.722 337.320 483.185 1.00 314.65 86 GLN I C 1
ATOM 9499 O O . GLN I 9 81 ? 681.793 336.852 484.321 1.00 314.65 86 GLN I O 1
ATOM 9513 N N . ALA I 9 82 ? 682.564 336.950 482.211 1.00 327.18 87 ALA I N 1
ATOM 9514 C CA . ALA I 9 82 ? 683.639 336.003 482.485 1.00 327.18 87 ALA I CA 1
ATOM 9515 C C . ALA I 9 82 ? 684.637 336.627 483.449 1.00 327.18 87 ALA I C 1
ATOM 9516 O O . ALA I 9 82 ? 685.071 335.991 484.421 1.00 327.18 87 ALA I O 1
ATOM 9523 N N . ARG I 9 83 ? 684.994 337.891 483.203 1.00 336.40 88 ARG I N 1
ATOM 9524 C CA . ARG I 9 83 ? 685.896 338.582 484.118 1.00 336.40 88 ARG I CA 1
ATOM 9525 C C . ARG I 9 83 ? 685.216 338.785 485.464 1.00 336.40 88 ARG I C 1
ATOM 9526 O O . ARG I 9 83 ? 685.884 338.768 486.507 1.00 336.40 88 ARG I O 1
ATOM 9547 N N . ARG I 9 84 ? 683.887 338.947 485.464 1.00 327.50 89 ARG I N 1
ATOM 9548 C CA . ARG I 9 84 ? 683.176 339.058 486.731 1.00 327.50 89 ARG I CA 1
ATOM 9549 C C . ARG I 9 84 ? 683.262 337.743 487.490 1.00 327.50 89 ARG I C 1
ATOM 9550 O O . ARG I 9 84 ? 683.404 337.744 488.712 1.00 327.50 89 ARG I O 1
ATOM 9571 N N . ILE I 9 85 ? 683.188 336.615 486.775 1.00 322.23 90 ILE I N 1
ATOM 9572 C CA . ILE I 9 85 ? 683.310 335.303 487.410 1.00 322.23 90 ILE I CA 1
ATOM 9573 C C . ILE I 9 85 ? 684.703 335.157 487.997 1.00 322.23 90 ILE I C 1
ATOM 9574 O O . ILE I 9 85 ? 684.884 334.569 489.070 1.00 322.23 90 ILE I O 1
ATOM 9590 N N . GLU I 9 86 ? 685.709 335.692 487.300 1.00 337.18 91 GLU I N 1
ATOM 9591 C CA . GLU I 9 86 ? 687.072 335.638 487.818 1.00 337.18 91 GLU I CA 1
ATOM 9592 C C . GLU I 9 86 ? 687.176 336.453 489.102 1.00 337.18 91 GLU I C 1
ATOM 9593 O O . GLU I 9 86 ? 687.815 336.028 490.073 1.00 337.18 91 GLU I O 1
ATOM 9605 N N . THR I 9 87 ? 686.521 337.617 489.133 1.00 335.38 92 THR I N 1
ATOM 9606 C CA . THR I 9 87 ? 686.540 338.433 490.342 1.00 335.38 92 THR I CA 1
ATOM 9607 C C . THR I 9 87 ? 685.767 337.746 491.463 1.00 335.38 92 THR I C 1
ATOM 9608 O O . THR I 9 87 ? 686.150 337.837 492.633 1.00 335.38 92 THR I O 1
ATOM 9619 N N . LEU I 9 88 ? 684.678 337.051 491.119 1.00 324.50 93 LEU I N 1
ATOM 9620 C CA . LEU I 9 88 ? 683.898 336.325 492.117 1.00 324.50 93 LEU I CA 1
ATOM 9621 C C . LEU I 9 88 ? 684.735 335.209 492.722 1.00 324.50 93 LEU I C 1
ATOM 9622 O O . LEU I 9 88 ? 684.685 334.962 493.933 1.00 324.50 93 LEU I O 1
ATOM 9638 N N . LYS I 9 89 ? 685.523 334.534 491.885 1.00 331.45 94 LYS I N 1
ATOM 9639 C CA . LYS I 9 89 ? 686.407 333.482 492.365 1.00 331.45 94 LYS I CA 1
ATOM 9640 C C . LYS I 9 89 ? 687.475 334.077 493.265 1.00 331.45 94 LYS I C 1
ATOM 9641 O O . LYS I 9 89 ? 687.852 333.474 494.278 1.00 331.45 94 LYS I O 1
ATOM 9660 N N . ALA I 9 90 ? 687.968 335.266 492.899 1.00 339.07 95 ALA I N 1
ATOM 9661 C CA . ALA I 9 90 ? 688.966 335.943 493.717 1.00 339.07 95 ALA I CA 1
ATOM 9662 C C . ALA I 9 90 ? 688.384 336.280 495.080 1.00 339.07 95 ALA I C 1
ATOM 9663 O O . ALA I 9 90 ? 689.044 336.097 496.105 1.00 339.07 95 ALA I O 1
ATOM 9670 N N . ARG I 9 91 ? 687.131 336.742 495.106 1.00 334.74 96 ARG I N 1
ATOM 9671 C CA . ARG I 9 91 ? 686.473 337.065 496.368 1.00 334.74 96 ARG I CA 1
ATOM 9672 C C . ARG I 9 91 ? 686.266 335.817 497.212 1.00 334.74 96 ARG I C 1
ATOM 9673 O O . ARG I 9 91 ? 686.488 335.845 498.425 1.00 334.74 96 ARG I O 1
ATOM 9694 N N . ALA I 9 92 ? 685.829 334.720 496.586 1.00 335.30 97 ALA I N 1
ATOM 9695 C CA . ALA I 9 92 ? 685.596 333.472 497.309 1.00 335.30 97 ALA I CA 1
ATOM 9696 C C . ALA I 9 92 ? 686.882 332.953 497.938 1.00 335.30 97 ALA I C 1
ATOM 9697 O O . ALA I 9 92 ? 686.920 332.621 499.133 1.00 335.30 97 ALA I O 1
ATOM 9704 N N . GLU I 9 93 ? 687.954 332.885 497.143 1.00 344.19 98 GLU I N 1
ATOM 9705 C CA . GLU I 9 93 ? 689.234 332.428 497.665 1.00 344.19 98 GLU I CA 1
ATOM 9706 C C . GLU I 9 93 ? 689.768 333.396 498.709 1.00 344.19 98 GLU I C 1
ATOM 9707 O O . GLU I 9 93 ? 690.418 332.972 499.671 1.00 344.19 98 GLU I O 1
ATOM 9719 N N . LEU I 9 94 ? 689.484 334.692 498.545 1.00 348.69 99 LEU I N 1
ATOM 9720 C CA . LEU I 9 94 ? 689.912 335.685 499.518 1.00 348.69 99 LEU I CA 1
ATOM 9721 C C . LEU I 9 94 ? 689.214 335.454 500.849 1.00 348.69 99 LEU I C 1
ATOM 9722 O O . LEU I 9 94 ? 689.852 335.506 501.906 1.00 348.69 99 LEU I O 1
ATOM 9738 N N . ASN I 9 95 ? 687.905 335.184 500.808 1.00 347.05 100 ASN I N 1
ATOM 9739 C CA . ASN I 9 95 ? 687.158 334.925 502.031 1.00 347.05 100 ASN I CA 1
ATOM 9740 C C . ASN I 9 95 ? 687.671 333.669 502.714 1.00 347.05 100 ASN I C 1
ATOM 9741 O O . ASN I 9 95 ? 687.842 333.649 503.936 1.00 347.05 100 ASN I O 1
ATOM 9752 N N . ALA I 9 96 ? 687.936 332.616 501.934 1.00 355.98 101 ALA I N 1
ATOM 9753 C CA . ALA I 9 96 ? 688.432 331.365 502.506 1.00 355.98 101 ALA I CA 1
ATOM 9754 C C . ALA I 9 96 ? 689.795 331.553 503.165 1.00 355.98 101 ALA I C 1
ATOM 9755 O O . ALA I 9 96 ? 689.999 331.160 504.322 1.00 355.98 101 ALA I O 1
ATOM 9762 N N . GLY I 9 97 ? 690.740 332.163 502.444 1.00 359.25 102 GLY I N 1
ATOM 9763 C CA . GLY I 9 97 ? 692.069 332.371 502.996 1.00 359.25 102 GLY I CA 1
ATOM 9764 C C . GLY I 9 97 ? 692.076 333.296 504.198 1.00 359.25 102 GLY I C 1
ATOM 9765 O O . GLY I 9 97 ? 692.757 333.031 505.192 1.00 359.25 102 GLY I O 1
ATOM 9769 N N . ARG I 9 98 ? 691.311 334.388 504.133 1.00 351.74 103 ARG I N 1
ATOM 9770 C CA . ARG I 9 98 ? 691.268 335.327 505.246 1.00 351.74 103 ARG I CA 1
ATOM 9771 C C . ARG I 9 98 ? 690.577 334.717 506.460 1.00 351.74 103 ARG I C 1
ATOM 9772 O O . ARG I 9 98 ? 690.994 334.960 507.599 1.00 351.74 103 ARG I O 1
ATOM 9793 N N . LEU I 9 99 ? 689.528 333.915 506.244 1.00 352.44 104 LEU I N 1
ATOM 9794 C CA . LEU I 9 99 ? 688.858 333.265 507.364 1.00 352.44 104 LEU I CA 1
ATOM 9795 C C . LEU I 9 99 ? 689.793 332.252 508.005 1.00 352.44 104 LEU I C 1
ATOM 9796 O O . LEU I 9 99 ? 689.830 332.125 509.234 1.00 352.44 104 LEU I O 1
ATOM 9812 N N . SER I 9 100 ? 690.570 331.536 507.184 1.00 368.25 105 SER I N 1
ATOM 9813 C CA . SER I 9 100 ? 691.526 330.574 507.717 1.00 368.25 105 SER I CA 1
ATOM 9814 C C . SER I 9 100 ? 692.610 331.286 508.513 1.00 368.25 105 SER I C 1
ATOM 9815 O O . SER I 9 100 ? 693.039 330.800 509.567 1.00 368.25 105 SER I O 1
ATOM 9823 N N . GLN I 9 101 ? 693.055 332.447 508.024 1.00 367.52 106 GLN I N 1
ATOM 9824 C CA . GLN I 9 101 ? 694.071 333.219 508.731 1.00 367.52 106 GLN I CA 1
ATOM 9825 C C . GLN I 9 101 ? 693.534 333.717 510.068 1.00 367.52 106 GLN I C 1
ATOM 9826 O O . GLN I 9 101 ? 694.236 333.660 511.085 1.00 367.52 106 GLN I O 1
ATOM 9840 N N . TYR I 9 102 ? 692.289 334.201 510.085 1.00 357.34 107 TYR I N 1
ATOM 9841 C CA . TYR I 9 102 ? 691.688 334.671 511.329 1.00 357.34 107 TYR I CA 1
ATOM 9842 C C . TYR I 9 102 ? 691.513 333.516 512.303 1.00 357.34 107 TYR I C 1
ATOM 9843 O O . TYR I 9 102 ? 691.705 333.679 513.516 1.00 357.34 107 TYR I O 1
ATOM 9861 N N . SER I 9 103 ? 691.161 332.337 511.781 1.00 368.01 108 SER I N 1
ATOM 9862 C CA . SER I 9 103 ? 691.010 331.160 512.624 1.00 368.01 108 SER I CA 1
ATOM 9863 C C . SER I 9 103 ? 692.344 330.794 513.249 1.00 368.01 108 SER I C 1
ATOM 9864 O O . SER I 9 103 ? 692.424 330.521 514.448 1.00 368.01 108 SER I O 1
ATOM 9872 N N . GLY I 9 104 ? 693.411 330.805 512.445 1.00 380.53 109 GLY I N 1
ATOM 9873 C CA . GLY I 9 104 ? 694.730 330.498 512.968 1.00 380.53 109 GLY I CA 1
ATOM 9874 C C . GLY I 9 104 ? 695.192 331.522 513.984 1.00 380.53 109 GLY I C 1
ATOM 9875 O O . GLY I 9 104 ? 695.901 331.186 514.936 1.00 380.53 109 GLY I O 1
ATOM 9879 N N . ASP I 9 105 ? 694.787 332.781 513.803 1.00 370.28 110 ASP I N 1
ATOM 9880 C CA . ASP I 9 105 ? 695.163 333.822 514.752 1.00 370.28 110 ASP I CA 1
ATOM 9881 C C . ASP I 9 105 ? 694.436 333.633 516.078 1.00 370.28 110 ASP I C 1
ATOM 9882 O O . ASP I 9 105 ? 695.012 333.875 517.146 1.00 370.28 110 ASP I O 1
ATOM 9891 N N . GLY I 9 106 ? 693.172 333.196 516.026 1.00 362.50 111 GLY I N 1
ATOM 9892 C CA . GLY I 9 106 ? 692.363 332.970 517.215 1.00 362.50 111 GLY I CA 1
ATOM 9893 C C . GLY I 9 106 ? 692.224 331.514 517.627 1.00 362.50 111 GLY I C 1
ATOM 9894 O O . GLY I 9 106 ? 691.258 331.161 518.311 1.00 362.50 111 GLY I O 1
ATOM 9898 N N . HIS I 9 107 ? 693.170 330.667 517.218 1.00 357.26 112 HIS I N 1
ATOM 9899 C CA . HIS I 9 107 ? 693.158 329.237 517.543 1.00 357.26 112 HIS I CA 1
ATOM 9900 C C . HIS I 9 107 ? 694.570 328.753 517.846 1.00 357.26 112 HIS I C 1
ATOM 9901 O O . HIS I 9 107 ? 694.758 327.737 518.513 1.00 357.26 112 HIS I O 1
ATOM 9915 N N . LEU J 10 3 ? 639.795 287.312 422.354 1.00 266.49 3 LEU J N 1
ATOM 9916 C CA . LEU J 10 3 ? 638.392 287.037 422.630 1.00 266.49 3 LEU J CA 1
ATOM 9917 C C . LEU J 10 3 ? 638.200 287.017 424.153 1.00 266.49 3 LEU J C 1
ATOM 9918 O O . LEU J 10 3 ? 637.795 288.023 424.741 1.00 266.49 3 LEU J O 1
ATOM 9933 N N . LEU J 10 4 ? 638.509 285.882 424.785 1.00 267.58 4 LEU J N 1
ATOM 9934 C CA . LEU J 10 4 ? 638.411 285.765 426.234 1.00 267.58 4 LEU J CA 1
ATOM 9935 C C . LEU J 10 4 ? 639.391 286.718 426.898 1.00 267.58 4 LEU J C 1
ATOM 9936 O O . LEU J 10 4 ? 639.010 287.618 427.664 1.00 267.58 4 LEU J O 1
ATOM 9952 N N . SER J 10 5 ? 640.674 286.537 426.583 1.00 271.54 5 SER J N 1
ATOM 9953 C CA . SER J 10 5 ? 641.709 287.407 427.114 1.00 271.54 5 SER J CA 1
ATOM 9954 C C . SER J 10 5 ? 641.532 288.826 426.609 1.00 271.54 5 SER J C 1
ATOM 9955 O O . SER J 10 5 ? 641.938 289.768 427.286 1.00 271.54 5 SER J O 1
ATOM 9963 N N . ALA J 10 6 ? 640.926 289.000 425.429 1.00 272.44 6 ALA J N 1
ATOM 9964 C CA . ALA J 10 6 ? 640.683 290.342 424.919 1.00 272.44 6 ALA J CA 1
ATOM 9965 C C . ALA J 10 6 ? 639.698 291.074 425.814 1.00 272.44 6 ALA J C 1
ATOM 9966 O O . ALA J 10 6 ? 639.907 292.243 426.145 1.00 272.44 6 ALA J O 1
ATOM 9973 N N . HIS J 10 7 ? 638.630 290.391 426.233 1.00 267.28 7 HIS J N 1
ATOM 9974 C CA . HIS J 10 7 ? 637.656 291.013 427.122 1.00 267.28 7 HIS J CA 1
ATOM 9975 C C . HIS J 10 7 ? 638.279 291.306 428.477 1.00 267.28 7 HIS J C 1
ATOM 9976 O O . HIS J 10 7 ? 638.092 292.400 429.035 1.00 267.28 7 HIS J O 1
ATOM 9990 N N . LEU J 10 8 ? 639.025 290.330 429.009 1.00 255.52 8 LEU J N 1
ATOM 9991 C CA . LEU J 10 8 ? 639.684 290.495 430.302 1.00 255.52 8 LEU J CA 1
ATOM 9992 C C . LEU J 10 8 ? 640.660 291.661 430.267 1.00 255.52 8 LEU J C 1
ATOM 9993 O O . LEU J 10 8 ? 640.665 292.524 431.155 1.00 255.52 8 LEU J O 1
ATOM 10009 N N . GLU J 10 9 ? 641.479 291.705 429.223 1.00 270.22 9 GLU J N 1
ATOM 10010 C CA . GLU J 10 9 ? 642.466 292.755 429.058 1.00 270.22 9 GLU J CA 1
ATOM 10011 C C . GLU J 10 9 ? 641.804 294.107 428.846 1.00 270.22 9 GLU J C 1
ATOM 10012 O O . GLU J 10 9 ? 642.292 295.118 429.349 1.00 270.22 9 GLU J O 1
ATOM 10024 N N . GLN J 10 10 ? 640.693 294.141 428.107 1.00 258.44 10 GLN J N 1
ATOM 10025 C CA . GLN J 10 10 ? 639.977 295.386 427.856 1.00 258.44 10 GLN J CA 1
ATOM 10026 C C . GLN J 10 10 ? 639.474 295.988 429.156 1.00 258.44 10 GLN J C 1
ATOM 10027 O O . GLN J 10 10 ? 639.665 297.185 429.430 1.00 258.44 10 GLN J O 1
ATOM 10041 N N . ILE J 10 11 ? 638.824 295.159 429.970 1.00 255.75 11 ILE J N 1
ATOM 10042 C CA . ILE J 10 11 ? 638.295 295.630 431.242 1.00 255.75 11 ILE J CA 1
ATOM 10043 C C . ILE J 10 11 ? 639.435 296.043 432.159 1.00 255.75 11 ILE J C 1
ATOM 10044 O O . ILE J 10 11 ? 639.329 297.033 432.891 1.00 255.75 11 ILE J O 1
ATOM 10060 N N . SER J 10 12 ? 640.546 295.305 432.125 1.00 258.37 12 SER J N 1
ATOM 10061 C CA . SER J 10 12 ? 641.683 295.657 432.963 1.00 258.37 12 SER J CA 1
ATOM 10062 C C . SER J 10 12 ? 642.288 296.984 432.527 1.00 258.37 12 SER J C 1
ATOM 10063 O O . SER J 10 12 ? 642.715 297.783 433.366 1.00 258.37 12 SER J O 1
ATOM 10071 N N . ILE J 10 13 ? 642.323 297.230 431.215 1.00 258.82 13 ILE J N 1
ATOM 10072 C CA . ILE J 10 13 ? 642.857 298.480 430.685 1.00 258.82 13 ILE J CA 1
ATOM 10073 C C . ILE J 10 13 ? 642.012 299.641 431.164 1.00 258.82 13 ILE J C 1
ATOM 10074 O O . ILE J 10 13 ? 642.533 300.669 431.610 1.00 258.82 13 ILE J O 1
ATOM 10090 N N . SER J 10 14 ? 640.694 299.497 431.061 1.00 248.67 14 SER J N 1
ATOM 10091 C CA . SER J 10 14 ? 639.817 300.569 431.509 1.00 248.67 14 SER J CA 1
ATOM 10092 C C . SER J 10 14 ? 639.926 300.766 433.013 1.00 248.67 14 SER J C 1
ATOM 10093 O O . SER J 10 14 ? 639.883 301.900 433.498 1.00 248.67 14 SER J O 1
ATOM 10101 N N . CYS J 10 15 ? 640.091 299.674 433.761 1.00 254.01 15 CYS J N 1
ATOM 10102 C CA . CYS J 10 15 ? 640.228 299.766 435.208 1.00 254.01 15 CYS J CA 1
ATOM 10103 C C . CYS J 10 15 ? 641.485 300.532 435.579 1.00 254.01 15 CYS J C 1
ATOM 10104 O O . CYS J 10 15 ? 641.467 301.395 436.466 1.00 254.01 15 CYS J O 1
ATOM 10112 N N . GLN J 10 16 ? 642.582 300.233 434.891 1.00 269.14 16 GLN J N 1
ATOM 10113 C CA . GLN J 10 16 ? 643.841 300.911 435.147 1.00 269.14 16 GLN J CA 1
ATOM 10114 C C . GLN J 10 16 ? 643.751 302.376 434.762 1.00 269.14 16 GLN J C 1
ATOM 10115 O O . GLN J 10 16 ? 644.160 303.258 435.522 1.00 269.14 16 GLN J O 1
ATOM 10129 N N . GLY J 10 17 ? 643.202 302.650 433.583 1.00 262.67 17 GLY J N 1
ATOM 10130 C CA . GLY J 10 17 ? 643.078 304.021 433.134 1.00 262.67 17 GLY J CA 1
ATOM 10131 C C . GLY J 10 17 ? 642.150 304.856 433.989 1.00 262.67 17 GLY J C 1
ATOM 10132 O O . GLY J 10 17 ? 642.318 306.073 434.072 1.00 262.67 17 GLY J O 1
ATOM 10136 N N . ILE J 10 18 ? 641.172 304.225 434.635 1.00 249.09 18 ILE J N 1
ATOM 10137 C CA . ILE J 10 18 ? 640.218 304.945 435.469 1.00 249.09 18 ILE J CA 1
ATOM 10138 C C . ILE J 10 18 ? 640.757 305.163 436.874 1.00 249.09 18 ILE J C 1
ATOM 10139 O O . ILE J 10 18 ? 640.740 306.291 437.373 1.00 249.09 18 ILE J O 1
ATOM 10155 N N . ASP J 10 19 ? 641.229 304.111 437.552 1.00 262.23 19 ASP J N 1
ATOM 10156 C CA . ASP J 10 19 ? 641.732 304.321 438.906 1.00 262.23 19 ASP J CA 1
ATOM 10157 C C . ASP J 10 19 ? 643.014 305.134 438.896 1.00 262.23 19 ASP J C 1
ATOM 10158 O O . ASP J 10 19 ? 643.296 305.857 439.858 1.00 262.23 19 ASP J O 1
ATOM 10167 N N . SER J 10 20 ? 643.788 305.045 437.816 1.00 275.66 20 SER J N 1
ATOM 10168 C CA . SER J 10 20 ? 645.011 305.816 437.723 1.00 275.66 20 SER J CA 1
ATOM 10169 C C . SER J 10 20 ? 644.767 307.286 437.418 1.00 275.66 20 SER J C 1
ATOM 10170 O O . SER J 10 20 ? 645.742 308.044 437.391 1.00 275.66 20 SER J O 1
ATOM 10178 N N . LEU J 10 21 ? 643.518 307.701 437.173 1.00 248.04 21 LEU J N 1
ATOM 10179 C CA . LEU J 10 21 ? 643.216 309.093 436.882 1.00 248.04 21 LEU J CA 1
ATOM 10180 C C . LEU J 10 21 ? 643.603 309.966 438.067 1.00 248.04 21 LEU J C 1
ATOM 10181 O O . LEU J 10 21 ? 643.014 309.802 439.147 1.00 248.04 21 LEU J O 1
ATOM 10197 N N . PRO J 10 22 ? 644.554 310.904 437.934 1.00 262.59 22 PRO J N 1
ATOM 10198 C CA . PRO J 10 22 ? 644.854 311.739 439.096 1.00 262.59 22 PRO J CA 1
ATOM 10199 C C . PRO J 10 22 ? 643.718 312.725 439.299 1.00 262.59 22 PRO J C 1
ATOM 10200 O O . PRO J 10 22 ? 643.732 313.864 438.820 1.00 262.59 22 PRO J O 1
ATOM 10211 N N . PHE J 10 23 ? 642.695 312.241 439.994 1.00 233.71 23 PHE J N 1
ATOM 10212 C CA . PHE J 10 23 ? 641.543 313.056 440.295 1.00 233.71 23 PHE J CA 1
ATOM 10213 C C . PHE J 10 23 ? 642.031 314.183 441.202 1.00 233.71 23 PHE J C 1
ATOM 10214 O O . PHE J 10 23 ? 642.989 313.964 441.947 1.00 233.71 23 PHE J O 1
ATOM 10231 N N . PRO J 10 24 ? 641.441 315.386 441.140 1.00 233.47 24 PRO J N 1
ATOM 10232 C CA . PRO J 10 24 ? 641.902 316.491 442.005 1.00 233.47 24 PRO J CA 1
ATOM 10233 C C . PRO J 10 24 ? 641.846 316.137 443.484 1.00 233.47 24 PRO J C 1
ATOM 10234 O O . PRO J 10 24 ? 640.750 316.013 444.049 1.00 233.47 24 PRO J O 1
ATOM 10245 N N . PRO J 10 25 ? 642.995 315.958 444.147 1.00 242.81 25 PRO J N 1
ATOM 10246 C CA . PRO J 10 25 ? 642.969 315.610 445.556 1.00 242.81 25 PRO J CA 1
ATOM 10247 C C . PRO J 10 25 ? 642.835 316.866 446.389 1.00 242.81 25 PRO J C 1
ATOM 10248 O O . PRO J 10 25 ? 642.643 317.959 445.835 1.00 242.81 25 PRO J O 1
ATOM 10259 N N . PRO J 10 26 ? 642.962 316.780 447.713 1.00 247.67 26 PRO J N 1
ATOM 10260 C CA . PRO J 10 26 ? 642.878 318.003 448.518 1.00 247.67 26 PRO J CA 1
ATOM 10261 C C . PRO J 10 26 ? 644.082 318.936 448.418 1.00 247.67 26 PRO J C 1
ATOM 10262 O O . PRO J 10 26 ? 644.707 319.278 449.425 1.00 247.67 26 PRO J O 1
ATOM 10273 N N . LYS J 10 27 ? 644.387 319.398 447.199 1.00 268.68 27 LYS J N 1
ATOM 10274 C CA . LYS J 10 27 ? 645.456 320.352 446.912 1.00 268.68 27 LYS J CA 1
ATOM 10275 C C . LYS J 10 27 ? 644.686 321.655 446.810 1.00 268.68 27 LYS J C 1
ATOM 10276 O O . LYS J 10 27 ? 644.657 322.326 445.777 1.00 268.68 27 LYS J O 1
ATOM 10295 N N . ILE J 10 28 ? 644.041 321.977 447.917 1.00 253.72 28 ILE J N 1
ATOM 10296 C CA . ILE J 10 28 ? 643.079 323.044 448.027 1.00 253.72 28 ILE J CA 1
ATOM 10297 C C . ILE J 10 28 ? 643.460 323.978 449.154 1.00 253.72 28 ILE J C 1
ATOM 10298 O O . ILE J 10 28 ? 643.924 323.538 450.211 1.00 253.72 28 ILE J O 1
ATOM 10314 N N . PHE J 10 29 ? 643.228 325.263 448.932 1.00 236.90 29 PHE J N 1
ATOM 10315 C CA . PHE J 10 29 ? 643.455 326.294 449.922 1.00 236.90 29 PHE J CA 1
ATOM 10316 C C . PHE J 10 29 ? 642.121 326.685 450.522 1.00 236.90 29 PHE J C 1
ATOM 10317 O O . PHE J 10 29 ? 641.940 326.606 451.730 1.00 236.90 29 PHE J O 1
ATOM 10334 N N . THR J 10 30 ? 641.181 327.038 449.646 1.00 240.69 30 THR J N 1
ATOM 10335 C CA . THR J 10 30 ? 639.815 327.492 449.884 1.00 240.69 30 THR J CA 1
ATOM 10336 C C . THR J 10 30 ? 639.090 326.896 451.078 1.00 240.69 30 THR J C 1
ATOM 10337 O O . THR J 10 30 ? 638.575 327.633 451.932 1.00 240.69 30 THR J O 1
ATOM 10348 N N . ASN J 10 31 ? 639.045 325.563 451.108 1.00 254.90 31 ASN J N 1
ATOM 10349 C CA . ASN J 10 31 ? 638.361 324.831 452.165 1.00 254.90 31 ASN J CA 1
ATOM 10350 C C . ASN J 10 31 ? 638.902 325.221 453.526 1.00 254.90 31 ASN J C 1
ATOM 10351 O O . ASN J 10 31 ? 638.186 325.813 454.329 1.00 254.90 31 ASN J O 1
ATOM 10362 N N . ALA J 10 32 ? 640.177 324.935 453.779 1.00 242.90 32 ALA J N 1
ATOM 10363 C CA . ALA J 10 32 ? 640.772 325.288 455.058 1.00 242.90 32 ALA J CA 1
ATOM 10364 C C . ALA J 10 32 ? 640.811 326.795 455.247 1.00 242.90 32 ALA J C 1
ATOM 10365 O O . ALA J 10 32 ? 640.655 327.285 456.372 1.00 242.90 32 ALA J O 1
ATOM 10372 N N . LEU J 10 33 ? 640.988 327.534 454.144 1.00 228.04 33 LEU J N 1
ATOM 10373 C CA . LEU J 10 33 ? 641.038 328.990 454.163 1.00 228.04 33 LEU J CA 1
ATOM 10374 C C . LEU J 10 33 ? 639.794 329.593 454.775 1.00 228.04 33 LEU J C 1
ATOM 10375 O O . LEU J 10 33 ? 639.870 330.643 455.422 1.00 228.04 33 LEU J O 1
ATOM 10391 N N . LEU J 10 34 ? 638.641 328.954 454.567 1.00 225.50 34 LEU J N 1
ATOM 10392 C CA . LEU J 10 34 ? 637.380 329.453 455.101 1.00 225.50 34 LEU J CA 1
ATOM 10393 C C . LEU J 10 34 ? 636.597 328.391 455.866 1.00 225.50 34 LEU J C 1
ATOM 10394 O O . LEU J 10 34 ? 635.369 328.461 455.958 1.00 225.50 34 LEU J O 1
ATOM 10410 N N . SER J 10 35 ? 637.307 327.413 456.428 1.00 252.07 35 SER J N 1
ATOM 10411 C CA . SER J 10 35 ? 636.751 326.380 457.292 1.00 252.07 35 SER J CA 1
ATOM 10412 C C . SER J 10 35 ? 637.513 326.362 458.610 1.00 252.07 35 SER J C 1
ATOM 10413 O O . SER J 10 35 ? 636.939 326.023 459.649 1.00 252.07 35 SER J O 1
ATOM 10421 N N . ASN J 10 36 ? 638.807 326.731 458.581 1.00 256.75 36 ASN J N 1
ATOM 10422 C CA . ASN J 10 36 ? 639.674 326.781 459.744 1.00 256.75 36 ASN J CA 1
ATOM 10423 C C . ASN J 10 36 ? 640.034 328.218 460.071 1.00 256.75 36 ASN J C 1
ATOM 10424 O O . ASN J 10 36 ? 641.173 328.635 459.825 1.00 256.75 36 ASN J O 1
ATOM 10435 N N . PRO J 10 37 ? 639.113 329.006 460.619 1.00 256.34 37 PRO J N 1
ATOM 10436 C CA . PRO J 10 37 ? 639.467 330.385 460.956 1.00 256.34 37 PRO J CA 1
ATOM 10437 C C . PRO J 10 37 ? 640.435 330.396 462.123 1.00 256.34 37 PRO J C 1
ATOM 10438 O O . PRO J 10 37 ? 640.046 330.205 463.279 1.00 256.34 37 PRO J O 1
ATOM 10449 N N . ASP J 10 38 ? 641.709 330.617 461.800 1.00 248.61 38 ASP J N 1
ATOM 10450 C CA . ASP J 10 38 ? 642.801 330.632 462.761 1.00 248.61 38 ASP J CA 1
ATOM 10451 C C . ASP J 10 38 ? 643.605 331.910 462.592 1.00 248.61 38 ASP J C 1
ATOM 10452 O O . ASP J 10 38 ? 643.170 332.838 461.902 1.00 248.61 38 ASP J O 1
ATOM 10461 N N . ILE J 10 39 ? 644.773 331.973 463.225 1.00 224.05 39 ILE J N 1
ATOM 10462 C CA . ILE J 10 39 ? 645.619 333.145 463.113 1.00 224.05 39 ILE J CA 1
ATOM 10463 C C . ILE J 10 39 ? 646.131 333.240 461.688 1.00 224.05 39 ILE J C 1
ATOM 10464 O O . ILE J 10 39 ? 646.429 332.230 461.035 1.00 224.05 39 ILE J O 1
ATOM 10480 N N . THR J 10 40 ? 646.218 334.465 461.206 1.00 231.74 40 THR J N 1
ATOM 10481 C CA . THR J 10 40 ? 646.663 334.733 459.859 1.00 231.74 40 THR J CA 1
ATOM 10482 C C . THR J 10 40 ? 648.098 334.284 459.619 1.00 231.74 40 THR J C 1
ATOM 10483 O O . THR J 10 40 ? 648.955 334.343 460.503 1.00 231.74 40 THR J O 1
ATOM 10494 N N . SER J 10 41 ? 648.329 333.833 458.397 1.00 246.96 41 SER J N 1
ATOM 10495 C CA . SER J 10 41 ? 649.592 333.371 457.852 1.00 246.96 41 SER J CA 1
ATOM 10496 C C . SER J 10 41 ? 649.343 333.253 456.354 1.00 246.96 41 SER J C 1
ATOM 10497 O O . SER J 10 41 ? 648.271 333.640 455.878 1.00 246.96 41 SER J O 1
ATOM 10505 N N . LEU J 10 42 ? 650.324 332.758 455.593 1.00 261.51 42 LEU J N 1
ATOM 10506 C CA . LEU J 10 42 ? 650.105 332.634 454.153 1.00 261.51 42 LEU J CA 1
ATOM 10507 C C . LEU J 10 42 ? 648.996 331.626 453.856 1.00 261.51 42 LEU J C 1
ATOM 10508 O O . LEU J 10 42 ? 647.854 332.018 453.597 1.00 261.51 42 LEU J O 1
ATOM 10524 N N . ILE J 10 43 ? 649.316 330.339 453.962 1.00 254.70 43 ILE J N 1
ATOM 10525 C CA . ILE J 10 43 ? 648.406 329.206 453.798 1.00 254.70 43 ILE J CA 1
ATOM 10526 C C . ILE J 10 43 ? 649.093 328.079 454.535 1.00 254.70 43 ILE J C 1
ATOM 10527 O O . ILE J 10 43 ? 650.307 327.893 454.403 1.00 254.70 43 ILE J O 1
ATOM 10543 N N . ARG J 10 44 ? 648.320 327.336 455.318 1.00 269.07 44 ARG J N 1
ATOM 10544 C CA . ARG J 10 44 ? 648.868 326.233 456.098 1.00 269.07 44 ARG J CA 1
ATOM 10545 C C . ARG J 10 44 ? 647.951 325.035 455.902 1.00 269.07 44 ARG J C 1
ATOM 10546 O O . ARG J 10 44 ? 647.036 324.798 456.697 1.00 269.07 44 ARG J O 1
ATOM 10567 N N . ASP J 10 45 ? 648.216 324.295 454.833 1.00 267.94 45 ASP J N 1
ATOM 10568 C CA . ASP J 10 45 ? 647.462 323.094 454.544 1.00 267.94 45 ASP J CA 1
ATOM 10569 C C . ASP J 10 45 ? 647.806 322.092 455.629 1.00 267.94 45 ASP J C 1
ATOM 10570 O O . ASP J 10 45 ? 648.981 321.777 455.837 1.00 267.94 45 ASP J O 1
ATOM 10579 N N . THR J 10 46 ? 646.798 321.594 456.338 1.00 278.44 46 THR J N 1
ATOM 10580 C CA . THR J 10 46 ? 647.057 320.651 457.425 1.00 278.44 46 THR J CA 1
ATOM 10581 C C . THR J 10 46 ? 647.477 319.320 456.812 1.00 278.44 46 THR J C 1
ATOM 10582 O O . THR J 10 46 ? 646.692 318.380 456.668 1.00 278.44 46 THR J O 1
ATOM 10593 N N . GLU J 10 47 ? 648.752 319.255 456.447 1.00 278.11 47 GLU J N 1
ATOM 10594 C CA . GLU J 10 47 ? 649.367 318.087 455.826 1.00 278.11 47 GLU J CA 1
ATOM 10595 C C . GLU J 10 47 ? 650.021 317.197 456.876 1.00 278.11 47 GLU J C 1
ATOM 10596 O O . GLU J 10 47 ? 651.186 316.818 456.773 1.00 278.11 47 GLU J O 1
ATOM 10608 N N . ALA J 10 48 ? 649.248 316.862 457.904 1.00 266.98 48 ALA J N 1
ATOM 10609 C CA . ALA J 10 48 ? 649.724 316.026 458.994 1.00 266.98 48 ALA J CA 1
ATOM 10610 C C . ALA J 10 48 ? 649.690 314.554 458.603 1.00 266.98 48 ALA J C 1
ATOM 10611 O O . ALA J 10 48 ? 650.719 313.879 458.603 1.00 266.98 48 ALA J O 1
ATOM 10618 N N . LEU J 10 112 ? 671.500 354.820 461.698 1.00 210.43 112 LEU J N 1
ATOM 10619 C CA . LEU J 10 112 ? 670.998 353.465 461.873 1.00 210.43 112 LEU J CA 1
ATOM 10620 C C . LEU J 10 112 ? 670.800 353.216 463.368 1.00 210.43 112 LEU J C 1
ATOM 10621 O O . LEU J 10 112 ? 670.757 354.167 464.146 1.00 210.43 112 LEU J O 1
ATOM 10636 N N . GLY J 10 113 ? 670.667 351.956 463.772 1.00 225.03 113 GLY J N 1
ATOM 10637 C CA . GLY J 10 113 ? 670.464 351.637 465.167 1.00 225.03 113 GLY J CA 1
ATOM 10638 C C . GLY J 10 113 ? 669.011 351.766 465.544 1.00 225.03 113 GLY J C 1
ATOM 10639 O O . GLY J 10 113 ? 668.389 352.804 465.304 1.00 225.03 113 GLY J O 1
ATOM 10643 N N . GLY J 10 114 ? 668.459 350.716 466.135 1.00 257.47 114 GLY J N 1
ATOM 10644 C CA . GLY J 10 114 ? 667.073 350.752 466.530 1.00 257.47 114 GLY J CA 1
ATOM 10645 C C . GLY J 10 114 ? 666.849 351.705 467.680 1.00 257.47 114 GLY J C 1
ATOM 10646 O O . GLY J 10 114 ? 667.771 352.062 468.409 1.00 257.47 114 GLY J O 1
ATOM 10650 N N . ASP J 10 115 ? 665.593 352.128 467.832 1.00 297.20 115 ASP J N 1
ATOM 10651 C CA . ASP J 10 115 ? 665.246 353.047 468.912 1.00 297.20 115 ASP J CA 1
ATOM 10652 C C . ASP J 10 115 ? 665.466 352.383 470.262 1.00 297.20 115 ASP J C 1
ATOM 10653 O O . ASP J 10 115 ? 666.202 352.902 471.109 1.00 297.20 115 ASP J O 1
ATOM 10662 N N . LEU J 10 116 ? 664.849 351.218 470.475 1.00 288.64 116 LEU J N 1
ATOM 10663 C CA . LEU J 10 116 ? 665.071 350.509 471.726 1.00 288.64 116 LEU J CA 1
ATOM 10664 C C . LEU J 10 116 ? 666.487 349.974 471.769 1.00 288.64 116 LEU J C 1
ATOM 10665 O O . LEU J 10 116 ? 667.082 349.882 472.853 1.00 288.64 116 LEU J O 1
ATOM 10681 N N . HIS J 10 117 ? 667.041 349.632 470.600 1.00 280.93 117 HIS J N 1
ATOM 10682 C CA . HIS J 10 117 ? 668.428 349.206 470.546 1.00 280.93 117 HIS J CA 1
ATOM 10683 C C . HIS J 10 117 ? 669.315 350.354 470.980 1.00 280.93 117 HIS J C 1
ATOM 10684 O O . HIS J 10 117 ? 670.279 350.157 471.718 1.00 280.93 117 HIS J O 1
ATOM 10698 N N . ALA J 10 118 ? 668.966 351.573 470.567 1.00 297.62 118 ALA J N 1
ATOM 10699 C CA . ALA J 10 118 ? 669.734 352.742 470.966 1.00 297.62 118 ALA J CA 1
ATOM 10700 C C . ALA J 10 118 ? 669.561 353.046 472.448 1.00 297.62 118 ALA J C 1
ATOM 10701 O O . ALA J 10 118 ? 670.500 353.513 473.087 1.00 297.62 118 ALA J O 1
ATOM 10708 N N . GLN J 10 119 ? 668.381 352.784 473.012 1.00 302.71 119 GLN J N 1
ATOM 10709 C CA . GLN J 10 119 ? 668.156 353.034 474.434 1.00 302.71 119 GLN J CA 1
ATOM 10710 C C . GLN J 10 119 ? 668.985 352.080 475.289 1.00 302.71 119 GLN J C 1
ATOM 10711 O O . GLN J 10 119 ? 669.691 352.494 476.225 1.00 302.71 119 GLN J O 1
ATOM 10725 N N . ILE J 10 120 ? 668.911 350.789 474.977 1.00 306.82 120 ILE J N 1
ATOM 10726 C CA . ILE J 10 120 ? 669.688 349.826 475.740 1.00 306.82 120 ILE J CA 1
ATOM 10727 C C . ILE J 10 120 ? 671.168 350.032 475.447 1.00 306.82 120 ILE J C 1
ATOM 10728 O O . ILE J 10 120 ? 672.013 349.823 476.323 1.00 306.82 120 ILE J O 1
ATOM 10744 N N . MET J 10 121 ? 671.510 350.480 474.235 1.00 308.77 121 MET J N 1
ATOM 10745 C CA . MET J 10 121 ? 672.898 350.764 473.921 1.00 308.77 121 MET J CA 1
ATOM 10746 C C . MET J 10 121 ? 673.363 351.985 474.692 1.00 308.77 121 MET J C 1
ATOM 10747 O O . MET J 10 121 ? 674.535 352.074 475.045 1.00 308.77 121 MET J O 1
ATOM 10761 N N . ARG J 10 122 ? 672.461 352.933 474.952 1.00 315.89 122 ARG J N 1
ATOM 10762 C CA . ARG J 10 122 ? 672.808 354.110 475.731 1.00 315.89 122 ARG J CA 1
ATOM 10763 C C . ARG J 10 122 ? 673.185 353.682 477.133 1.00 315.89 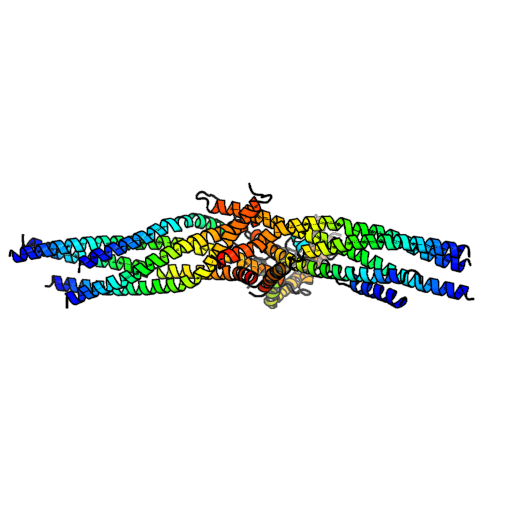122 ARG J C 1
ATOM 10764 O O . ARG J 10 122 ? 674.199 354.122 477.682 1.00 315.89 122 ARG J O 1
ATOM 10785 N N . GLY J 10 123 ? 672.379 352.795 477.715 1.00 315.66 123 GLY J N 1
ATOM 10786 C CA . GLY J 10 123 ? 672.709 352.289 479.038 1.00 315.66 123 GLY J CA 1
ATOM 10787 C C . GLY J 10 123 ? 673.996 351.481 479.017 1.00 315.66 123 GLY J C 1
ATOM 10788 O O . GLY J 10 123 ? 674.811 351.552 479.945 1.00 315.66 123 GLY J O 1
ATOM 10792 N N . THR J 10 124 ? 674.204 350.724 477.935 1.00 317.47 124 THR J N 1
ATOM 10793 C CA . THR J 10 124 ? 675.403 349.907 477.778 1.00 317.47 124 THR J CA 1
ATOM 10794 C C . THR J 10 124 ? 676.651 350.774 477.714 1.00 317.47 124 THR J C 1
ATOM 10795 O O . THR J 10 124 ? 677.634 350.521 478.416 1.00 317.47 124 THR J O 1
ATOM 10806 N N . ARG J 10 125 ? 676.628 351.804 476.871 1.00 315.15 125 ARG J N 1
ATOM 10807 C CA . ARG J 10 125 ? 677.758 352.711 476.761 1.00 315.15 125 ARG J CA 1
ATOM 10808 C C . ARG J 10 125 ? 677.906 353.548 478.026 1.00 315.15 125 ARG J C 1
ATOM 10809 O O . ARG J 10 125 ? 679.008 354.023 478.315 1.00 315.15 125 ARG J O 1
ATOM 10830 N N . ALA J 10 126 ? 676.822 353.730 478.791 1.00 324.14 126 ALA J N 1
ATOM 10831 C CA . ALA J 10 126 ? 676.900 354.438 480.055 1.00 324.14 126 ALA J CA 1
ATOM 10832 C C . ALA J 10 126 ? 677.552 353.574 481.127 1.00 324.14 126 ALA J C 1
ATOM 10833 O O . ALA J 10 126 ? 678.075 354.118 482.106 1.00 324.14 126 ALA J O 1
ATOM 10840 N N . ARG J 10 127 ? 677.535 352.243 480.954 1.00 335.61 127 ARG J N 1
ATOM 10841 C CA . ARG J 10 127 ? 678.164 351.305 481.889 1.00 335.61 127 ARG J CA 1
ATOM 10842 C C . ARG J 10 127 ? 678.918 350.233 481.102 1.00 335.61 127 ARG J C 1
ATOM 10843 O O . ARG J 10 127 ? 678.547 349.056 481.123 1.00 335.61 127 ARG J O 1
ATOM 10864 N N . PRO J 10 128 ? 679.999 350.610 480.367 1.00 336.64 128 PRO J N 1
ATOM 10865 C CA . PRO J 10 128 ? 680.708 349.589 479.582 1.00 336.64 128 PRO J CA 1
ATOM 10866 C C . PRO J 10 128 ? 681.548 348.627 480.406 1.00 336.64 128 PRO J C 1
ATOM 10867 O O . PRO J 10 128 ? 681.463 347.411 480.205 1.00 336.64 128 PRO J O 1
ATOM 10878 N N . GLY J 10 129 ? 682.359 349.163 481.322 1.00 347.37 129 GLY J N 1
ATOM 10879 C CA . GLY J 10 129 ? 683.255 348.368 482.145 1.00 347.37 129 GLY J CA 1
ATOM 10880 C C . GLY J 10 129 ? 683.406 348.806 483.586 1.00 347.37 129 GLY J C 1
ATOM 10881 O O . GLY J 10 129 ? 684.480 348.634 484.172 1.00 347.37 129 GLY J O 1
ATOM 10885 N N . GLN J 10 130 ? 682.343 349.361 484.172 1.00 353.35 130 GLN J N 1
ATOM 10886 C CA . GLN J 10 130 ? 682.342 349.806 485.563 1.00 353.35 130 GLN J CA 1
ATOM 10887 C C . GLN J 10 130 ? 681.852 348.712 486.515 1.00 353.35 130 GLN J C 1
ATOM 10888 O O . GLN J 10 130 ? 681.244 349.023 487.550 1.00 353.35 130 GLN J O 1
ATOM 10902 N N . GLN J 10 131 ? 682.092 347.439 486.181 1.00 337.80 131 GLN J N 1
ATOM 10903 C CA . GLN J 10 131 ? 681.658 346.297 486.991 1.00 337.80 131 GLN J CA 1
ATOM 10904 C C . GLN J 10 131 ? 682.757 345.243 487.038 1.00 337.80 131 GLN J C 1
ATOM 10905 O O . GLN J 10 131 ? 682.728 344.263 486.283 1.00 337.80 131 GLN J O 1
ATOM 10919 N N . PRO J 10 132 ? 683.754 345.407 487.922 1.00 334.88 132 PRO J N 1
ATOM 10920 C CA . PRO J 10 132 ? 684.805 344.375 487.996 1.00 334.88 132 PRO J CA 1
ATOM 10921 C C . PRO J 10 132 ? 684.301 343.050 488.539 1.00 334.88 132 PRO J C 1
ATOM 10922 O O . PRO J 10 132 ? 684.683 341.993 488.021 1.00 334.88 132 PRO J O 1
ATOM 10933 N N . GLY J 10 133 ? 683.458 343.082 489.572 1.00 334.48 133 GLY J N 1
ATOM 10934 C CA . GLY J 10 133 ? 682.902 341.885 490.177 1.00 334.48 133 GLY J CA 1
ATOM 10935 C C . GLY J 10 133 ? 681.478 342.086 490.646 1.00 334.48 133 GLY J C 1
ATOM 10936 O O . GLY J 10 133 ? 681.197 342.974 491.457 1.00 334.48 133 GLY J O 1
ATOM 10940 N N . SER J 10 134 ? 680.570 341.256 490.142 1.00 326.93 134 SER J N 1
ATOM 10941 C CA . SER J 10 134 ? 679.152 341.299 490.473 1.00 326.93 134 SER J CA 1
ATOM 10942 C C . SER J 10 134 ? 678.489 340.160 489.720 1.00 326.93 134 SER J C 1
ATOM 10943 O O . SER J 10 134 ? 679.046 339.637 488.751 1.00 326.93 134 SER J O 1
ATOM 10951 N N . GLY J 10 135 ? 677.298 339.777 490.171 1.00 315.77 135 GLY J N 1
ATOM 10952 C CA . GLY J 10 135 ? 676.611 338.707 489.484 1.00 315.77 135 GLY J CA 1
ATOM 10953 C C . GLY J 10 135 ? 676.132 339.184 488.129 1.00 315.77 135 GLY J C 1
ATOM 10954 O O . GLY J 10 135 ? 676.751 338.862 487.115 1.00 315.77 135 GLY J O 1
ATOM 10958 N N . ASP J 10 136 ? 675.072 339.997 488.116 1.00 314.12 136 ASP J N 1
ATOM 10959 C CA . ASP J 10 136 ? 674.503 340.553 486.884 1.00 314.12 136 ASP J CA 1
ATOM 10960 C C . ASP J 10 136 ? 673.665 341.769 487.258 1.00 314.12 136 ASP J C 1
ATOM 10961 O O . ASP J 10 136 ? 672.611 341.613 487.884 1.00 314.12 136 ASP J O 1
ATOM 10970 N N . ILE J 10 137 ? 674.126 342.963 486.870 1.00 313.93 137 ILE J N 1
ATOM 10971 C CA . ILE J 10 137 ? 673.419 344.219 487.12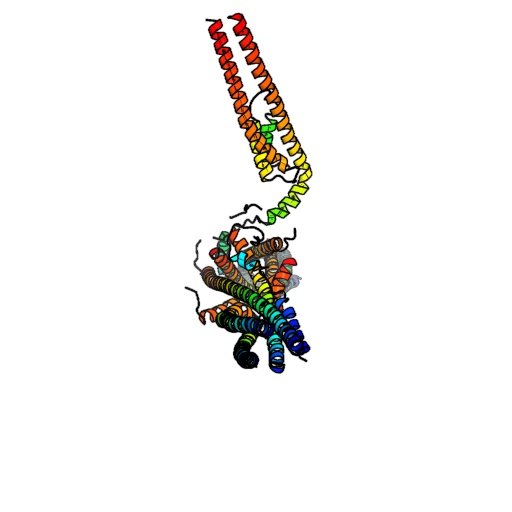2 1.00 313.93 137 ILE J CA 1
ATOM 10972 C C . ILE J 10 137 ? 673.228 344.879 485.767 1.00 313.93 137 ILE J C 1
ATOM 10973 O O . ILE J 10 137 ? 672.097 345.032 485.292 1.00 313.93 137 ILE J O 1
ATOM 10989 N N . ASP J 10 138 ? 674.333 345.261 485.128 1.00 320.68 138 ASP J N 1
ATOM 10990 C CA . ASP J 10 138 ? 674.257 345.830 483.792 1.00 320.68 138 ASP J CA 1
ATOM 10991 C C . ASP J 10 138 ? 673.895 344.740 482.800 1.00 320.68 138 ASP J C 1
ATOM 10992 O O . ASP J 10 138 ? 673.205 344.995 481.802 1.00 320.68 138 ASP J O 1
ATOM 11001 N N . MET J 10 139 ? 674.314 343.504 483.090 1.00 311.91 139 MET J N 1
ATOM 11002 C CA . MET J 10 139 ? 673.977 342.370 482.248 1.00 311.91 139 MET J CA 1
ATOM 11003 C C . MET J 10 139 ? 672.465 342.141 482.182 1.00 311.91 139 MET J C 1
ATOM 11004 O O . MET J 10 139 ? 672.002 341.527 481.228 1.00 311.91 139 MET J O 1
ATOM 11018 N N . GLU J 10 140 ? 671.684 342.640 483.152 1.00 309.08 140 GLU J N 1
ATOM 11019 C CA . GLU J 10 140 ? 670.230 342.513 483.093 1.00 309.08 140 GLU J CA 1
ATOM 11020 C C . GLU J 10 140 ? 669.680 343.321 481.924 1.00 309.08 140 GLU J C 1
ATOM 11021 O O . GLU J 10 140 ? 668.859 342.828 481.134 1.00 309.08 140 GLU J O 1
ATOM 11033 N N . VAL J 10 141 ? 670.130 344.573 481.791 1.00 309.25 141 VAL J N 1
ATOM 11034 C CA . VAL J 10 141 ? 669.667 345.372 480.666 1.00 309.25 141 VAL J CA 1
ATOM 11035 C C . VAL J 10 141 ? 670.243 344.789 479.381 1.00 309.25 141 VAL J C 1
ATOM 11036 O O . VAL J 10 141 ? 669.613 344.878 478.320 1.00 309.25 141 VAL J O 1
ATOM 11049 N N . LEU J 10 142 ? 671.421 344.148 479.452 1.00 303.57 142 LEU J N 1
ATOM 11050 C CA . LEU J 10 142 ? 671.943 343.509 478.246 1.00 303.57 142 LEU J CA 1
ATOM 11051 C C . LEU J 10 142 ? 671.090 342.297 477.876 1.00 303.57 142 LEU J C 1
ATOM 11052 O O . LEU J 10 142 ? 670.925 342.001 476.685 1.00 303.57 142 LEU J O 1
ATOM 11068 N N . LEU J 10 143 ? 670.535 341.601 478.881 1.00 300.46 143 LEU J N 1
ATOM 11069 C CA . LEU J 10 143 ? 669.640 340.479 478.615 1.00 300.46 143 LEU J CA 1
ATOM 11070 C C . LEU J 10 143 ? 668.409 340.989 477.892 1.00 300.46 143 LEU J C 1
ATOM 11071 O O . LEU J 10 143 ? 667.945 340.383 476.921 1.00 300.46 143 LEU J O 1
ATOM 11087 N N . ARG J 10 144 ? 667.888 342.131 478.345 1.00 299.25 144 ARG J N 1
ATOM 11088 C CA . ARG J 10 144 ? 666.738 342.735 477.681 1.00 299.25 144 ARG J CA 1
ATOM 11089 C C . ARG J 10 144 ? 667.097 343.132 476.255 1.00 299.25 144 ARG J C 1
ATOM 11090 O O . ARG J 10 144 ? 666.280 343.002 475.335 1.00 299.25 144 ARG J O 1
ATOM 11111 N N . GLY J 10 145 ? 668.329 343.607 476.056 1.00 302.19 145 GLY J N 1
ATOM 11112 C CA . GLY J 10 145 ? 668.765 343.988 474.723 1.00 302.19 145 GLY J CA 1
ATOM 11113 C C . GLY J 10 145 ? 668.790 342.807 473.777 1.00 302.19 145 GLY J C 1
ATOM 11114 O O . GLY J 10 145 ? 668.299 342.892 472.647 1.00 302.19 145 GLY J O 1
ATOM 11118 N N . VAL J 10 146 ? 669.338 341.681 474.237 1.00 292.42 146 VAL J N 1
ATOM 11119 C CA . VAL J 10 146 ? 669.357 340.500 473.379 1.00 292.42 146 VAL J CA 1
ATOM 11120 C C . VAL J 10 146 ? 667.938 339.963 473.188 1.00 292.42 146 VAL J C 1
ATOM 11121 O O . VAL J 10 146 ? 667.648 339.319 472.175 1.00 292.42 146 VAL J O 1
ATOM 11134 N N . GLU J 10 147 ? 667.027 340.223 474.134 1.00 293.43 147 GLU J N 1
ATOM 11135 C CA . GLU J 10 147 ? 665.645 339.788 473.947 1.00 293.43 147 GLU J CA 1
ATOM 11136 C C . GLU J 10 147 ? 665.020 340.542 472.786 1.00 293.43 147 GLU J C 1
ATOM 11137 O O . GLU J 10 147 ? 664.401 339.943 471.898 1.00 293.43 147 GLU J O 1
ATOM 11149 N N . LYS J 10 148 ? 665.204 341.868 472.774 1.00 295.17 148 LYS J N 1
ATOM 11150 C CA . LYS J 10 148 ? 664.695 342.697 471.682 1.00 295.17 148 LYS J CA 1
ATOM 11151 C C . LYS J 10 148 ? 665.328 342.267 470.363 1.00 295.17 148 LYS J C 1
ATOM 11152 O O . LYS J 10 148 ? 664.642 342.131 469.327 1.00 295.17 148 LYS J O 1
ATOM 11171 N N . LEU J 10 149 ? 666.641 342.018 470.409 1.00 290.71 149 LEU J N 1
ATOM 11172 C CA . LEU J 10 149 ? 667.434 341.577 469.276 1.00 290.71 149 LEU J CA 1
ATOM 11173 C C . LEU J 10 149 ? 666.837 340.327 468.672 1.00 290.71 149 LEU J C 1
ATOM 11174 O O . LEU J 10 149 ? 666.333 340.378 467.547 1.00 290.71 149 LEU J O 1
ATOM 11190 N N . CYS J 10 150 ? 666.823 339.232 469.442 1.00 298.41 150 CYS J N 1
ATOM 11191 C CA . CYS J 10 150 ? 666.292 337.961 468.963 1.00 298.41 150 CYS J CA 1
ATOM 11192 C C . CYS J 10 150 ? 664.831 338.077 468.546 1.00 298.41 150 CYS J C 1
ATOM 11193 O O . CYS J 10 150 ? 664.376 337.308 467.691 1.00 298.41 150 CYS J O 1
ATOM 11201 N N . ALA J 10 151 ? 664.089 339.047 469.106 1.00 311.47 151 ALA J N 1
ATOM 11202 C CA . ALA J 10 151 ? 662.724 339.263 468.659 1.00 311.47 151 ALA J CA 1
ATOM 11203 C C . ALA J 10 151 ? 662.717 339.720 467.210 1.00 311.47 151 ALA J C 1
ATOM 11204 O O . ALA J 10 151 ? 661.772 339.404 466.477 1.00 311.47 151 ALA J O 1
ATOM 11211 N N . VAL J 10 152 ? 663.753 340.465 466.784 1.00 314.03 152 VAL J N 1
ATOM 11212 C CA . VAL J 10 152 ? 663.851 340.912 465.387 1.00 314.03 152 VAL J CA 1
ATOM 11213 C C . VAL J 10 152 ? 665.248 340.713 464.775 1.00 314.03 152 VAL J C 1
ATOM 11214 O O . VAL J 10 152 ? 665.622 341.444 463.850 1.00 314.03 152 VAL J O 1
ATOM 11227 N N . TYR J 10 153 ? 666.039 339.718 465.267 1.00 296.12 153 TYR J N 1
ATOM 11228 C CA . TYR J 10 153 ? 667.399 339.498 464.733 1.00 296.12 153 TYR J CA 1
ATOM 11229 C C . TYR J 10 153 ? 667.397 338.536 463.526 1.00 296.12 153 TYR J C 1
ATOM 11230 O O . TYR J 10 153 ? 666.592 337.605 463.490 1.00 296.12 153 TYR J O 1
ATOM 11248 N N . PRO J 10 154 ? 668.266 338.754 462.473 1.00 301.49 154 PRO J N 1
ATOM 11249 C CA . PRO J 10 154 ? 668.364 337.832 461.322 1.00 301.49 154 PRO J CA 1
ATOM 11250 C C . PRO J 10 154 ? 669.559 336.882 461.402 1.00 301.49 154 PRO J C 1
ATOM 11251 O O . PRO J 10 154 ? 670.192 336.764 462.448 1.00 301.49 154 PRO J O 1
ATOM 11262 N N . LEU J 10 155 ? 669.886 336.222 460.276 1.00 296.49 155 LEU J N 1
ATOM 11263 C CA . LEU J 10 155 ? 671.037 335.339 460.079 1.00 296.49 155 LEU J CA 1
ATOM 11264 C C . LEU J 10 155 ? 671.046 334.043 460.889 1.00 296.49 155 LEU J C 1
ATOM 11265 O O . LEU J 10 155 ? 671.747 333.974 461.910 1.00 296.49 155 LEU J O 1
ATOM 11281 N N . PRO J 10 156 ? 670.280 333.015 460.484 1.00 309.24 156 PRO J N 1
ATOM 11282 C CA . PRO J 10 156 ? 670.287 331.732 461.208 1.00 309.24 156 PRO J CA 1
ATOM 11283 C C . PRO J 10 156 ? 671.683 331.126 461.269 1.00 309.24 156 PRO J C 1
ATOM 11284 O O . PRO J 10 156 ? 672.566 331.436 460.466 1.00 309.24 156 PRO J O 1
ATOM 11295 N N . GLY J 10 157 ? 671.882 330.259 462.262 1.00 300.26 157 GLY J N 1
ATOM 11296 C CA . GLY J 10 157 ? 673.173 329.640 462.498 1.00 300.26 157 GLY J CA 1
ATOM 11297 C C . GLY J 10 157 ? 673.895 330.574 463.441 1.00 300.26 157 GLY J C 1
ATOM 11298 O O . GLY J 10 157 ? 674.114 330.252 464.613 1.00 300.26 157 GLY J O 1
ATOM 11302 N N . ALA J 10 158 ? 674.249 331.755 462.932 1.00 287.62 158 ALA J N 1
ATOM 11303 C CA . ALA J 10 158 ? 674.875 332.760 463.774 1.00 287.62 158 ALA J CA 1
ATOM 11304 C C . ALA J 10 158 ? 673.866 333.281 464.784 1.00 287.62 158 ALA J C 1
ATOM 11305 O O . ALA J 10 158 ? 674.219 333.568 465.934 1.00 287.62 158 ALA J O 1
ATOM 11312 N N . LEU J 10 159 ? 672.599 333.403 464.365 1.00 294.28 159 LEU J N 1
ATOM 11313 C CA . LEU J 10 159 ? 671.550 333.857 465.268 1.00 294.28 159 LEU J CA 1
ATOM 11314 C C . LEU J 10 159 ? 671.359 332.887 466.414 1.00 294.28 159 LEU J C 1
ATOM 11315 O O . LEU J 10 159 ? 671.654 333.224 467.555 1.00 294.28 159 LEU J O 1
ATOM 11331 N N . GLU J 10 160 ? 670.880 331.671 466.099 1.00 298.54 160 GLU J N 1
ATOM 11332 C CA . GLU J 10 160 ? 670.509 330.573 466.999 1.00 298.54 160 GLU J CA 1
ATOM 11333 C C . GLU J 10 160 ? 671.343 330.443 468.263 1.00 298.54 160 GLU J C 1
ATOM 11334 O O . GLU J 10 160 ? 670.808 330.290 469.372 1.00 298.54 160 GLU J O 1
ATOM 11346 N N . ARG J 10 161 ? 672.655 330.545 468.103 1.00 282.51 161 ARG J N 1
ATOM 11347 C CA . ARG J 10 161 ? 673.524 330.465 469.256 1.00 282.51 161 ARG J CA 1
ATOM 11348 C C . ARG J 10 161 ? 673.348 331.667 470.168 1.00 282.51 161 ARG J C 1
ATOM 11349 O O . ARG J 10 161 ? 673.594 331.541 471.362 1.00 282.51 161 ARG J O 1
ATOM 11370 N N . VAL J 10 162 ? 672.893 332.808 469.655 1.00 287.92 162 VAL J N 1
ATOM 11371 C CA . VAL J 10 162 ? 672.677 333.976 470.507 1.00 287.92 162 VAL J CA 1
ATOM 11372 C C . VAL J 10 162 ? 671.493 333.711 471.438 1.00 287.92 162 VAL J C 1
ATOM 11373 O O . VAL J 10 162 ? 671.674 333.892 472.643 1.00 287.92 162 VAL J O 1
ATOM 11386 N N . PRO J 10 163 ? 670.291 333.290 471.000 1.00 289.14 163 PRO J N 1
ATOM 11387 C CA . PRO J 10 163 ? 669.257 333.004 472.008 1.00 289.14 163 PRO J CA 1
ATOM 11388 C C . PRO J 10 163 ? 669.572 331.779 472.839 1.00 289.14 163 PRO J C 1
ATOM 11389 O O . PRO J 10 163 ? 669.146 331.713 474.001 1.00 289.14 163 PRO J O 1
ATOM 11400 N N . VAL J 10 164 ? 670.311 330.810 472.291 1.00 288.14 164 VAL J N 1
ATOM 11401 C CA . VAL J 10 164 ? 670.686 329.645 473.087 1.00 288.14 164 VAL J CA 1
ATOM 11402 C C . VAL J 10 164 ? 671.588 330.093 474.224 1.00 288.14 164 VAL J C 1
ATOM 11403 O O . VAL J 10 164 ? 671.363 329.774 475.398 1.00 288.14 164 VAL J O 1
ATOM 11416 N N . ILE J 10 165 ? 672.599 330.892 473.891 1.00 286.36 165 ILE J N 1
ATOM 11417 C CA . ILE J 10 165 ? 673.501 331.424 474.884 1.00 286.36 165 ILE J CA 1
ATOM 11418 C C . ILE J 10 165 ? 672.771 332.439 475.756 1.00 286.36 165 ILE J C 1
ATOM 11419 O O . ILE J 10 165 ? 673.187 332.682 476.881 1.00 286.36 165 ILE J O 1
ATOM 11435 N N . ARG J 10 166 ? 671.675 333.032 475.279 1.00 294.73 166 ARG J N 1
ATOM 11436 C CA . ARG J 10 166 ? 670.905 333.940 476.116 1.00 294.73 166 ARG J CA 1
ATOM 11437 C C . ARG J 10 166 ? 670.239 333.145 477.219 1.00 294.73 166 ARG J C 1
ATOM 11438 O O . ARG J 10 166 ? 670.184 333.578 478.375 1.00 294.73 166 ARG J O 1
ATOM 11459 N N . GLN J 10 167 ? 669.727 331.969 476.868 1.00 290.93 167 GLN J N 1
ATOM 11460 C CA . GLN J 10 167 ? 669.139 331.102 477.875 1.00 290.93 167 GLN J CA 1
ATOM 11461 C C . GLN J 10 167 ? 670.231 330.619 478.813 1.00 290.93 167 GLN J C 1
ATOM 11462 O O . GLN J 10 167 ? 670.000 330.481 480.026 1.00 290.93 167 GLN J O 1
ATOM 11476 N N . LYS J 10 168 ? 671.433 330.391 478.265 1.00 289.45 168 LYS J N 1
ATOM 11477 C CA . LYS J 10 168 ? 672.563 330.024 479.105 1.00 289.45 168 LYS J CA 1
ATOM 11478 C C . LYS J 10 168 ? 672.877 331.167 480.049 1.00 289.45 168 LYS J C 1
ATOM 11479 O O . LYS J 10 168 ? 673.213 330.945 481.206 1.00 289.45 168 LYS J O 1
ATOM 11498 N N . TRP J 10 169 ? 672.762 332.403 479.562 1.00 297.32 169 TRP J N 1
ATOM 11499 C CA . TRP J 10 169 ? 673.021 333.569 480.388 1.00 297.32 169 TRP J CA 1
ATOM 11500 C C . TRP J 10 169 ? 671.961 333.721 481.455 1.00 297.32 169 TRP J C 1
ATOM 11501 O O . TRP J 10 169 ? 672.255 334.223 482.531 1.00 297.32 169 TRP J O 1
ATOM 11522 N N . GLN J 10 170 ? 670.731 333.297 481.183 1.00 290.19 170 GLN J N 1
ATOM 11523 C CA . GLN J 10 170 ? 669.694 333.396 482.201 1.00 290.19 170 GLN J CA 1
ATOM 11524 C C . GLN J 10 170 ? 669.972 332.392 483.311 1.00 290.19 170 GLN J C 1
ATOM 11525 O O . GLN J 10 170 ? 669.936 332.728 484.509 1.00 290.19 170 GLN J O 1
ATOM 11539 N N . ALA J 10 171 ? 670.273 331.150 482.916 1.00 299.19 171 ALA J N 1
ATOM 11540 C CA . ALA J 10 171 ? 670.613 330.121 483.891 1.00 299.19 171 ALA J CA 1
ATOM 11541 C C . ALA J 10 171 ? 671.886 330.510 484.630 1.00 299.19 171 ALA J C 1
ATOM 11542 O O . ALA J 10 171 ? 672.000 330.328 485.849 1.00 299.19 171 ALA J O 1
ATOM 11549 N N . GLN J 10 172 ? 672.843 331.092 483.906 1.00 304.89 172 GLN J N 1
ATOM 11550 C CA . GLN J 10 172 ? 674.069 331.568 484.509 1.00 304.89 172 GLN J CA 1
ATOM 11551 C C . GLN J 10 172 ? 673.815 332.808 485.345 1.00 304.89 172 GLN J C 1
ATOM 11552 O O . GLN J 10 172 ? 674.606 333.099 486.229 1.00 304.89 172 GLN J O 1
ATOM 11566 N N . SER J 10 173 ? 672.726 333.537 485.097 1.00 305.78 173 SER J N 1
ATOM 11567 C CA . SER J 10 173 ? 672.400 334.685 485.926 1.00 305.78 173 SER J CA 1
ATOM 11568 C C . SER J 10 173 ? 671.961 334.190 487.281 1.00 305.78 173 SER J C 1
ATOM 11569 O O . SER J 10 173 ? 672.354 334.737 488.316 1.00 305.78 173 SER J O 1
ATOM 11577 N N . ASN J 10 174 ? 671.154 333.134 487.278 1.00 307.91 174 ASN J N 1
ATOM 11578 C CA . ASN J 10 174 ? 670.741 332.536 488.538 1.00 307.91 174 ASN J CA 1
ATOM 11579 C C . ASN J 10 174 ? 671.953 331.935 489.244 1.00 307.91 174 ASN J C 1
ATOM 11580 O O . ASN J 10 174 ? 672.098 332.054 490.467 1.00 307.91 174 ASN J O 1
ATOM 11591 N N . THR J 10 175 ? 672.853 331.316 488.474 1.00 310.50 175 THR J N 1
ATOM 11592 C CA . THR J 10 175 ? 674.070 330.747 489.045 1.00 310.50 175 THR J CA 1
ATOM 11593 C C . THR J 10 175 ? 674.996 331.844 489.562 1.00 310.50 175 THR J C 1
ATOM 11594 O O . THR J 10 175 ? 675.683 331.654 490.567 1.00 310.50 175 THR J O 1
ATOM 11605 N N . LEU J 10 176 ? 675.025 332.995 488.889 1.00 304.72 176 LEU J N 1
ATOM 11606 C CA . LEU J 10 176 ? 675.836 334.119 489.330 1.00 304.72 176 LEU J CA 1
ATOM 11607 C C . LEU J 10 176 ? 675.251 334.708 490.597 1.00 304.72 176 LEU J C 1
ATOM 11608 O O . LEU J 10 176 ? 675.995 335.153 491.475 1.00 304.72 176 LEU J O 1
ATOM 11624 N N . ALA J 10 177 ? 673.922 334.694 490.713 1.00 308.90 177 ALA J N 1
ATOM 11625 C CA . ALA J 10 177 ? 673.288 335.152 491.938 1.00 308.90 177 ALA J CA 1
ATOM 11626 C C . ALA J 10 177 ? 673.642 334.197 493.067 1.00 308.90 177 ALA J C 1
ATOM 11627 O O . ALA J 10 177 ? 673.881 334.625 494.201 1.00 308.90 177 ALA J O 1
ATOM 11634 N N . TYR J 10 178 ? 673.708 332.895 492.757 1.00 314.34 178 TYR J N 1
ATOM 11635 C CA . TYR J 10 178 ? 674.102 331.908 493.757 1.00 314.34 178 TYR J CA 1
ATOM 11636 C C . TYR J 10 178 ? 675.550 332.122 494.170 1.00 314.34 178 TYR J C 1
ATOM 11637 O O . TYR J 10 178 ? 675.878 332.034 495.354 1.00 314.34 178 TYR J O 1
ATOM 11655 N N . TYR J 10 179 ? 676.428 332.405 493.203 1.00 309.92 179 TYR J N 1
ATOM 11656 C CA . TYR J 10 179 ? 677.836 332.639 493.512 1.00 309.92 179 TYR J CA 1
ATOM 11657 C C . TYR J 10 179 ? 678.002 333.889 494.363 1.00 309.92 179 TYR J C 1
ATOM 11658 O O . TYR J 10 179 ? 678.775 333.893 495.325 1.00 309.92 179 TYR J O 1
ATOM 11676 N N . GLU J 10 180 ? 677.277 334.957 494.027 1.00 320.66 180 GLU J N 1
ATOM 11677 C CA . GLU J 10 180 ? 677.366 336.192 494.796 1.00 320.66 180 GLU J CA 1
ATOM 11678 C C . GLU J 10 180 ? 676.820 335.994 496.204 1.00 320.66 180 GLU J C 1
ATOM 11679 O O . GLU J 10 180 ? 677.420 336.461 497.179 1.00 320.66 180 GLU J O 1
ATOM 11691 N N . ALA J 10 181 ? 675.689 335.294 496.333 1.00 326.55 181 ALA J N 1
ATOM 11692 C CA . ALA J 10 181 ? 675.114 335.052 497.651 1.00 326.55 181 ALA J CA 1
ATOM 11693 C C . ALA J 10 181 ? 676.015 334.145 498.483 1.00 326.55 181 ALA J C 1
ATOM 11694 O O . ALA J 10 181 ? 676.175 334.362 499.686 1.00 326.55 181 ALA J O 1
ATOM 11701 N N . LYS J 10 182 ? 676.629 333.135 497.861 1.00 323.26 182 LYS J N 1
ATOM 11702 C CA . LYS J 10 182 ? 677.525 332.252 498.598 1.00 323.26 182 LYS J CA 1
ATOM 11703 C C . LYS J 10 182 ? 678.801 332.982 498.986 1.00 323.26 182 LYS J C 1
ATOM 11704 O O . LYS J 10 182 ? 679.345 332.735 500.064 1.00 323.26 182 LYS J O 1
ATOM 11723 N N . ILE J 10 183 ? 679.283 333.895 498.137 1.00 320.89 183 ILE J N 1
ATOM 11724 C CA . ILE J 10 183 ? 680.459 334.683 498.490 1.00 320.89 183 ILE J CA 1
ATOM 11725 C C . ILE J 10 183 ? 680.103 335.604 499.646 1.00 320.89 183 ILE J C 1
ATOM 11726 O O . ILE J 10 183 ? 680.920 335.849 500.540 1.00 320.89 183 ILE J O 1
ATOM 11742 N N . ALA J 10 184 ? 678.866 336.109 499.653 1.00 333.83 184 ALA J N 1
ATOM 11743 C CA . ALA J 10 184 ? 678.414 336.936 500.760 1.00 333.83 184 ALA J CA 1
ATOM 11744 C C . ALA J 10 184 ? 678.331 336.096 502.028 1.00 333.83 184 ALA J C 1
ATOM 11745 O O . ALA J 10 184 ? 678.643 336.579 503.117 1.00 333.83 184 ALA J O 1
ATOM 11752 N N . GLU J 10 185 ? 677.937 334.824 501.896 1.00 338.84 185 GLU J N 1
ATOM 11753 C CA . GLU J 10 185 ? 677.890 333.933 503.053 1.00 338.84 185 GLU J CA 1
ATOM 11754 C C . GLU J 10 185 ? 679.295 333.669 503.574 1.00 338.84 185 GLU J C 1
ATOM 11755 O O . GLU J 10 185 ? 679.511 333.605 504.789 1.00 338.84 185 GLU J O 1
ATOM 11767 N N . GLN J 10 186 ? 680.260 333.517 502.663 1.00 335.12 186 GLN J N 1
ATOM 11768 C CA . GLN J 10 186 ? 681.646 333.316 503.070 1.00 335.12 186 GLN J CA 1
ATOM 11769 C C . GLN J 10 186 ? 682.154 334.553 503.797 1.00 335.12 186 GLN J C 1
ATOM 11770 O O . GLN J 10 186 ? 682.849 334.450 504.814 1.00 335.12 186 GLN J O 1
ATOM 11784 N N . GLN J 10 187 ? 681.788 335.736 503.294 1.00 344.37 187 GLN J N 1
ATOM 11785 C CA . GLN J 10 187 ? 682.183 336.987 503.932 1.00 344.37 187 GLN J CA 1
ATOM 11786 C C . GLN J 10 187 ? 681.525 337.117 505.304 1.00 344.37 187 GLN J C 1
ATOM 11787 O O . GLN J 10 187 ? 682.139 337.618 506.251 1.00 344.37 187 GLN J O 1
ATOM 11801 N N . GLU J 10 188 ? 680.274 336.661 505.427 1.00 347.71 188 GLU J N 1
ATOM 11802 C CA . GLU J 10 188 ? 679.577 336.711 506.709 1.00 347.71 188 GLU J CA 1
ATOM 11803 C C . GLU J 10 188 ? 680.233 335.774 507.714 1.00 347.71 188 GLU J C 1
ATOM 11804 O O . GLU J 10 188 ? 680.400 336.131 508.885 1.00 347.71 188 GLU J O 1
ATOM 11816 N N . MET J 10 189 ? 680.617 334.573 507.269 1.00 349.92 189 MET J N 1
ATOM 11817 C CA . MET J 10 189 ? 681.300 333.634 508.154 1.00 349.92 189 MET J CA 1
ATOM 11818 C C . MET J 10 189 ? 682.651 334.198 508.566 1.00 349.92 189 MET J C 1
ATOM 11819 O O . MET J 10 189 ? 683.087 334.027 509.711 1.00 349.92 189 MET J O 1
ATOM 11833 N N . LEU J 10 190 ? 683.319 334.888 507.638 1.00 350.22 190 LEU J N 1
ATOM 11834 C CA . LEU J 10 190 ? 684.596 335.521 507.935 1.00 350.22 190 LEU J CA 1
ATOM 11835 C C . LEU J 10 190 ? 684.416 336.599 508.990 1.00 350.22 190 LEU J C 1
ATOM 11836 O O . LEU J 10 190 ? 685.213 336.701 509.929 1.00 350.22 190 LEU J O 1
ATOM 11852 N N . ASP J 10 191 ? 683.367 337.411 508.845 1.00 349.75 191 ASP J N 1
ATOM 11853 C CA . ASP J 10 191 ? 683.082 338.453 509.821 1.00 349.75 191 ASP J CA 1
ATOM 11854 C C . ASP J 10 191 ? 682.743 337.840 511.171 1.00 349.75 191 ASP J C 1
ATOM 11855 O O . ASP J 10 191 ? 683.104 338.392 512.214 1.00 349.75 191 ASP J O 1
ATOM 11864 N N . ARG J 10 192 ? 682.067 336.688 511.164 1.00 351.16 192 ARG J N 1
ATOM 11865 C CA . ARG J 10 192 ? 681.714 336.005 512.404 1.00 351.16 192 ARG J CA 1
ATOM 11866 C C . ARG J 10 192 ? 682.966 335.522 513.127 1.00 351.16 192 ARG J C 1
ATOM 11867 O O . ARG J 10 192 ? 683.114 335.728 514.339 1.00 351.16 192 ARG J O 1
ATOM 11888 N N . ILE J 10 193 ? 683.881 334.879 512.392 1.00 347.50 193 ILE J N 1
ATOM 11889 C CA . ILE J 10 193 ? 685.123 334.394 512.994 1.00 347.50 193 ILE J CA 1
ATOM 11890 C C . ILE J 10 193 ? 685.967 335.567 513.473 1.00 347.50 193 ILE J C 1
ATOM 11891 O O . ILE J 10 193 ? 686.587 335.506 514.542 1.00 347.50 193 ILE J O 1
ATOM 11907 N N . ALA J 10 194 ? 685.997 336.655 512.698 1.00 341.33 194 ALA J N 1
ATOM 11908 C CA . ALA J 10 194 ? 686.765 337.831 513.088 1.00 341.33 194 ALA J CA 1
ATOM 11909 C C . ALA J 10 194 ? 686.195 338.455 514.353 1.00 341.33 194 ALA J C 1
ATOM 11910 O O . ALA J 10 194 ? 686.946 338.863 515.248 1.00 341.33 194 ALA J O 1
ATOM 11917 N N . GLN J 10 195 ? 684.866 338.521 514.450 1.00 335.09 195 GLN J N 1
ATOM 11918 C CA . GLN J 10 195 ? 684.225 339.086 515.629 1.00 335.09 195 GLN J CA 1
ATOM 11919 C C . GLN J 10 195 ? 684.512 338.227 516.853 1.00 335.09 195 GLN J C 1
ATOM 11920 O O . GLN J 10 195 ? 684.879 338.750 517.913 1.00 335.09 195 GLN J O 1
ATOM 11934 N N . GLU J 10 196 ? 684.362 336.901 516.716 1.00 341.16 196 GLU J N 1
ATOM 11935 C CA . GLU J 10 196 ? 684.638 335.989 517.825 1.00 341.16 196 GLU J CA 1
ATOM 11936 C C . GLU J 10 196 ? 686.092 336.072 518.261 1.00 341.16 196 GLU J C 1
ATOM 11937 O O . GLU J 10 196 ? 686.391 335.957 519.455 1.00 341.16 196 GLU J O 1
ATOM 11949 N N . ARG J 10 197 ? 687.007 336.285 517.314 1.00 340.81 197 ARG J N 1
ATOM 11950 C CA . ARG J 10 197 ? 688.412 336.418 517.669 1.00 340.81 197 ARG J CA 1
ATOM 11951 C C . ARG J 10 197 ? 688.668 337.748 518.366 1.00 340.81 197 ARG J C 1
ATOM 11952 O O . ARG J 10 197 ? 689.533 337.826 519.246 1.00 340.81 197 ARG J O 1
ATOM 11973 N N . MET J 10 198 ? 687.928 338.798 517.988 1.00 338.03 198 MET J N 1
ATOM 11974 C CA . MET J 10 198 ? 688.085 340.121 518.581 1.00 338.03 198 MET J CA 1
ATOM 11975 C C . MET J 10 198 ? 687.253 340.340 519.845 1.00 338.03 198 MET J C 1
ATOM 11976 O O . MET J 10 198 ? 687.333 341.434 520.416 1.00 338.03 198 MET J O 1
ATOM 11990 N N . MET J 10 199 ? 686.468 339.357 520.298 1.00 327.07 199 MET J N 1
ATOM 11991 C CA . MET J 10 199 ? 685.677 339.524 521.529 1.00 327.07 199 MET J CA 1
ATOM 11992 C C . MET J 10 199 ? 686.574 339.758 522.744 1.00 327.07 199 MET J C 1
ATOM 11993 O O . MET J 10 199 ? 687.772 339.477 522.709 1.00 327.07 199 MET J O 1
#

Sequence (761 aa):
TLTEELEKLEQQITLTLQEIDSNFAKAHRIVTTSILPLVEQYGEHSRAVWEATKFWKQFFEASANVLSPLEQEVLDEYERLSENMKKLAVLLDELASAPATEILDGLRELERKTSLVFTLLKASVYSIVLQSPALLARVNEKKAELENLKELRDLSAAVAAQMEALEQKLSTLSSGTEAIATVLANWHNVLRAISMASAKIPPQTLVRIPEAREAALRKELEGVRKINEVIEGMIGTLERAKGNMGTVSQTVTNATTLLNTWTRMLSQTEHNQRLILNPEWKGSPHEHQQNLLLSRIITNVEKLNEAIMVMNKTLQEINIQNMNIELVAQMFKNYQSNVLFHLEATDNLKDSYFEQQRQALIEEIAMNFEHVLANINKLNRSLEAVIAVGNEFSSVEALWSQFENVMSWSAVKARQLAHLHSQLTQLSHNLATTENLMRMTAVQAEAMRGLGSWHAGLFMAASKVLNAFEPAFAELADAVADLEANMMHFQLMHESLARFSESFASFLYGLNMNAFCVDFPSYADCVCSLRTSLAFLESSVATLDNGVQDFPRLCHVLRTVRHYELIPQTTLAAAEASLRDEIGPFIQLLLDRAEKHLDRQARRIETLKARAELNAGRLSQYSGDGHLLSAHLEQISISCQGIDSLPFPPPKIFTNALLSNPDITSLIRDTEALGGDLHAQIMRGTRARPGQQPGSGDIDMEVLLRGVEKLCAVYPLPGALERVPVIRQKWQAQSNTLAYYEAKIAEQQEMLDRIAQERMM

Nearest PDB structures (foldseek):
  6cfz-assembly1_J  TM=1.008E+00  e=5.083E-21  Thermochaetoides thermophila DSM 1495

InterPro domains:
  IPR013964 DASH complex subunit Ask1 [PF08655] (18-81)
  IPR013964 DASH complex subunit Ask1 [PTHR28200] (1-483)

GO terms:
  GO:0042729 DASH complex (C, IDA)
  GO:0072686 mitotic spindle (C, IC)
  GO:0000776 kinetochore (C, IC)
  GO:0051315 attachment of mitotic spindle microtubules to kinetochore (P, IC)

Organism: Chaetomium thermophilum (strain DSM 1495 / CBS 144.50 / IMI 039719) (NCBI:txid759272)

B-factor: mean 240.83, std 45.69, range [172.89, 380.53]

Solvent-accessible surface area: 42978 Å² total; per-residue (Å²): 115,113,98,96,86,63,71,111,31,18,107,80,11,21,110,14,22,98,64,20,23,60,28,44,17,90,6,30,133,20,12,74,85,50,4,38,62,26,8,110,96,32,12,88,45,7,107,21,0,76,83,13,6,84,33,51,59,56,7,15,66,11,27,68,114,138,85,80,76,23,49,103,48,13,84,67,18,13,107,92,10,37,86,16,11,144,91,25,19,75,37,14,43,107,30,13,54,66,22,21,89,116,26,83,77,24,19,146,69,12,77,100,44,21,32,21,14,53,66,6,19,103,32,1,14,118,48,20,106,149,187,88,101,69,95,87,52,114,28,76,96,48,106,56,56,10,102,42,6,99,84,20,96,78,20,10,48,35,26,4,53,32,18,84,26,41,53,114,46,31,54,31,13,10,24,12,10,80,9,6,24,20,15,34,40,5,38,81,62,15,42,104,41,9,14,103,18,57,61,59,154,169,64,116,66,131,36,99,93,63,160,88,151,78,44,58,24,145,150,36,48,82,20,12,85,82,36,2,89,30,22,80,29,34,34,25,8,12,96,141,9,100,46,34,23,37,34,24,33,102,10,28,71,24,12,26,70,11,7,42,26,31,20,114,3,4,14,50,0,23,78,12,29,123,71,26,70,58,110,134,65,180,94,88,96,44,93,117,93,36,37,118,23,29,51,186,8,38,82,35,4,67,118,23,13,97,16,10,88,80,31,24,134,31,33,96,97,25,25,120,85,15,124,40,3,21,76,5,7,66,21,20,138,46,24,18,56,44,1,36,146,73,15,82,88,42,120,38,104,118,149,111,148,68,65,119,65,68,91,61,73,27,100,77,8,20,109,42,16,108,111,10,19,65,38,18,50,179,23,3,119,34,26,66,50,19,16,70,72,3,81,126,18,86,25,9,30,38,9,42,25,78,8,60,98,30,12,93,174,89,103,86,116,66,132,64,79,51,34,9,127,20,35,58,56,37,27,70,43,34,25,48,4,18,54,97,14,11,131,49,26,11,88,16,6,69,17,29,45,23,14,2,0,22,4,8,0,9,15,40,2,1,36,132,56,109,139,55,29,42,103,20,12,36,70,40,13,82,5,5,51,52,30,50,35,2,18,80,71,29,38,103,28,6,61,20,23,22,113,17,10,33,2,9,0,29,37,6,32,1,9,24,40,15,11,63,17,4,59,32,91,54,65,67,70,18,16,70,19,30,114,62,11,32,53,94,21,92,39,8,16,39,40,12,53,114,10,3,113,53,17,69,102,20,13,114,16,25,160,50,8,154,119,47,75,58,77,69,8,18,36,40,52,72,35,39,52,67,102,49,94,139,73,27,105,47,6,97,108,11,46,46,66,14,84,116,17,79,85,89,6,40,160,9,63,95,40,2,124,57,77,34,102,96,2,54,39,96,34,67,110,42,44,55,88,51,195,169,78,62,49,41,13,104,83,8,29,94,7,8,115,30,9,33,74,43,117,12,20,74,100,164,23,75,3,34,31,34,70,68,79,123,114,132,22,13,52,42,165,51,122,142,139,207,35,27,130,99,40,41,88,31,63,157,24,28,177,66,93,60,54,125,33,102,6,19,8,25,101,15,3,80,68,11,20,151,15,7,66,85,14,40,73,71,14,20,83,112,39,39,36,103,176,14,26,80,51,49,106,115,11,94,61,73,15,83,35,0,56,135,93,61,55,124,16,46,100,69,65,113,105,4,73,166,52,10,107,89,109,114,179

Foldseek 3Di:
DVVVVVVVVVVVVVVVVVVVVVVVVVVVCVCVPCVVVVVVVVVVVVVVVVVVVVPVVVVVVVVVVD/DVVVVCVVVVVVVVVVVVVVVVVVCVCCVVPVVVVVVVVVVVVVCVVVCVPPVVVVVVVCVVVVD/DVVVVVVVVVVVVVVVVVVVVVVVVVVVVVVVVVVVVVVVVVVVVVVVVVVVVVVVVCVVVVVVVVVVDDPDDPDDDDD/DVVVVVVVVVCVVVVVVVVVVVVVVVVVVVVVVVVVVVVVVVVVVVVVVVVVVVVVVVVVVVVVQVPPPDDDD/DVVVVVVVVVVVVVVVVVVVVVVVVVVVVVVVVVVVVVCVVVVVVVVVVVVVVVVVVVVLVVPVHDDD/DVVVVVVVVVVVVVVVVVVVVVVVVVVVVVVVVVVVVVVPPCDVVVVVVVVVVVCVVPD/DVVVVVVVVVVVCVVVVVVVVVVVPVVVVVVVVVVVVVVVVVVVVVVVVVVVVVVD/DPCPVVVVVVVVVVVVVVVVVVVVVVVVVVVVVVCVVVVVVVVVVVVVCVVCVDD/DVVCVVVVVVVVVVVVVVVVVVCCVVPVVVVVVVVVVVVVPPDDDDPPVCCPVVCVVVVVVVVVVCVVVVVVVVVVVVVVVVVVVVVVVVVVVCVVVVVVVVVVVD/DVVVVVVVVVVVVCVVVVPCDDDPPDQVCCVPVVPDDDDDGDDPPCVADPLRVVLVVLCVVPVDPDPDALDDNVVSVLVNLVVCLVPPDDPPVNVVSVVVSVVSVVSSVVSVVVVVVVVVVVVVVVVVVVVVVD